Protein AF-A0A3N4LXR2-F1 (afdb_monomer)

Radius of gyration: 31.46 Å; Cα contacts (8 Å, |Δi|>4): 667; chains: 1; bounding box: 74×107×95 Å

Secondary structure (DSSP, 8-state):
----------------------------------------------S--SS---SGGGTTS-GGG--B--TT-EEEEEEE-SSEEEEEEE--TTPPTTSS-TTHHHHEEEEEEB--TT---HHHHHHHIIIIIGGGS-GGGB--EEEEEPPTTHHHHHHHHHHHHHHTT-S-GGGTT-PBP-PPPTT-----TTT--GGG---EEEEEE--PPPPSEE-TTT--EE-EEEEEE----SS--TTSPTT--S-HHHHHHHHHHHHHHSS----SSS--TT---HHHHTT--HHHHHHHHHHHTTSTT-EE--PBPTTSSBPPPPHHHHHHHHHHHHHHHHSHHHHHHHHHHHHHHHHS-SS-HHHHH-TT--TT-S----TT---HHHHHHHHHHHHHHHHHHHHTT-EEEEEEE-SSPPPSSTTS--TTEEEEEE--PPP-STTTHHHHHHHHHHHHHHTTTTTT-S--------------------------------------PPP----------------S-----PPP----------

Mean predicted aligned error: 15.97 Å

Organism: NCBI:txid1051890

Foldseek 3Di:
DDDDDDDDDDDDDDDDDDDDDDDDDDDDDDDDDPDDDDDPDDDDDPPADLDDPPDDLQPVDDPVPAAADDPPKDWAWQDDDPWWTKTQIDDDPPDDPPSDPPCLSVWWIKIFTWQDPPADEDSSQVSCCVPPPCVLDDVLAAWDKDKHFYDPPPQVVVQVVLQVCVVVVVDPPVCPPTGTAEAADPVDDPPDPPCPDPSRHYGMIMITTDLADDDWDQDPPPRATWAKKKFKDQLFALEAALLQDPQFPAGLVQLLVQVVVCVVPVFRPDPDVDDPAQDAHSPLLLVLDLVSVLRRLRNSLRDDPRMARNDADPVRHGDDDDPLLVVQVSQQSSLQCNEDNVNVVSVSLNCLLCVLRNHFLCVLQNLQNDLPPPPCPPPPPPPVVVSSVSSSSVQSVQQSVLSNGKMKMWIAISSDGHDPDSHDNGPRTRIYIGSSRGDDPHPVNSVVRSVSSVCSRVCCSRNPPHDGPDPPPPPPPPPPDDDDDDDDDDDDDDDDDDDDDDDDDDDDDDDDPPPPPDDDPPPDDDDPDDDDDDDDDDDDDD

Solvent-accessible surface area (backbone atoms only — not comparable to full-atom values): 33985 Å² total; per-residue (Å²): 129,84,78,89,78,91,78,89,90,81,90,91,84,86,85,88,85,78,87,86,87,81,88,82,90,83,85,88,83,91,83,84,89,82,88,74,90,75,75,90,69,90,73,81,77,84,86,74,66,92,63,78,95,74,78,67,89,50,78,92,54,70,71,85,76,49,54,66,51,63,78,78,52,44,76,44,87,71,52,72,62,95,57,35,38,35,23,42,42,45,74,54,96,83,59,65,85,82,80,54,76,84,63,44,57,80,46,28,29,42,40,41,52,33,58,38,93,89,34,79,37,52,66,66,52,48,48,48,33,60,70,65,54,54,81,74,50,64,70,79,44,41,51,55,69,48,70,32,32,58,40,83,67,50,54,60,52,51,41,54,51,50,50,56,29,44,77,73,60,77,41,62,77,99,50,62,94,64,43,64,35,39,60,69,56,94,91,50,78,80,86,55,90,82,67,72,56,76,32,69,35,35,57,46,34,34,40,32,50,54,65,68,27,58,69,70,44,64,43,88,84,80,68,43,67,45,39,38,32,19,38,50,48,61,66,38,60,48,39,75,53,54,60,54,54,92,78,47,74,42,52,61,68,57,18,50,49,54,55,49,49,28,73,75,65,73,37,77,88,77,57,86,92,54,78,63,78,38,57,58,48,34,57,25,51,61,53,78,42,68,70,40,23,42,52,17,49,55,9,48,76,40,31,92,76,19,66,39,37,71,40,62,42,101,86,69,45,67,56,81,81,53,77,66,55,50,49,47,49,51,51,39,55,38,41,36,48,61,9,60,68,33,43,50,52,47,48,52,50,30,46,49,41,42,76,33,35,75,58,36,53,40,70,72,60,39,86,80,29,61,84,76,52,60,75,82,81,47,95,86,56,96,50,62,74,58,51,56,54,48,56,52,48,47,52,30,34,29,53,20,54,17,68,35,58,21,34,38,39,34,35,30,52,64,63,60,80,59,67,89,52,66,74,52,76,50,76,52,55,47,49,28,38,43,63,65,61,79,55,70,50,54,97,46,40,44,32,53,50,28,55,49,50,51,51,36,45,76,51,20,37,25,54,74,63,42,88,75,58,73,78,77,72,74,79,74,76,80,81,73,88,79,88,82,82,90,83,90,81,88,82,89,84,91,80,89,82,87,91,79,79,98,78,85,86,84,81,86,89,77,82,83,79,79,77,78,77,72,90,77,79,82,84,67,82,93,74,89,79,74,82,77,96,73,84,94,82,83,86,82,90,131

Sequence (542 aa):
MAATNLDQDVYGTPLHSRHESCEAEVSKEGFIEAGTRTSLANGGCDVYNGAHATGDTYRDVDVSAISTLPEAIQLSYVAEGAANIIYRFSLPSDFPEGVFPSGMDKTHLLRLRKALPSGSPNLPAFAALRKIFFPLFPKEFILDTCIIRIPEGLIEKENAILKKREEVGDRPVKRAGLYLVGPPPLSGIPVDDNRQKPTLFESYGSLIEDMTPAAPGVDAESGRYHREVLVEFKPKWLSPSPSAPAGARRCRTCALRISKEYKKHGTIVVGNGSGNPGHWCPFDLASGEPHRIRLAVRGILSQKGAILTGWKETNGRKGEINGYERMILEDKVVGYFCGPKGKMLLGLLKKYQGSWDQQGPAAIFGEKGDKNTEPLAGEDRDDGEWGDQWIENVKKYLMAMTVRDLTLFLKVDLSTPPARDPNASDESVQARIGDLDLKSPENGKAKYWIDVETKLREGGWYTATEKKTRHTNGHRPQVTRKASVAGDKRKHGEVEGEIVDGRKIGPTGESIEVLIERERDEEGLDEDIKPEETGTVSWCRL

Nearest PDB structures (foldseek):
  6gfh-assembly1_A  TM=6.187E-01  e=1.451E-12  Arabidopsis thaliana
  5xu6-assembly2_B  TM=6.094E-01  e=3.522E-12  Cryptococcus neoformans H99
  6fl8-assembly2_B  TM=6.043E-01  e=9.034E-12  Arabidopsis thaliana
  6fl3-assembly1_A  TM=5.975E-01  e=5.799E-12  Arabidopsis thaliana
  6fjk-assembly2_B  TM=5.960E-01  e=1.260E-11  Arabidopsis thaliana

pLDDT: mean 70.13, std 27.47, range [19.52, 97.88]

Structure (mmCIF, N/CA/C/O backbone):
data_AF-A0A3N4LXR2-F1
#
_entry.id   AF-A0A3N4LXR2-F1
#
loop_
_atom_site.group_PDB
_atom_site.id
_atom_site.type_symbol
_atom_site.label_atom_id
_atom_site.label_alt_id
_atom_site.label_comp_id
_atom_site.label_asym_id
_atom_site.label_entity_id
_atom_site.label_seq_id
_atom_site.pdbx_PDB_ins_code
_atom_site.Cartn_x
_atom_site.Cartn_y
_atom_site.Cartn_z
_atom_site.occupancy
_atom_site.B_iso_or_equiv
_atom_site.auth_seq_id
_atom_site.auth_comp_id
_atom_site.auth_asym_id
_atom_site.auth_atom_id
_atom_site.pdbx_PDB_model_num
ATOM 1 N N . MET A 1 1 ? 36.861 7.948 59.731 1.00 37.81 1 MET A N 1
ATOM 2 C CA . MET A 1 1 ? 36.326 9.184 59.129 1.00 37.81 1 MET A CA 1
ATOM 3 C C . MET A 1 1 ? 35.098 8.753 58.331 1.00 37.81 1 MET A C 1
ATOM 5 O O . MET A 1 1 ? 35.282 8.032 57.365 1.00 37.81 1 MET A O 1
ATOM 9 N N . ALA A 1 2 ? 33.845 8.932 58.761 1.00 22.50 2 ALA A N 1
ATOM 10 C CA . ALA A 1 2 ? 33.277 9.901 59.712 1.00 22.50 2 ALA A CA 1
ATOM 11 C C . ALA A 1 2 ? 33.575 11.360 59.294 1.00 22.50 2 ALA A C 1
ATOM 13 O O . ALA A 1 2 ? 34.737 11.659 59.039 1.00 22.50 2 ALA A O 1
ATOM 14 N N . ALA A 1 3 ? 32.607 12.276 59.210 1.00 23.80 3 ALA A N 1
ATOM 15 C CA . ALA A 1 3 ? 31.232 12.250 59.735 1.00 23.80 3 ALA A CA 1
ATOM 16 C C . ALA A 1 3 ? 30.278 13.070 58.799 1.00 23.80 3 ALA A C 1
ATOM 18 O O . ALA A 1 3 ? 30.783 13.784 57.941 1.00 23.80 3 ALA A O 1
ATOM 19 N N . THR A 1 4 ? 28.963 12.788 58.697 1.00 25.16 4 THR A N 1
ATOM 20 C CA . THR A 1 4 ? 27.822 13.472 59.386 1.00 25.16 4 THR A CA 1
ATOM 21 C C . THR A 1 4 ? 27.714 14.995 59.113 1.00 25.16 4 THR A C 1
ATOM 23 O O . THR A 1 4 ? 28.747 15.647 59.089 1.00 25.16 4 THR A O 1
ATOM 26 N N . ASN A 1 5 ? 26.560 15.680 59.031 1.00 24.66 5 ASN A N 1
ATOM 27 C CA . ASN A 1 5 ? 25.127 15.326 59.145 1.00 24.66 5 ASN A CA 1
ATOM 28 C C . ASN A 1 5 ? 24.245 16.594 58.948 1.00 24.66 5 ASN A C 1
ATOM 30 O O . ASN A 1 5 ? 24.763 17.663 59.242 1.00 24.66 5 ASN A O 1
ATOM 34 N N . LEU A 1 6 ? 22.931 16.419 58.671 1.00 25.38 6 LEU A N 1
ATOM 35 C CA . LEU A 1 6 ? 21.782 17.239 59.174 1.00 25.38 6 LEU A CA 1
ATOM 36 C C . LEU A 1 6 ? 21.776 18.770 58.839 1.00 25.38 6 LEU A C 1
ATOM 38 O O . LEU A 1 6 ? 22.768 19.299 58.358 1.00 25.38 6 LEU A O 1
ATOM 42 N N . ASP A 1 7 ? 20.714 19.578 58.997 1.00 24.88 7 ASP A N 1
ATOM 43 C CA . ASP A 1 7 ? 19.257 19.393 59.233 1.00 24.88 7 ASP A CA 1
ATOM 44 C C . ASP A 1 7 ? 18.494 20.595 58.581 1.00 24.88 7 ASP A C 1
ATOM 46 O O . ASP A 1 7 ? 19.139 21.540 58.130 1.00 24.88 7 ASP A O 1
ATOM 50 N N . GLN A 1 8 ? 17.190 20.546 58.258 1.00 24.25 8 GLN A N 1
ATOM 51 C CA . GLN A 1 8 ? 16.019 21.001 59.061 1.00 24.25 8 GLN A CA 1
ATOM 52 C C . GLN A 1 8 ? 16.204 22.327 59.849 1.00 24.25 8 GLN A C 1
ATOM 54 O O . GLN A 1 8 ? 17.146 22.446 60.624 1.00 24.25 8 GLN A O 1
ATOM 59 N N . ASP A 1 9 ? 15.319 23.342 59.798 1.00 26.06 9 ASP A N 1
ATOM 60 C CA . ASP A 1 9 ? 14.201 23.657 58.867 1.00 26.06 9 ASP A CA 1
ATOM 61 C C . ASP A 1 9 ? 14.082 25.218 58.693 1.00 26.06 9 ASP A C 1
ATOM 63 O O . ASP A 1 9 ? 15.060 25.779 58.209 1.00 26.06 9 ASP A O 1
ATOM 67 N N . VAL A 1 10 ? 13.091 26.066 59.058 1.00 25.84 10 VAL A N 1
ATOM 68 C CA . VAL A 1 10 ? 11.722 25.951 59.618 1.00 25.84 10 VAL A CA 1
ATOM 69 C C . VAL A 1 10 ? 10.887 27.250 59.377 1.00 25.84 10 VAL A C 1
ATOM 71 O O . VAL A 1 10 ? 11.433 28.342 59.481 1.00 25.84 10 VAL A O 1
ATOM 74 N N . TYR A 1 11 ? 9.566 27.129 59.126 1.00 25.62 11 TYR A N 1
ATOM 75 C CA . TYR A 1 11 ? 8.481 28.163 59.060 1.00 25.62 11 TYR A CA 1
ATOM 76 C C . TYR A 1 11 ? 8.610 29.430 58.164 1.00 25.62 11 TYR A C 1
ATOM 78 O O . TYR A 1 11 ? 9.566 30.191 58.240 1.00 25.62 11 TYR A O 1
ATOM 86 N N . GLY A 1 12 ? 7.533 29.768 57.421 1.00 25.70 12 GLY A N 1
ATOM 87 C CA . GLY A 1 12 ? 7.440 31.050 56.688 1.00 25.70 12 GLY A CA 1
ATOM 88 C C . GLY A 1 12 ? 6.236 31.259 55.746 1.00 25.70 12 GLY A C 1
ATOM 89 O O . GLY A 1 12 ? 6.427 31.549 54.570 1.00 25.70 12 GLY A O 1
ATOM 90 N N . THR A 1 13 ? 4.991 31.136 56.223 1.00 23.25 13 THR A N 1
ATOM 91 C CA . THR A 1 13 ? 3.754 31.365 55.426 1.00 23.25 13 THR A CA 1
ATOM 92 C C . THR A 1 13 ? 2.774 32.308 56.137 1.00 23.25 13 THR A C 1
ATOM 94 O O . THR A 1 13 ? 2.809 32.326 57.368 1.00 23.25 13 THR A O 1
ATOM 97 N N . PRO A 1 14 ? 1.789 32.944 55.458 1.00 32.09 14 PRO A N 1
ATOM 98 C CA . PRO A 1 14 ? 1.607 33.169 54.012 1.00 32.09 14 PRO A CA 1
ATOM 99 C C . PRO A 1 14 ? 1.372 34.665 53.666 1.00 32.09 14 PRO A C 1
ATOM 101 O O . PRO A 1 14 ? 1.247 35.502 54.554 1.00 32.09 14 PRO A O 1
ATOM 104 N N . LEU A 1 15 ? 1.149 34.989 52.385 1.00 24.48 15 LEU A N 1
ATOM 105 C CA . LEU A 1 15 ? 0.205 36.057 52.007 1.00 24.48 15 LEU A CA 1
ATOM 106 C C . LEU A 1 15 ? -0.391 35.808 50.609 1.00 24.48 15 LEU A C 1
ATOM 108 O O . LEU A 1 15 ? 0.285 35.304 49.715 1.00 24.48 15 LEU A O 1
ATOM 112 N N . HIS A 1 16 ? -1.673 36.131 50.432 1.00 24.61 16 HIS A N 1
ATOM 113 C CA . HIS A 1 16 ? -2.379 36.066 49.150 1.00 24.61 16 HIS A CA 1
ATOM 114 C C . HIS A 1 16 ? -2.397 37.436 48.463 1.00 24.61 16 HIS A C 1
ATOM 116 O O . HIS A 1 16 ? -2.765 38.432 49.081 1.00 24.61 16 HIS A O 1
ATOM 122 N N . SER A 1 17 ? -2.209 37.436 47.146 1.00 25.45 17 SER A N 1
ATOM 123 C CA . SER A 1 17 ? -2.996 38.269 46.232 1.00 25.45 17 SER A CA 1
ATOM 124 C C . SER A 1 17 ? -3.246 37.493 44.930 1.00 25.45 17 SER A C 1
ATOM 126 O O . SER A 1 17 ? -2.580 36.494 44.647 1.00 25.45 17 SER A O 1
ATOM 128 N N . ARG A 1 18 ? -4.289 37.873 44.189 1.00 24.89 18 ARG A N 1
ATOM 129 C CA . ARG A 1 18 ? -4.812 37.167 43.009 1.00 24.89 18 ARG A CA 1
ATOM 130 C C . ARG A 1 18 ? -5.148 38.201 41.939 1.00 24.89 18 ARG A C 1
ATOM 132 O O . ARG A 1 18 ? -5.863 39.135 42.279 1.00 24.89 18 ARG A O 1
ATOM 139 N N . HIS A 1 19 ? -4.784 37.916 40.682 1.00 24.31 19 HIS A N 1
ATOM 140 C CA . HIS A 1 19 ? -5.200 38.659 39.478 1.00 24.31 19 HIS A CA 1
ATOM 141 C C . HIS A 1 19 ? -4.690 40.133 39.469 1.00 24.31 19 HIS A C 1
ATOM 143 O O . HIS A 1 19 ? -4.313 40.668 40.503 1.00 24.31 19 HIS A O 1
ATOM 149 N N . GLU A 1 20 ? -4.522 40.830 38.343 1.00 23.92 20 GLU A N 1
ATOM 150 C CA . GLU A 1 20 ? -5.139 40.693 37.013 1.00 23.92 20 GLU A CA 1
ATOM 151 C C . GLU A 1 20 ? -4.127 40.660 35.843 1.00 23.92 20 GLU A C 1
ATOM 153 O O . GLU A 1 20 ? -2.916 40.545 36.027 1.00 23.92 20 GLU A O 1
ATOM 158 N N . SER A 1 21 ? -4.664 40.659 34.623 1.00 24.08 21 SER A N 1
ATOM 159 C CA . SER A 1 21 ? -3.979 40.557 33.333 1.00 24.08 21 SER A CA 1
ATOM 160 C C . SER A 1 21 ? -3.498 41.900 32.781 1.00 24.08 21 SER A C 1
ATOM 162 O O . SER A 1 21 ? -4.222 42.888 32.867 1.00 24.08 21 SER A O 1
ATOM 164 N N . CYS A 1 22 ? -2.378 41.883 32.053 1.00 21.64 22 CYS A N 1
ATOM 165 C CA . CYS A 1 22 ? -2.066 42.894 31.039 1.00 21.64 22 CYS A CA 1
ATOM 166 C C . CYS A 1 22 ? -1.877 42.217 29.678 1.00 21.64 22 CYS A C 1
ATOM 168 O O . CYS A 1 22 ? -1.042 41.323 29.536 1.00 21.64 22 CYS A O 1
ATOM 170 N N . GLU A 1 23 ? -2.637 42.666 28.683 1.00 23.77 23 GLU A N 1
ATOM 171 C CA . GLU A 1 23 ? -2.336 42.438 27.269 1.00 23.77 23 GLU A CA 1
ATOM 172 C C . GLU A 1 23 ? -1.225 43.406 26.824 1.00 23.77 23 GLU A C 1
ATOM 174 O O . GLU A 1 23 ? -1.040 44.468 27.423 1.00 23.77 23 GLU A O 1
ATOM 179 N N . ALA A 1 24 ? -0.485 43.059 25.770 1.00 24.45 24 ALA A N 1
ATOM 180 C CA . ALA A 1 24 ? 0.454 43.969 25.118 1.00 24.45 24 ALA A CA 1
ATOM 181 C C . ALA A 1 24 ? 0.500 43.677 23.613 1.00 24.45 24 ALA A C 1
ATOM 183 O O . ALA A 1 24 ? 0.829 42.567 23.194 1.00 24.45 24 ALA A O 1
ATOM 184 N N . GLU A 1 25 ? 0.145 44.674 22.807 1.00 22.97 25 GLU A N 1
ATOM 185 C CA . GLU A 1 25 ? 0.157 44.591 21.347 1.00 22.97 25 GLU A CA 1
ATOM 186 C C . GLU A 1 25 ? 1.587 44.680 20.790 1.00 22.97 25 GLU A C 1
ATOM 188 O O . GLU A 1 25 ? 2.442 45.375 21.340 1.00 22.97 25 GLU A O 1
ATOM 193 N N . VAL A 1 26 ? 1.829 44.048 19.637 1.00 26.14 26 VAL A N 1
ATOM 194 C CA . VAL A 1 26 ? 2.971 44.363 18.762 1.00 26.14 26 VAL A CA 1
ATOM 195 C C . VAL A 1 26 ? 2.445 44.540 17.337 1.00 26.14 26 VAL A C 1
ATOM 197 O O . VAL A 1 26 ? 1.543 43.824 16.898 1.00 26.14 26 VAL A O 1
ATOM 200 N N . SER A 1 27 ? 2.953 45.557 16.645 1.00 24.53 27 SER A N 1
ATOM 201 C CA . SER A 1 27 ? 2.343 46.144 15.452 1.00 24.53 27 SER A CA 1
ATOM 202 C C . SER A 1 27 ? 2.588 45.375 14.145 1.00 24.53 27 SER A C 1
ATOM 204 O O . SER A 1 27 ? 3.509 44.573 14.002 1.00 24.53 27 SER A O 1
ATOM 206 N N . LYS A 1 28 ? 1.736 45.671 13.156 1.00 25.16 28 LYS A N 1
ATOM 207 C CA . LYS A 1 28 ? 1.897 45.271 11.751 1.00 25.16 28 LYS A CA 1
ATOM 208 C C . LYS A 1 28 ? 2.947 46.147 11.065 1.00 25.16 28 LYS A C 1
ATOM 210 O O . LYS A 1 28 ? 2.919 47.351 11.283 1.00 25.16 28 LYS A O 1
ATOM 215 N N . GLU A 1 29 ? 3.693 45.579 10.117 1.00 25.08 29 GLU A N 1
ATOM 216 C CA . GLU A 1 29 ? 3.856 46.145 8.764 1.00 25.08 29 GLU A CA 1
ATOM 217 C C . GLU A 1 29 ? 4.546 45.148 7.808 1.00 25.08 29 GLU A C 1
ATOM 219 O O . GLU A 1 29 ? 5.223 44.224 8.248 1.00 25.08 29 GLU A O 1
ATOM 224 N N . GLY A 1 30 ? 4.380 45.345 6.492 1.00 22.06 30 GLY A N 1
ATOM 225 C CA . GLY A 1 30 ? 5.356 44.868 5.501 1.00 22.06 30 GLY A CA 1
ATOM 226 C C . GLY A 1 30 ? 5.247 43.439 4.941 1.00 22.06 30 GLY A C 1
ATOM 227 O O . GLY A 1 30 ? 6.242 42.723 4.952 1.00 22.06 30 GLY A O 1
ATOM 228 N N . PHE A 1 31 ? 4.124 43.056 4.320 1.00 23.06 31 PHE A N 1
ATOM 229 C CA . PHE A 1 31 ? 4.160 42.110 3.185 1.00 23.06 31 PHE A CA 1
ATOM 230 C C . PHE A 1 31 ? 3.188 42.548 2.080 1.00 23.06 31 PHE A C 1
ATOM 232 O O . PHE A 1 31 ? 2.082 43.001 2.366 1.00 23.06 31 PHE A O 1
ATOM 239 N N . ILE A 1 32 ? 3.638 42.474 0.823 1.00 25.34 32 ILE A N 1
ATOM 240 C CA . ILE A 1 32 ? 2.994 43.113 -0.338 1.00 25.34 32 ILE A CA 1
ATOM 241 C C . ILE A 1 32 ? 1.995 42.166 -1.016 1.00 25.34 32 ILE A C 1
ATOM 243 O O . ILE A 1 32 ? 2.238 40.965 -1.131 1.00 25.34 32 ILE A O 1
ATOM 247 N N . GLU A 1 33 ? 0.878 42.720 -1.492 1.00 23.59 33 GLU A N 1
ATOM 248 C CA . GLU A 1 33 ? -0.152 41.983 -2.225 1.00 23.59 33 GLU A CA 1
ATOM 249 C C . GLU A 1 33 ? 0.315 41.535 -3.620 1.00 23.59 33 GLU A C 1
ATOM 251 O O . GLU A 1 33 ? 0.828 42.323 -4.411 1.00 23.59 33 GLU A O 1
ATOM 256 N N . ALA A 1 34 ? 0.013 40.282 -3.965 1.00 23.88 34 ALA A N 1
ATOM 257 C CA . ALA A 1 34 ? -0.014 39.784 -5.340 1.00 23.88 34 ALA A CA 1
ATOM 258 C C . ALA A 1 34 ? -1.350 39.054 -5.564 1.00 23.88 34 ALA A C 1
ATOM 260 O O . ALA A 1 34 ? -1.433 37.827 -5.545 1.00 23.88 34 ALA A O 1
ATOM 261 N N . GLY A 1 35 ? -2.433 39.826 -5.667 1.00 23.20 35 GLY A N 1
ATOM 262 C CA . GLY A 1 35 ? -3.792 39.290 -5.700 1.00 23.20 35 GLY A CA 1
ATOM 263 C C . GLY A 1 35 ? -4.212 38.751 -7.068 1.00 23.20 35 GLY A C 1
ATOM 264 O O . GLY A 1 35 ? -4.506 39.525 -7.975 1.00 23.20 35 GLY A O 1
ATOM 265 N N . THR A 1 36 ? -4.385 37.433 -7.182 1.00 22.91 36 THR A N 1
ATOM 266 C CA . THR A 1 36 ? -5.199 36.806 -8.237 1.00 22.91 36 THR A CA 1
ATOM 267 C C . THR A 1 36 ? -6.301 35.949 -7.620 1.00 22.91 36 THR A C 1
ATOM 269 O O . THR A 1 36 ? -6.085 34.827 -7.169 1.00 22.91 36 THR A O 1
ATOM 272 N N . ARG A 1 37 ? -7.533 36.476 -7.618 1.00 24.38 37 ARG A N 1
ATOM 273 C CA . ARG A 1 37 ? -8.741 35.682 -7.347 1.00 24.38 37 ARG A CA 1
ATOM 274 C C . ARG A 1 37 ? -9.007 34.744 -8.529 1.00 24.38 37 ARG A C 1
ATOM 276 O O . ARG A 1 37 ? -9.742 35.110 -9.443 1.00 24.38 37 ARG A O 1
ATOM 283 N N . THR A 1 38 ? -8.471 33.530 -8.499 1.00 23.64 38 THR A N 1
ATOM 284 C CA . THR A 1 38 ? -9.074 32.422 -9.247 1.00 23.64 38 THR A CA 1
ATOM 285 C C . THR A 1 38 ? -10.294 31.930 -8.476 1.00 23.64 38 THR A C 1
ATOM 287 O O . THR A 1 38 ? -10.199 31.470 -7.338 1.00 23.64 38 THR A O 1
ATOM 290 N N . SER A 1 39 ? -11.474 32.074 -9.074 1.00 23.62 39 SER A N 1
ATOM 291 C CA . SER A 1 39 ? -12.688 31.448 -8.559 1.00 23.62 39 SER A CA 1
ATOM 292 C C . SER A 1 39 ? -12.542 29.925 -8.598 1.00 23.62 39 SER A C 1
ATOM 294 O O . SER A 1 39 ? -12.017 29.364 -9.561 1.00 23.62 39 SER A O 1
ATOM 296 N N . LEU A 1 40 ? -13.058 29.246 -7.571 1.00 26.25 40 LEU A N 1
ATOM 297 C CA . LEU A 1 40 ? -13.342 27.814 -7.649 1.00 26.25 40 LEU A CA 1
ATOM 298 C C . LEU A 1 40 ? -14.521 27.630 -8.611 1.00 26.25 40 LEU A C 1
ATOM 300 O O . LEU A 1 40 ? -15.679 27.662 -8.204 1.00 26.25 40 LEU A O 1
ATOM 304 N N . ALA A 1 41 ? -14.217 27.537 -9.904 1.00 23.77 41 ALA A N 1
ATOM 305 C CA . ALA A 1 41 ? -15.201 27.250 -10.936 1.00 23.77 41 ALA A CA 1
ATOM 306 C C . ALA A 1 41 ? -15.714 25.808 -10.792 1.00 23.77 41 ALA A C 1
ATOM 308 O O . ALA A 1 41 ? -14.950 24.901 -10.458 1.00 23.77 41 ALA A O 1
ATOM 309 N N . ASN A 1 42 ? -17.003 25.603 -11.069 1.00 29.17 42 ASN A N 1
ATOM 310 C CA . ASN A 1 42 ? -17.659 24.302 -10.964 1.00 29.17 42 ASN A CA 1
ATOM 311 C C . ASN A 1 42 ? -17.104 23.321 -12.011 1.00 29.17 42 ASN A C 1
ATOM 313 O O . ASN A 1 42 ? -17.577 23.272 -13.145 1.00 29.17 42 ASN A O 1
ATOM 317 N N . GLY A 1 43 ? -16.100 22.535 -11.625 1.00 25.25 43 GLY A N 1
ATOM 318 C CA . GLY A 1 43 ? -15.621 21.389 -12.391 1.00 25.25 43 GLY A CA 1
ATOM 319 C C . GLY A 1 43 ? -16.452 20.152 -12.069 1.00 25.25 43 GLY A C 1
ATOM 320 O O . GLY A 1 43 ? -16.203 19.500 -11.054 1.00 25.25 43 GLY A O 1
ATOM 321 N N . GLY A 1 44 ? -17.421 19.832 -12.931 1.00 25.81 44 GLY A N 1
ATOM 322 C CA . GLY A 1 44 ? -18.155 18.565 -12.879 1.00 25.81 44 GLY A CA 1
ATOM 323 C C . GLY A 1 44 ? -17.195 17.371 -12.869 1.00 25.81 44 GLY A C 1
ATOM 324 O O . GLY A 1 44 ? -16.162 17.373 -13.540 1.00 25.81 44 GLY A O 1
ATOM 325 N N . CYS A 1 45 ? -17.494 16.369 -12.045 1.00 29.39 45 CYS A N 1
ATOM 326 C CA . CYS A 1 45 ? -16.638 15.199 -11.862 1.00 29.39 45 CYS A CA 1
ATOM 327 C C . CYS A 1 45 ? -17.317 13.967 -12.469 1.00 29.39 45 CYS A C 1
ATOM 329 O O . CYS A 1 45 ? -17.851 13.129 -11.739 1.00 29.39 45 CYS A O 1
ATOM 331 N N . ASP A 1 46 ? -17.293 13.853 -13.797 1.00 30.03 46 ASP A N 1
ATOM 332 C CA . ASP A 1 46 ? -18.006 12.834 -14.598 1.00 30.03 46 ASP A CA 1
ATOM 333 C C . ASP A 1 46 ? -17.404 11.414 -14.514 1.00 30.03 46 ASP A C 1
ATOM 335 O O . ASP A 1 46 ? -17.500 10.599 -15.425 1.00 30.03 46 ASP A O 1
ATOM 339 N N . VAL A 1 47 ? -16.765 11.096 -13.386 1.00 37.53 47 VAL A N 1
ATOM 340 C CA . VAL A 1 47 ? -16.032 9.844 -13.132 1.00 37.53 47 VAL A CA 1
ATOM 341 C C . VAL A 1 47 ? -16.956 8.727 -12.610 1.00 37.53 47 VAL A C 1
ATOM 343 O O . VAL A 1 47 ? -16.491 7.618 -12.374 1.00 37.53 47 VAL A O 1
ATOM 346 N N . TYR A 1 48 ? -18.254 8.999 -12.400 1.00 33.00 48 TYR A N 1
ATOM 347 C CA . TYR A 1 48 ? -19.199 8.033 -11.808 1.00 33.00 48 TYR A CA 1
ATOM 348 C C . TYR A 1 48 ? -20.591 7.957 -12.454 1.00 33.00 48 TYR A C 1
ATOM 350 O O . TYR A 1 48 ? -21.533 7.473 -11.828 1.00 33.00 48 TYR A O 1
ATOM 358 N N . ASN A 1 49 ? -20.718 8.372 -13.716 1.00 29.38 49 ASN A N 1
ATOM 359 C CA . ASN A 1 49 ? -21.892 8.009 -14.507 1.00 29.38 49 ASN A CA 1
ATOM 360 C C . ASN A 1 49 ? -21.775 6.534 -14.915 1.00 29.38 49 ASN A C 1
ATOM 362 O O . ASN A 1 49 ? -20.762 6.129 -15.486 1.00 29.38 49 ASN A O 1
ATOM 366 N N . GLY A 1 50 ? -22.811 5.740 -14.629 1.00 33.84 50 GLY A N 1
ATOM 367 C CA . GLY A 1 50 ? -22.947 4.354 -15.088 1.00 33.84 50 GLY A CA 1
ATOM 368 C C . GLY A 1 50 ? -23.228 4.304 -16.589 1.00 33.84 50 GLY A C 1
ATOM 369 O O . GLY A 1 50 ? -24.347 4.029 -17.008 1.00 33.84 50 GLY A O 1
ATOM 370 N N . ALA A 1 51 ? -22.226 4.647 -17.394 1.00 26.56 51 ALA A N 1
ATOM 371 C CA . ALA A 1 51 ? -22.326 4.792 -18.837 1.00 26.56 51 ALA A CA 1
ATOM 372 C C . ALA A 1 51 ? -21.075 4.238 -19.535 1.00 26.56 51 ALA A C 1
ATOM 374 O O . ALA A 1 51 ? -20.009 4.081 -18.938 1.00 26.56 51 ALA A O 1
ATOM 375 N N . HIS A 1 52 ? -21.216 3.941 -20.827 1.00 29.11 52 HIS A N 1
ATOM 376 C CA . HIS A 1 52 ? -20.127 3.474 -21.682 1.00 29.11 52 HIS A CA 1
ATOM 377 C C . HIS A 1 52 ? -18.935 4.447 -21.648 1.00 29.11 52 HIS A C 1
ATOM 379 O O . HIS A 1 52 ? -19.119 5.655 -21.538 1.00 29.11 52 HIS A O 1
ATOM 385 N N . ALA A 1 53 ? -17.707 3.929 -21.772 1.00 31.19 53 ALA A N 1
ATOM 386 C CA . ALA A 1 53 ? -16.472 4.710 -21.649 1.00 31.19 53 ALA A CA 1
ATOM 387 C C . ALA A 1 53 ? -16.223 5.649 -22.855 1.00 31.19 53 ALA A C 1
ATOM 389 O O . ALA A 1 53 ? -15.327 5.425 -23.671 1.00 31.19 53 ALA A O 1
ATOM 390 N N . THR A 1 54 ? -17.022 6.709 -22.975 1.00 30.66 54 THR A N 1
ATOM 391 C CA . THR A 1 54 ? -17.004 7.666 -24.087 1.00 30.66 54 THR A CA 1
ATOM 392 C C . THR A 1 54 ? -16.058 8.841 -23.822 1.00 30.66 54 THR A C 1
ATOM 394 O O . THR A 1 54 ? -16.453 9.852 -23.249 1.00 30.66 54 THR A O 1
ATOM 397 N N . GLY A 1 55 ? -14.812 8.722 -24.290 1.00 33.22 55 GLY A N 1
ATOM 398 C CA . GLY A 1 55 ? -13.908 9.843 -24.603 1.00 33.22 55 GLY A CA 1
ATOM 399 C C . GLY A 1 55 ? -13.272 10.625 -23.442 1.00 33.22 55 GLY A C 1
ATOM 400 O O . GLY A 1 55 ? -12.054 10.800 -23.423 1.00 33.22 55 GLY A O 1
ATOM 401 N N . ASP A 1 56 ? -14.054 11.118 -22.484 1.00 38.28 56 ASP A N 1
ATOM 402 C CA . ASP A 1 56 ? -13.652 12.308 -21.716 1.00 38.28 56 ASP A CA 1
ATOM 403 C C . ASP A 1 56 ? -12.789 12.058 -20.475 1.00 38.28 56 ASP A C 1
ATOM 405 O O . ASP A 1 56 ? -12.103 12.969 -20.009 1.00 38.28 56 ASP A O 1
ATOM 409 N N . THR A 1 57 ? -12.698 10.816 -19.997 1.00 44.94 57 THR A N 1
ATOM 410 C CA . THR A 1 57 ? -11.829 10.445 -18.864 1.00 44.94 57 THR A CA 1
ATOM 411 C C . THR A 1 57 ? -10.327 10.509 -19.175 1.00 44.94 57 THR A C 1
ATOM 413 O O . THR A 1 57 ? -9.516 10.414 -18.254 1.00 44.94 57 THR A O 1
ATOM 416 N N . TYR A 1 58 ? -9.939 10.696 -20.443 1.00 45.78 58 TYR A N 1
ATOM 417 C CA . TYR A 1 58 ? -8.541 10.684 -20.891 1.00 45.78 58 TYR A CA 1
ATOM 418 C C . TYR A 1 58 ? -7.908 12.073 -21.076 1.00 45.78 58 TYR A C 1
ATOM 420 O O . TYR A 1 58 ? -6.689 12.158 -21.206 1.00 45.78 58 TYR A O 1
ATOM 428 N N . ARG A 1 59 ? -8.690 13.167 -21.073 1.00 52.88 59 ARG A N 1
ATOM 429 C CA . ARG A 1 59 ? -8.214 14.507 -21.491 1.00 52.88 59 ARG A CA 1
ATOM 430 C C . ARG A 1 59 ? -7.051 15.083 -20.656 1.00 52.88 59 ARG A C 1
ATOM 432 O O . ARG A 1 59 ? -6.337 15.948 -21.150 1.00 52.88 59 ARG A O 1
ATOM 439 N N . ASP A 1 60 ? -6.840 14.602 -19.428 1.00 62.75 60 ASP A N 1
ATOM 440 C CA . ASP A 1 60 ? -5.808 15.102 -18.495 1.00 62.75 60 ASP A CA 1
ATOM 441 C C . ASP A 1 60 ? -4.434 14.396 -18.611 1.00 62.75 60 ASP A C 1
ATOM 443 O O . ASP A 1 60 ? -3.500 14.701 -17.850 1.00 62.75 60 ASP A O 1
ATOM 447 N N . VAL A 1 61 ? -4.301 13.435 -19.533 1.00 73.38 61 VAL A N 1
ATOM 448 C CA . VAL A 1 61 ? -3.054 12.713 -19.822 1.00 73.38 61 VAL A CA 1
ATOM 449 C C . VAL A 1 61 ? -2.767 12.786 -21.320 1.00 73.38 61 VAL A C 1
ATOM 451 O O . VAL A 1 61 ? -3.460 12.167 -22.123 1.00 73.38 61 VAL A O 1
ATOM 454 N N . ASP A 1 62 ? -1.707 13.503 -21.698 1.00 81.31 62 ASP A N 1
ATOM 455 C CA . ASP A 1 62 ? -1.206 13.483 -23.072 1.00 81.31 62 ASP A CA 1
ATOM 456 C C . ASP A 1 62 ? -0.611 12.104 -23.386 1.00 81.31 62 ASP A C 1
ATOM 458 O O . ASP A 1 62 ? 0.524 11.786 -23.028 1.00 81.31 62 ASP A O 1
ATOM 462 N N . VAL A 1 63 ? -1.400 11.274 -24.068 1.00 83.38 63 VAL A N 1
ATOM 463 C CA . VAL A 1 63 ? -0.982 9.934 -24.485 1.00 83.38 63 VAL A CA 1
ATOM 464 C C . VAL A 1 63 ? 0.125 9.954 -25.542 1.00 83.38 63 VAL A C 1
ATOM 466 O O . VAL A 1 63 ? 0.823 8.950 -25.682 1.00 83.38 63 VAL A O 1
ATOM 469 N N . SER A 1 64 ? 0.315 11.054 -26.277 1.00 81.81 64 SER A N 1
ATOM 470 C CA . SER A 1 64 ? 1.381 11.172 -27.282 1.00 81.81 64 SER A CA 1
ATOM 471 C C . SER A 1 64 ? 2.760 11.374 -26.647 1.00 81.81 64 SER A C 1
ATOM 473 O O . SER A 1 64 ? 3.751 10.875 -27.174 1.00 81.81 64 SER A O 1
ATOM 475 N N . ALA A 1 65 ? 2.807 11.990 -25.462 1.00 85.19 65 ALA A N 1
ATOM 476 C CA . ALA A 1 65 ? 4.019 12.165 -24.663 1.00 85.19 65 ALA A CA 1
ATOM 477 C C . ALA A 1 65 ? 4.431 10.919 -23.844 1.00 85.19 65 ALA A C 1
ATOM 479 O O . ALA A 1 65 ? 5.483 10.931 -23.205 1.00 85.19 65 ALA A O 1
ATOM 480 N N . ILE A 1 66 ? 3.633 9.840 -23.833 1.00 88.75 66 ILE A N 1
ATOM 481 C CA . ILE A 1 66 ? 3.979 8.604 -23.108 1.00 88.75 66 ILE A CA 1
ATOM 482 C C . ILE A 1 66 ? 5.021 7.807 -23.903 1.00 88.75 66 ILE A C 1
ATOM 484 O O . ILE A 1 66 ? 4.693 7.210 -24.932 1.00 88.75 66 ILE A O 1
ATOM 488 N N . SER A 1 67 ? 6.250 7.745 -23.383 1.00 88.94 67 SER A N 1
ATOM 489 C CA . SER A 1 67 ? 7.350 6.927 -23.911 1.00 88.94 67 SER A CA 1
ATOM 490 C C . SER A 1 67 ? 7.038 5.420 -23.919 1.00 88.94 67 SER A C 1
ATOM 492 O O . SER A 1 67 ? 6.197 4.927 -23.162 1.00 88.94 67 SER A O 1
ATOM 494 N N . THR A 1 68 ? 7.770 4.665 -24.740 1.00 89.69 68 THR A N 1
ATOM 495 C CA . THR A 1 68 ? 7.687 3.196 -24.833 1.00 89.69 68 THR A CA 1
ATOM 496 C C . THR A 1 68 ? 8.944 2.554 -24.255 1.00 89.69 68 THR A C 1
ATOM 498 O O . THR A 1 68 ? 10.042 3.077 -24.446 1.00 89.69 68 THR A O 1
ATOM 501 N N . LEU A 1 69 ? 8.805 1.425 -23.550 1.00 90.00 69 LEU A N 1
ATOM 502 C CA . LEU A 1 69 ? 9.967 0.614 -23.164 1.00 90.00 69 LEU A CA 1
ATOM 503 C C . LEU A 1 69 ? 10.645 0.022 -24.418 1.00 90.00 69 LEU A C 1
ATOM 505 O O . LEU A 1 69 ? 9.942 -0.329 -25.366 1.00 90.00 69 LEU A O 1
ATOM 509 N N . PRO A 1 70 ? 11.979 -0.152 -24.436 1.00 88.75 70 PRO A N 1
ATOM 510 C CA . PRO A 1 70 ? 12.663 -0.775 -25.569 1.00 88.75 70 PRO A CA 1
ATOM 511 C C . PRO A 1 70 ? 12.219 -2.231 -25.770 1.00 88.75 70 PRO A C 1
ATOM 513 O O . PRO A 1 70 ? 12.073 -2.967 -24.798 1.00 88.75 70 PRO A O 1
ATOM 516 N N . GLU A 1 71 ? 12.094 -2.697 -27.013 1.00 87.69 71 GLU A N 1
ATOM 517 C CA . GLU A 1 71 ? 11.783 -4.110 -27.319 1.00 87.69 71 GLU A CA 1
ATOM 518 C C . GLU A 1 71 ? 12.813 -5.077 -26.703 1.00 87.69 71 GLU A C 1
ATOM 520 O O . GLU A 1 71 ? 12.470 -6.114 -26.132 1.00 87.69 71 GLU A O 1
ATOM 525 N N . ALA A 1 72 ? 14.090 -4.685 -26.737 1.00 87.12 72 ALA A N 1
ATOM 526 C CA . ALA A 1 72 ? 15.210 -5.421 -26.157 1.00 87.12 72 ALA A CA 1
ATOM 527 C C . ALA A 1 72 ? 15.307 -5.325 -24.615 1.00 87.12 72 ALA A C 1
ATOM 529 O O . ALA A 1 72 ? 16.328 -5.712 -24.042 1.00 87.12 72 ALA A O 1
ATOM 530 N N . ILE A 1 73 ? 14.275 -4.822 -23.921 1.00 91.62 73 ILE A N 1
ATOM 531 C CA . ILE A 1 73 ? 14.275 -4.711 -22.458 1.00 91.62 73 ILE A CA 1
ATOM 532 C C . ILE A 1 73 ? 14.443 -6.081 -21.782 1.00 91.62 73 ILE A C 1
ATOM 534 O O . ILE A 1 73 ? 13.800 -7.085 -22.128 1.00 91.62 73 ILE A O 1
ATOM 538 N N . GLN A 1 74 ? 15.316 -6.111 -20.776 1.00 91.69 74 GLN A N 1
ATOM 539 C CA . GLN A 1 74 ? 15.519 -7.268 -19.912 1.00 91.69 74 GLN A CA 1
ATOM 540 C C . GLN A 1 74 ? 14.763 -7.050 -18.604 1.00 91.69 74 GLN A C 1
ATOM 542 O O . GLN A 1 74 ? 14.910 -6.007 -17.966 1.00 91.69 74 GLN A O 1
ATOM 547 N N . LEU A 1 75 ? 13.946 -8.031 -18.215 1.00 94.81 75 LEU A N 1
ATOM 548 C CA . LEU A 1 75 ? 13.142 -7.995 -16.997 1.00 94.81 75 LEU A CA 1
ATOM 549 C C . LEU A 1 75 ? 13.619 -9.063 -16.010 1.00 94.81 75 LEU A C 1
ATOM 551 O O . LEU A 1 75 ? 13.958 -10.185 -16.380 1.00 94.81 75 LEU A O 1
ATOM 555 N N . SER A 1 76 ? 13.637 -8.703 -14.731 1.00 91.75 76 SER A N 1
ATOM 556 C CA . SER A 1 76 ? 13.988 -9.573 -13.610 1.00 91.75 76 SER A CA 1
ATOM 557 C C . SER A 1 76 ? 12.864 -9.540 -12.584 1.00 91.75 76 SER A C 1
ATOM 559 O O . SER A 1 76 ? 12.586 -8.505 -11.983 1.00 91.75 76 SER A O 1
ATOM 561 N N . TYR A 1 77 ? 12.203 -10.679 -12.388 1.00 90.06 77 TYR A N 1
ATOM 562 C CA . TYR A 1 77 ? 11.096 -10.834 -11.443 1.00 90.06 77 TYR A CA 1
ATOM 563 C C . TYR A 1 77 ? 11.518 -10.470 -10.005 1.00 90.06 77 TYR A C 1
ATOM 565 O O . TYR A 1 77 ? 12.464 -11.056 -9.473 1.00 90.06 77 TYR A O 1
ATOM 573 N N . VAL A 1 78 ? 10.785 -9.554 -9.362 1.00 88.38 78 VAL A N 1
ATOM 574 C CA . VAL A 1 78 ? 11.015 -9.124 -7.968 1.00 88.38 78 VAL A CA 1
ATOM 575 C C . VAL A 1 78 ? 9.949 -9.699 -7.032 1.00 88.38 78 VAL A C 1
ATOM 577 O O . VAL A 1 78 ? 10.283 -10.357 -6.046 1.00 88.38 78 VAL A O 1
ATOM 580 N N . ALA A 1 79 ? 8.665 -9.471 -7.325 1.00 86.50 79 ALA A N 1
ATOM 581 C CA . ALA A 1 79 ? 7.552 -9.857 -6.453 1.00 86.50 79 ALA A CA 1
ATOM 582 C C . ALA A 1 79 ? 6.222 -9.982 -7.216 1.00 86.50 79 ALA A C 1
ATOM 584 O O . ALA A 1 79 ? 6.081 -9.450 -8.315 1.00 86.50 79 ALA A O 1
ATOM 585 N N . GLU A 1 80 ? 5.207 -10.614 -6.613 1.00 87.38 80 GLU A N 1
ATOM 586 C CA . GLU A 1 80 ? 3.847 -10.598 -7.165 1.00 87.38 80 GLU A CA 1
ATOM 587 C C . GLU A 1 80 ? 2.728 -10.467 -6.120 1.00 87.38 80 GLU A C 1
ATOM 589 O O . GLU A 1 80 ? 2.653 -11.190 -5.120 1.00 87.38 80 GLU A O 1
ATOM 594 N N . GLY A 1 81 ? 1.794 -9.560 -6.405 1.00 84.12 81 GLY A N 1
ATOM 595 C CA . GLY A 1 81 ? 0.552 -9.392 -5.661 1.00 84.12 81 GLY A CA 1
ATOM 596 C C . GLY A 1 81 ? -0.564 -10.298 -6.186 1.00 84.12 81 GLY A C 1
ATOM 597 O O . GLY A 1 81 ? -0.346 -11.210 -6.991 1.00 84.12 81 GLY A O 1
ATOM 598 N N . ALA A 1 82 ? -1.794 -10.028 -5.746 1.00 82.44 82 ALA A N 1
ATOM 599 C CA . ALA A 1 82 ? -2.979 -10.672 -6.314 1.00 82.44 82 ALA A CA 1
ATOM 600 C C . ALA A 1 82 ? -3.189 -10.250 -7.780 1.00 82.44 82 ALA A C 1
ATOM 602 O O . ALA A 1 82 ? -3.300 -11.115 -8.640 1.00 82.44 82 ALA A O 1
ATOM 603 N N . ALA A 1 83 ? -3.150 -8.940 -8.061 1.00 84.62 83 ALA A N 1
ATOM 604 C CA . ALA A 1 83 ? -3.494 -8.359 -9.364 1.00 84.62 83 ALA A CA 1
ATOM 605 C C . ALA A 1 83 ? -2.309 -7.904 -10.238 1.00 84.62 83 ALA A C 1
ATOM 607 O O . ALA A 1 83 ? -2.518 -7.572 -11.399 1.00 84.62 83 ALA A O 1
ATOM 608 N N . ASN A 1 84 ? -1.080 -7.879 -9.709 1.00 90.94 84 ASN A N 1
ATOM 609 C CA . ASN A 1 84 ? 0.094 -7.327 -10.399 1.00 90.94 84 ASN A CA 1
ATOM 610 C C . ASN A 1 84 ? 1.347 -8.189 -10.176 1.00 90.94 84 ASN A C 1
ATOM 612 O O . ASN A 1 84 ? 1.427 -8.925 -9.186 1.00 90.94 84 ASN A O 1
ATOM 616 N N . ILE A 1 85 ? 2.330 -8.053 -11.065 1.00 92.81 85 ILE A N 1
ATOM 617 C CA . ILE A 1 85 ? 3.703 -8.559 -10.925 1.00 92.81 85 ILE A CA 1
ATOM 618 C C . ILE A 1 85 ? 4.659 -7.364 -11.013 1.00 92.81 85 ILE A C 1
ATOM 620 O O . ILE A 1 85 ? 4.423 -6.437 -11.789 1.00 92.81 85 ILE A O 1
ATOM 624 N N . ILE A 1 86 ? 5.707 -7.373 -10.192 1.00 94.00 86 ILE A N 1
ATOM 625 C CA . ILE A 1 86 ? 6.731 -6.330 -10.120 1.00 94.00 86 ILE A CA 1
ATOM 626 C C . ILE A 1 86 ? 8.052 -6.889 -10.648 1.00 94.00 86 ILE A C 1
ATOM 628 O O . ILE A 1 86 ? 8.525 -7.933 -10.185 1.00 94.00 86 ILE A O 1
ATOM 632 N N . TYR A 1 87 ? 8.658 -6.162 -11.580 1.00 95.25 87 TYR A N 1
ATOM 633 C CA . TYR A 1 87 ? 9.936 -6.484 -12.205 1.00 95.25 87 TYR A CA 1
ATOM 634 C C . TYR A 1 87 ? 10.942 -5.353 -11.985 1.00 95.25 87 TYR A C 1
ATOM 636 O O . TYR A 1 87 ? 10.599 -4.179 -12.099 1.00 95.25 87 TYR A O 1
ATOM 644 N N . ARG A 1 88 ? 12.209 -5.694 -11.758 1.00 94.69 88 ARG A N 1
ATOM 645 C CA . ARG A 1 88 ? 13.326 -4.799 -12.075 1.00 94.69 88 ARG A CA 1
ATOM 646 C C . ARG A 1 88 ? 13.572 -4.885 -13.579 1.00 94.69 88 ARG A C 1
ATOM 648 O O . ARG A 1 88 ? 13.446 -5.970 -14.146 1.00 94.69 88 ARG A O 1
ATOM 655 N N . PHE A 1 89 ? 13.915 -3.775 -14.216 1.00 93.19 89 PHE A N 1
ATOM 656 C CA . PHE A 1 89 ? 14.216 -3.726 -15.644 1.00 93.19 89 PHE A CA 1
ATOM 657 C C . PHE A 1 89 ? 15.603 -3.126 -15.871 1.00 93.19 89 PHE A C 1
ATOM 659 O O . PHE A 1 89 ? 16.057 -2.312 -15.074 1.00 93.19 89 PHE A O 1
ATOM 666 N N . SER A 1 90 ? 16.276 -3.529 -16.946 1.00 90.44 90 SER A N 1
ATOM 667 C CA . SER A 1 90 ? 17.541 -2.924 -17.369 1.00 90.44 90 SER A CA 1
ATOM 668 C C . SER A 1 90 ? 17.538 -2.662 -18.869 1.00 90.44 90 SER A C 1
ATOM 670 O O . SER A 1 90 ? 17.150 -3.527 -19.662 1.00 90.44 90 SER A O 1
ATOM 672 N N . LEU A 1 91 ? 17.976 -1.461 -19.242 1.00 86.31 91 LEU A N 1
ATOM 673 C CA . LEU A 1 91 ? 18.117 -1.031 -20.631 1.00 86.31 91 LEU A CA 1
ATOM 674 C C . LEU A 1 91 ? 19.316 -1.742 -21.297 1.00 86.31 91 LEU A C 1
ATOM 676 O O . LEU A 1 91 ? 20.280 -2.080 -20.602 1.00 86.31 91 LEU A O 1
ATOM 680 N N . PRO A 1 92 ? 19.289 -1.965 -22.624 1.00 82.94 92 PRO A N 1
ATOM 681 C CA . PRO A 1 92 ? 20.466 -2.399 -23.379 1.00 82.94 92 PRO A CA 1
ATOM 682 C C . PRO A 1 92 ? 21.656 -1.440 -23.210 1.00 82.94 92 PRO A C 1
ATOM 684 O O . PRO A 1 92 ? 21.473 -0.231 -23.086 1.00 82.94 92 PRO A O 1
ATOM 687 N N . SER A 1 93 ? 22.883 -1.969 -23.223 1.00 81.00 93 SER A N 1
ATOM 688 C CA . SER A 1 93 ? 24.117 -1.180 -23.031 1.00 81.00 93 SER A CA 1
ATOM 689 C C . SER A 1 93 ? 24.414 -0.199 -24.171 1.00 81.00 93 SER A C 1
ATOM 691 O O . SER A 1 93 ? 25.206 0.723 -24.004 1.00 81.00 93 SER A O 1
ATOM 693 N N . ASP A 1 94 ? 23.792 -0.426 -25.322 1.00 80.44 94 ASP A N 1
ATOM 694 C CA . ASP A 1 94 ? 23.827 0.351 -26.558 1.00 80.44 94 ASP A CA 1
ATOM 695 C C . ASP A 1 94 ? 22.570 1.223 -26.751 1.00 80.44 94 ASP A C 1
ATOM 697 O O . ASP A 1 94 ? 22.408 1.857 -27.795 1.00 80.44 94 ASP A O 1
ATOM 701 N N . PHE A 1 95 ? 21.668 1.274 -25.761 1.00 79.25 95 PHE A N 1
ATOM 702 C CA . PHE A 1 95 ? 20.442 2.059 -25.869 1.00 79.25 95 PHE A CA 1
ATOM 703 C C . PHE A 1 95 ? 20.738 3.575 -25.877 1.00 79.25 95 PHE A C 1
ATOM 705 O O . PHE A 1 95 ? 21.444 4.049 -24.984 1.00 79.25 95 PHE A O 1
ATOM 712 N N . PRO A 1 96 ? 20.201 4.365 -26.832 1.00 74.88 96 PRO A N 1
ATOM 713 C CA . PRO A 1 96 ? 20.579 5.771 -26.967 1.00 74.88 96 PRO A CA 1
ATOM 714 C C . PRO A 1 96 ? 20.184 6.639 -25.763 1.00 74.88 96 PRO A C 1
ATOM 716 O O . PRO A 1 96 ? 19.027 6.651 -25.328 1.00 74.88 96 PRO A O 1
ATOM 719 N N . GLU A 1 97 ? 21.136 7.434 -25.268 1.00 70.38 97 GLU A N 1
ATOM 720 C CA . GLU A 1 97 ? 20.877 8.423 -24.220 1.00 70.38 97 GLU A CA 1
ATOM 721 C C . GLU A 1 97 ? 19.802 9.435 -24.652 1.00 70.38 97 GLU A C 1
ATOM 723 O O . GLU A 1 97 ? 19.732 9.859 -25.806 1.00 70.38 97 GLU A O 1
ATOM 728 N N . GLY A 1 98 ? 18.939 9.827 -23.712 1.00 68.38 98 GLY A N 1
ATOM 729 C CA . GLY A 1 98 ? 17.875 10.812 -23.937 1.00 68.38 98 GLY A CA 1
ATOM 730 C C . GLY A 1 98 ? 16.597 10.281 -24.601 1.00 68.38 98 GLY A C 1
ATOM 731 O O . GLY A 1 98 ? 15.581 10.968 -24.541 1.00 68.38 98 GLY A O 1
ATOM 732 N N . VAL A 1 99 ? 16.591 9.067 -25.171 1.00 70.38 99 VAL A N 1
ATOM 733 C CA . VAL A 1 99 ? 15.369 8.449 -25.741 1.00 70.38 99 VAL A CA 1
ATOM 734 C C . VAL A 1 99 ? 14.438 7.894 -24.651 1.00 70.38 99 VAL A C 1
ATOM 736 O O . VAL A 1 99 ? 13.221 7.852 -24.822 1.00 70.38 99 VAL A O 1
ATOM 739 N N . PHE A 1 100 ? 15.001 7.514 -23.504 1.00 75.12 100 PHE A N 1
ATOM 740 C CA . PHE A 1 100 ? 14.281 7.119 -22.292 1.00 75.12 100 PHE A CA 1
ATOM 741 C C . PHE A 1 100 ? 14.807 7.956 -21.110 1.00 75.12 100 PHE A C 1
ATOM 743 O O . PHE A 1 100 ? 15.989 8.320 -21.128 1.00 75.12 100 PHE A O 1
ATOM 750 N N . PRO A 1 101 ? 13.992 8.290 -20.087 1.00 73.44 101 PRO A N 1
ATOM 751 C CA . PRO A 1 101 ? 14.455 9.117 -18.973 1.00 73.44 101 PRO A CA 1
ATOM 752 C C . PRO A 1 101 ? 15.626 8.458 -18.228 1.00 73.44 101 PRO A C 1
ATOM 754 O O . PRO A 1 101 ? 15.511 7.353 -17.694 1.00 73.44 101 PRO A O 1
ATOM 757 N N . SER A 1 102 ? 16.778 9.135 -18.224 1.00 72.06 102 SER A N 1
ATOM 758 C CA . SER A 1 102 ? 18.035 8.557 -17.738 1.00 72.06 102 SER A CA 1
ATOM 759 C C . SER A 1 102 ? 17.963 8.194 -16.251 1.00 72.06 102 SER A C 1
ATOM 761 O O . SER A 1 102 ? 17.509 8.988 -15.428 1.00 72.06 102 SER A O 1
ATOM 763 N N . GLY A 1 103 ? 18.409 6.984 -15.906 1.00 79.12 103 GLY A N 1
ATOM 764 C CA . GLY A 1 103 ? 18.430 6.476 -14.533 1.00 79.12 103 GLY A CA 1
ATOM 765 C C . GLY A 1 103 ? 17.109 5.897 -14.014 1.00 79.12 103 GLY A C 1
ATOM 766 O O . GLY A 1 103 ? 17.079 5.426 -12.874 1.00 79.12 103 GLY A O 1
ATOM 767 N N . MET A 1 104 ? 16.023 5.872 -14.801 1.00 84.50 104 MET A N 1
ATOM 768 C CA . MET A 1 104 ? 14.783 5.185 -14.392 1.00 84.50 104 MET A CA 1
ATOM 769 C C . MET A 1 104 ? 14.989 3.676 -14.176 1.00 84.50 104 MET A C 1
ATOM 771 O O . MET A 1 104 ? 14.400 3.111 -13.263 1.00 84.50 104 MET A O 1
ATOM 775 N N . ASP A 1 105 ? 15.893 3.042 -14.925 1.00 82.69 105 ASP A N 1
ATOM 776 C CA . ASP A 1 105 ? 16.321 1.640 -14.755 1.00 82.69 105 ASP A CA 1
ATOM 777 C C . ASP A 1 105 ? 16.935 1.334 -13.372 1.00 82.69 105 ASP A C 1
ATOM 779 O O . ASP A 1 105 ? 16.887 0.201 -12.888 1.00 82.69 105 ASP A O 1
ATOM 783 N N . LYS A 1 106 ? 17.497 2.356 -12.717 1.00 85.62 106 LYS A N 1
ATOM 784 C CA . LYS A 1 106 ? 18.164 2.264 -11.406 1.00 85.62 106 LYS A CA 1
ATOM 785 C C . LYS A 1 106 ? 17.304 2.771 -10.249 1.00 85.62 106 LYS A C 1
ATOM 787 O O . LYS A 1 106 ? 17.657 2.545 -9.097 1.00 85.62 106 LYS A O 1
ATOM 792 N N . THR A 1 107 ? 16.211 3.473 -10.546 1.00 90.19 107 THR A N 1
ATOM 793 C CA . THR A 1 107 ? 15.378 4.181 -9.556 1.00 90.19 107 THR A CA 1
ATOM 794 C C . THR A 1 107 ? 13.921 3.731 -9.542 1.00 90.19 107 THR A C 1
ATOM 796 O O . THR A 1 107 ? 13.185 4.132 -8.644 1.00 90.19 107 THR A O 1
ATOM 799 N N . HIS A 1 108 ? 13.489 2.917 -10.509 1.00 94.50 108 HIS A N 1
ATOM 800 C CA . HIS A 1 108 ? 12.113 2.448 -10.633 1.00 94.50 108 HIS A CA 1
ATOM 801 C C . HIS A 1 108 ? 12.024 0.933 -10.883 1.00 94.50 108 HIS A C 1
ATOM 803 O O . HIS A 1 108 ? 12.941 0.291 -11.396 1.00 94.50 108 HIS A O 1
ATOM 809 N N . LEU A 1 109 ? 10.861 0.370 -10.562 1.00 95.38 109 LEU A N 1
ATOM 810 C CA . LEU A 1 109 ? 10.429 -0.985 -10.895 1.00 95.38 109 LEU A CA 1
ATOM 811 C C . LEU A 1 109 ? 9.228 -0.927 -11.849 1.00 95.38 109 LEU A C 1
ATOM 813 O O . LEU A 1 109 ? 8.414 -0.009 -11.787 1.00 95.38 109 LEU A O 1
ATOM 817 N N . LEU A 1 110 ? 9.082 -1.930 -12.710 1.00 96.19 110 LEU A N 1
ATOM 818 C CA . LEU A 1 110 ? 7.967 -2.066 -13.646 1.00 96.19 110 LEU A CA 1
ATOM 819 C C . LEU A 1 110 ? 6.837 -2.911 -13.027 1.00 96.19 110 LEU A C 1
ATOM 821 O O . LEU A 1 110 ? 7.001 -4.108 -12.780 1.00 96.19 110 LEU A O 1
ATOM 825 N N . ARG A 1 111 ? 5.675 -2.287 -12.805 1.00 95.31 111 ARG A N 1
ATOM 826 C CA . ARG A 1 111 ? 4.401 -2.907 -12.401 1.00 95.31 111 ARG A CA 1
ATOM 827 C C . ARG A 1 111 ? 3.624 -3.317 -13.655 1.00 95.31 111 ARG A C 1
ATOM 829 O O . ARG A 1 111 ? 3.166 -2.454 -14.406 1.00 95.31 111 ARG A O 1
ATOM 836 N N . LEU A 1 112 ? 3.437 -4.623 -13.851 1.00 94.12 112 LEU A N 1
ATOM 837 C CA . LEU A 1 112 ? 2.599 -5.190 -14.916 1.00 94.12 112 LEU A CA 1
ATOM 838 C C . LEU A 1 112 ? 1.338 -5.837 -14.328 1.00 94.12 112 LEU A C 1
ATOM 840 O O . LEU A 1 112 ? 1.393 -6.507 -13.291 1.00 94.12 112 LEU A O 1
ATOM 844 N N . ARG A 1 113 ? 0.197 -5.627 -14.992 1.00 91.25 113 ARG A N 1
ATOM 845 C CA . ARG A 1 113 ? -1.122 -6.087 -14.537 1.00 91.25 113 ARG A CA 1
ATOM 846 C C . ARG A 1 113 ? -1.374 -7.539 -14.947 1.00 91.25 113 ARG A C 1
ATOM 848 O O . ARG A 1 113 ? -0.946 -7.980 -16.011 1.00 91.25 113 ARG A O 1
ATOM 855 N N . LYS A 1 114 ? -2.104 -8.281 -14.114 1.00 89.19 114 LYS A N 1
ATOM 856 C CA . LYS A 1 114 ? -2.600 -9.630 -14.423 1.00 89.19 114 LYS A CA 1
ATOM 857 C C . LYS A 1 114 ? -3.988 -9.600 -15.053 1.00 89.19 114 LYS A C 1
ATOM 859 O O . LYS A 1 114 ? -4.791 -8.711 -14.761 1.00 89.19 114 LYS A O 1
ATOM 864 N N . ALA A 1 115 ? -4.288 -10.614 -15.857 1.00 83.88 115 ALA A N 1
ATOM 865 C CA . ALA A 1 115 ? -5.634 -10.866 -16.351 1.00 83.88 115 ALA A CA 1
ATOM 866 C C . ALA A 1 115 ? -6.553 -11.256 -15.177 1.00 83.88 115 ALA A C 1
ATOM 868 O O . ALA A 1 115 ? -6.471 -12.363 -14.651 1.00 83.88 115 ALA A O 1
ATOM 869 N N . LEU A 1 116 ? -7.399 -10.318 -14.739 1.00 77.06 116 LEU A N 1
ATOM 870 C CA . LEU A 1 116 ? -8.421 -10.507 -13.705 1.00 77.06 116 LEU A CA 1
ATOM 871 C C . LEU A 1 116 ? -9.693 -9.736 -14.098 1.00 77.06 116 LEU A C 1
ATOM 873 O O . LEU A 1 116 ? -9.570 -8.561 -14.462 1.00 77.06 116 LEU A O 1
ATOM 877 N N . PRO A 1 117 ? -10.905 -10.311 -13.945 1.00 67.69 117 PRO A N 1
ATOM 878 C CA . PRO A 1 117 ? -12.162 -9.635 -14.291 1.00 67.69 117 PRO A CA 1
ATOM 879 C C . PRO A 1 117 ? -12.363 -8.287 -13.583 1.00 67.69 117 PRO A C 1
ATOM 881 O O . PRO A 1 117 ? -12.909 -7.350 -14.167 1.00 67.69 117 PRO A O 1
ATOM 884 N N . SER A 1 118 ? -11.878 -8.172 -12.340 1.00 69.12 118 SER A N 1
ATOM 885 C CA . SER A 1 118 ? -11.981 -6.976 -11.494 1.00 69.12 118 SER A CA 1
ATOM 886 C C . SER A 1 118 ? -10.780 -6.016 -11.593 1.00 69.12 118 SER A C 1
ATOM 888 O O . SER A 1 118 ? -10.579 -5.210 -10.683 1.00 69.12 118 SER A O 1
ATOM 890 N N . GLY A 1 119 ? -9.913 -6.152 -12.603 1.00 70.19 119 GLY A N 1
ATOM 891 C CA . GLY A 1 119 ? -8.694 -5.347 -12.743 1.00 70.19 119 GLY A CA 1
ATOM 892 C C . GLY A 1 119 ? -8.863 -4.148 -13.679 1.00 70.19 119 GLY A C 1
ATOM 893 O O . GLY A 1 119 ? -8.985 -4.332 -14.886 1.00 70.19 119 GLY A O 1
ATOM 894 N N . SER A 1 120 ? -8.806 -2.925 -13.149 1.00 77.06 120 SER A N 1
ATOM 895 C CA . SER A 1 120 ? -8.792 -1.695 -13.957 1.00 77.06 120 SER A CA 1
ATOM 896 C C . SER A 1 120 ? -7.535 -1.607 -14.841 1.00 77.06 120 SER A C 1
ATOM 898 O O . SER A 1 120 ? -6.450 -1.901 -14.336 1.00 77.06 120 SER A O 1
ATOM 900 N N . PRO A 1 121 ? -7.629 -1.162 -16.111 1.00 84.81 121 PRO A N 1
ATOM 901 C CA . PRO A 1 121 ? -6.454 -0.898 -16.942 1.00 84.81 121 PRO A CA 1
ATOM 902 C C . PRO A 1 121 ? -5.579 0.238 -16.389 1.00 84.81 121 PRO A C 1
ATOM 904 O O . PRO A 1 121 ? -6.077 1.171 -15.746 1.00 84.81 121 PRO A O 1
ATOM 907 N N . ASN A 1 122 ? -4.276 0.182 -16.665 1.00 89.25 122 ASN A N 1
ATOM 908 C CA . ASN A 1 122 ? -3.276 1.052 -16.041 1.00 89.25 122 ASN A CA 1
ATOM 909 C C . ASN A 1 122 ? -3.422 2.535 -16.420 1.00 89.25 122 ASN A C 1
ATOM 911 O O . ASN A 1 122 ? -3.219 3.389 -15.561 1.00 89.25 122 ASN A O 1
ATOM 915 N N . LEU A 1 123 ? -3.805 2.873 -17.659 1.00 88.50 123 LEU A N 1
ATOM 916 C CA . LEU A 1 123 ? -3.942 4.278 -18.080 1.00 88.50 123 LEU A CA 1
ATOM 917 C C . LEU A 1 123 ? -5.084 5.022 -17.336 1.00 88.50 123 LEU A C 1
ATOM 919 O O . LEU A 1 123 ? -4.796 6.059 -16.736 1.00 88.50 123 LEU A O 1
ATOM 923 N N . PRO A 1 124 ? -6.335 4.512 -17.268 1.00 84.56 124 PRO A N 1
ATOM 924 C CA . PRO A 1 124 ? -7.375 5.076 -16.399 1.00 84.56 124 PRO A CA 1
ATOM 925 C C . PRO A 1 124 ? -6.991 5.112 -14.913 1.00 84.56 124 PRO A C 1
ATOM 927 O O . PRO A 1 124 ? -7.259 6.105 -14.234 1.00 84.56 124 PRO A O 1
ATOM 930 N N . ALA A 1 125 ? -6.334 4.063 -14.400 1.00 86.06 125 ALA A N 1
ATOM 931 C CA . ALA A 1 125 ? -5.881 4.025 -13.008 1.00 86.06 125 ALA A CA 1
ATOM 932 C C . ALA A 1 125 ? -4.840 5.123 -12.715 1.00 86.06 125 ALA A C 1
ATOM 934 O O . ALA A 1 125 ? -4.928 5.801 -11.691 1.00 86.06 125 ALA A O 1
ATOM 935 N N . PHE A 1 126 ? -3.905 5.359 -13.640 1.00 90.12 126 PHE A N 1
ATOM 936 C CA . PHE A 1 126 ? -2.914 6.428 -13.544 1.00 90.12 126 PHE A CA 1
ATOM 937 C C . PHE A 1 126 ? -3.532 7.827 -13.678 1.00 90.12 126 PHE A C 1
ATOM 939 O O . PHE A 1 126 ? -3.166 8.730 -12.925 1.00 90.12 126 PHE A O 1
ATOM 946 N N . ALA A 1 127 ? -4.507 8.016 -14.573 1.00 88.50 127 ALA A N 1
ATOM 947 C CA . ALA A 1 127 ? -5.245 9.275 -14.683 1.00 88.50 127 ALA A CA 1
ATOM 948 C C . ALA A 1 127 ? -5.973 9.612 -13.366 1.00 88.50 127 ALA A C 1
ATOM 950 O O . ALA A 1 127 ? -5.856 10.731 -12.861 1.00 88.50 127 ALA A O 1
ATOM 951 N N . ALA A 1 128 ? -6.637 8.627 -12.750 1.00 84.94 128 ALA A N 1
ATOM 952 C CA . ALA A 1 128 ? -7.252 8.775 -11.431 1.00 84.94 128 ALA A CA 1
ATOM 953 C C . ALA A 1 128 ? -6.213 9.064 -10.329 1.00 84.94 128 ALA A C 1
ATOM 955 O O . ALA A 1 128 ? -6.418 9.972 -9.525 1.00 84.94 128 ALA A O 1
ATOM 956 N N . LEU A 1 129 ? -5.076 8.359 -10.314 1.00 89.94 129 LEU A N 1
ATOM 957 C CA . LEU A 1 129 ? -3.970 8.589 -9.373 1.00 89.94 129 LEU A CA 1
ATOM 958 C C . LEU A 1 129 ? -3.454 10.039 -9.438 1.00 89.94 129 LEU A C 1
ATOM 960 O O . LEU A 1 129 ? -3.416 10.736 -8.419 1.00 89.94 129 LEU A O 1
ATOM 964 N N . ARG A 1 130 ? -3.131 10.503 -10.651 1.00 90.50 130 ARG A N 1
ATOM 965 C CA . ARG A 1 130 ? -2.617 11.846 -10.958 1.00 90.50 130 ARG A CA 1
ATOM 966 C C . ARG A 1 130 ? -3.618 12.957 -10.634 1.00 90.50 130 ARG A C 1
ATOM 968 O O . ARG A 1 130 ? -3.208 14.007 -10.147 1.00 90.50 130 ARG A O 1
ATOM 975 N N . LYS A 1 131 ? -4.912 12.744 -10.898 1.00 89.12 131 LYS A N 1
ATOM 976 C CA . LYS A 1 131 ? -5.968 13.753 -10.700 1.00 89.12 131 LYS A CA 1
ATOM 977 C C . LYS A 1 131 ? -6.481 13.819 -9.260 1.00 89.12 131 LYS A C 1
ATOM 979 O O . LYS A 1 131 ? -6.738 14.909 -8.761 1.00 89.12 131 LYS A O 1
ATOM 984 N N . ILE A 1 132 ? -6.641 12.670 -8.602 1.00 89.50 132 ILE A N 1
ATOM 985 C CA . ILE A 1 132 ? -7.327 12.562 -7.304 1.00 89.50 132 ILE A CA 1
ATOM 986 C C . ILE A 1 132 ? -6.339 12.524 -6.139 1.00 89.50 132 ILE A C 1
ATOM 988 O O . ILE A 1 132 ? -6.577 13.190 -5.134 1.00 89.50 132 ILE A O 1
ATOM 992 N N . PHE A 1 133 ? -5.256 11.744 -6.240 1.00 91.12 133 PHE A N 1
ATOM 993 C CA . PHE A 1 133 ? -4.421 11.421 -5.077 1.00 91.12 133 PHE A CA 1
ATOM 994 C C . PHE A 1 133 ? -3.090 12.179 -5.019 1.00 91.12 133 PHE A C 1
ATOM 996 O O . PHE A 1 133 ? -2.675 12.560 -3.924 1.00 91.12 133 PHE A O 1
ATOM 1003 N N . PHE A 1 134 ? -2.450 12.466 -6.159 1.00 91.38 134 PHE A N 1
ATOM 1004 C CA . PHE A 1 134 ? -1.225 13.281 -6.193 1.00 91.38 134 PHE A CA 1
ATOM 1005 C C . PHE A 1 134 ? -1.377 14.678 -5.544 1.00 91.38 134 PHE A C 1
ATOM 1007 O O . PHE A 1 134 ? -0.472 15.068 -4.810 1.00 91.38 134 PHE A O 1
ATOM 1014 N N . PRO A 1 135 ? -2.496 15.420 -5.699 1.00 93.56 135 PRO A N 1
ATOM 1015 C CA . PRO A 1 135 ? -2.652 16.739 -5.068 1.00 93.56 135 PRO A CA 1
ATOM 1016 C C . PRO A 1 135 ? -2.893 16.728 -3.544 1.00 93.56 135 PRO A C 1
ATOM 1018 O O . PRO A 1 135 ? -2.996 17.795 -2.941 1.00 93.56 135 PRO A O 1
ATOM 1021 N N . LEU A 1 136 ? -3.050 15.558 -2.910 1.00 91.62 136 LEU A N 1
ATOM 1022 C CA . LEU A 1 136 ? -3.445 15.443 -1.494 1.00 91.62 136 LEU A CA 1
ATOM 1023 C C . LEU A 1 136 ? -2.272 15.459 -0.511 1.00 91.62 136 LEU A C 1
ATOM 1025 O O . LEU A 1 136 ? -2.451 15.781 0.665 1.00 91.62 136 LEU A O 1
ATOM 1029 N N . PHE A 1 137 ? -1.094 15.036 -0.960 1.00 94.00 137 PHE A N 1
ATOM 1030 C CA . PHE A 1 137 ? 0.073 14.851 -0.107 1.00 94.00 137 PHE A CA 1
ATOM 1031 C C . PHE A 1 137 ? 1.270 15.595 -0.711 1.00 94.00 137 PHE A C 1
ATOM 1033 O O . PHE A 1 137 ? 1.376 15.680 -1.935 1.00 94.00 137 PHE A O 1
ATOM 1040 N N . PRO A 1 138 ? 2.196 16.110 0.118 1.00 94.88 138 PRO A N 1
ATOM 1041 C CA . PRO A 1 138 ? 3.519 16.509 -0.349 1.00 94.88 138 PRO A CA 1
ATOM 1042 C C . PRO A 1 138 ? 4.154 15.398 -1.195 1.00 94.88 138 PRO A C 1
ATOM 1044 O O . PRO A 1 138 ? 4.047 14.218 -0.846 1.00 94.88 138 PRO A O 1
ATOM 1047 N N . LYS A 1 139 ? 4.798 15.768 -2.309 1.00 92.94 139 LYS A N 1
ATOM 1048 C CA . LYS A 1 139 ? 5.317 14.812 -3.304 1.00 92.94 139 LYS A CA 1
ATOM 1049 C C . LYS A 1 139 ? 6.274 13.786 -2.692 1.00 92.94 139 LYS A C 1
ATOM 1051 O O . LYS A 1 139 ? 6.274 12.630 -3.084 1.00 92.94 139 LYS A O 1
ATOM 1056 N N . GLU A 1 140 ? 7.032 14.185 -1.675 1.00 92.75 140 GLU A N 1
ATOM 1057 C CA . GLU A 1 140 ? 7.968 13.344 -0.933 1.00 92.75 140 GLU A CA 1
ATOM 1058 C C . GLU A 1 140 ? 7.302 12.249 -0.082 1.00 92.75 140 GLU A C 1
ATOM 1060 O O . GLU A 1 140 ? 8.007 11.396 0.454 1.00 92.75 140 GLU A O 1
ATOM 1065 N N . PHE A 1 141 ? 5.973 12.248 0.054 1.00 95.38 141 PHE A N 1
ATOM 1066 C CA . PHE A 1 141 ? 5.218 11.169 0.693 1.00 95.38 141 PHE A CA 1
ATOM 1067 C C . PHE A 1 141 ? 4.534 10.227 -0.300 1.00 95.38 141 PHE A C 1
ATOM 1069 O O . PHE A 1 141 ? 3.951 9.249 0.152 1.00 95.38 141 PHE A O 1
ATOM 1076 N N . ILE A 1 142 ? 4.582 10.454 -1.612 1.00 95.06 142 ILE A N 1
ATOM 1077 C CA . ILE A 1 142 ? 3.965 9.566 -2.614 1.00 95.06 142 ILE A CA 1
ATOM 1078 C C . ILE A 1 142 ? 5.084 8.834 -3.357 1.00 95.06 142 ILE A C 1
ATOM 1080 O O . ILE A 1 142 ? 6.086 9.464 -3.679 1.00 95.06 142 ILE A O 1
ATOM 1084 N N . LEU A 1 143 ? 4.944 7.523 -3.600 1.00 94.12 143 LEU A N 1
ATOM 1085 C CA . LEU A 1 143 ? 5.850 6.817 -4.518 1.00 94.12 143 LEU A CA 1
ATOM 1086 C C . LEU A 1 143 ? 5.831 7.532 -5.869 1.00 94.12 143 LEU A C 1
ATOM 1088 O O . LEU A 1 143 ? 4.747 7.672 -6.450 1.00 94.12 143 LEU A O 1
ATOM 1092 N N . ASP A 1 144 ? 6.993 7.927 -6.395 1.00 92.69 144 ASP A N 1
ATOM 1093 C CA . ASP A 1 144 ? 7.027 8.398 -7.782 1.00 92.69 144 ASP A CA 1
ATOM 1094 C C . ASP A 1 144 ? 6.466 7.296 -8.691 1.00 92.69 144 ASP A C 1
ATOM 1096 O O . ASP A 1 144 ? 6.687 6.100 -8.477 1.00 92.69 144 ASP A O 1
ATOM 1100 N N . THR A 1 145 ? 5.603 7.686 -9.618 1.00 93.06 145 THR A N 1
ATOM 1101 C CA . THR A 1 145 ? 4.841 6.762 -10.453 1.00 93.06 145 THR A CA 1
ATOM 1102 C C . THR A 1 145 ? 4.567 7.429 -11.785 1.00 93.06 145 THR A C 1
ATOM 1104 O O . THR A 1 145 ? 3.967 8.504 -11.833 1.00 93.06 145 THR A O 1
ATOM 1107 N N . CYS A 1 146 ? 4.930 6.764 -12.878 1.00 91.00 146 CYS A N 1
ATOM 1108 C CA . CYS A 1 146 ? 4.586 7.201 -14.226 1.00 91.00 146 CYS A CA 1
ATOM 1109 C C . CYS A 1 146 ? 4.069 6.043 -15.089 1.00 91.00 146 CYS A C 1
ATOM 1111 O O . CYS A 1 146 ? 4.323 4.866 -14.831 1.00 91.00 146 CYS A O 1
ATOM 1113 N N . ILE A 1 147 ? 3.280 6.392 -16.104 1.00 93.69 147 ILE A N 1
ATOM 1114 C CA . ILE A 1 147 ? 2.733 5.460 -17.092 1.00 93.69 147 ILE A CA 1
ATOM 1115 C C . ILE A 1 147 ? 3.751 5.265 -18.226 1.00 93.69 147 ILE A C 1
ATOM 1117 O O . ILE A 1 147 ? 4.402 6.224 -18.636 1.00 93.69 147 ILE A O 1
ATOM 1121 N N . ILE A 1 148 ? 3.891 4.042 -18.741 1.00 93.38 148 ILE A N 1
ATOM 1122 C CA . ILE A 1 148 ? 4.826 3.716 -19.831 1.00 93.38 148 ILE A CA 1
ATOM 1123 C C . ILE A 1 148 ? 4.166 2.757 -20.826 1.00 93.38 148 ILE A C 1
ATOM 1125 O O . ILE A 1 148 ? 3.413 1.876 -20.412 1.00 93.38 148 ILE A O 1
ATOM 1129 N N . ARG A 1 149 ? 4.416 2.898 -22.132 1.00 92.81 149 ARG A N 1
ATOM 1130 C CA . ARG A 1 149 ? 3.911 1.950 -23.144 1.00 92.81 149 ARG A CA 1
ATOM 1131 C C . ARG A 1 149 ? 4.720 0.655 -23.131 1.00 92.81 149 ARG A C 1
ATOM 1133 O O . ARG A 1 149 ? 5.946 0.676 -22.994 1.00 92.81 149 ARG A O 1
ATOM 1140 N N . ILE A 1 150 ? 4.024 -0.463 -23.306 1.00 92.38 150 ILE A N 1
ATOM 1141 C CA . ILE A 1 150 ? 4.609 -1.805 -23.383 1.00 92.38 150 ILE A CA 1
ATOM 1142 C C . ILE A 1 150 ? 4.879 -2.147 -24.862 1.00 92.38 150 ILE A C 1
ATOM 1144 O O . ILE A 1 150 ? 3.956 -2.009 -25.666 1.00 92.38 150 ILE A O 1
ATOM 1148 N N . PRO A 1 151 ? 6.101 -2.571 -25.244 1.00 90.69 151 PRO A N 1
ATOM 1149 C CA . PRO A 1 151 ? 6.404 -3.024 -26.599 1.00 90.69 151 PRO A CA 1
ATOM 1150 C C . PRO A 1 151 ? 5.751 -4.378 -26.909 1.00 90.69 151 PRO A C 1
ATOM 1152 O O . PRO A 1 151 ? 5.481 -5.184 -26.014 1.00 90.69 151 PRO A O 1
ATOM 1155 N N . GLU A 1 152 ? 5.519 -4.631 -28.196 1.00 87.06 152 GLU A N 1
ATOM 1156 C CA . GLU A 1 152 ? 4.902 -5.863 -28.693 1.00 87.06 152 GLU A CA 1
ATOM 1157 C C . GLU A 1 152 ? 5.733 -7.110 -28.328 1.00 87.06 152 GLU A C 1
ATOM 1159 O O . GLU A 1 152 ? 6.960 -7.063 -28.230 1.00 87.06 152 GLU A O 1
ATOM 1164 N N . GLY A 1 153 ? 5.064 -8.235 -28.058 1.00 88.19 153 GLY A N 1
ATOM 1165 C CA . GLY A 1 153 ? 5.705 -9.506 -27.703 1.00 88.19 153 GLY A CA 1
ATOM 1166 C C . GLY A 1 153 ? 6.259 -9.600 -26.272 1.00 88.19 153 GLY A C 1
ATOM 1167 O O . GLY A 1 153 ? 6.590 -10.704 -25.826 1.00 88.19 153 GLY A O 1
ATOM 1168 N N . LEU A 1 154 ? 6.370 -8.493 -25.522 1.00 92.31 154 LEU A N 1
ATOM 1169 C CA . LEU A 1 154 ? 6.936 -8.516 -24.165 1.00 92.31 154 LEU A CA 1
ATOM 1170 C C . LEU A 1 154 ? 6.050 -9.291 -23.178 1.00 92.31 154 LEU A C 1
ATOM 1172 O O . LEU A 1 154 ? 6.568 -10.038 -22.349 1.00 92.31 154 LEU A O 1
ATOM 1176 N N . ILE A 1 155 ? 4.727 -9.157 -23.277 1.00 92.88 155 ILE A N 1
ATOM 1177 C CA . ILE A 1 155 ? 3.789 -9.865 -22.394 1.00 92.88 155 ILE A CA 1
ATOM 1178 C C . ILE A 1 155 ? 3.783 -11.366 -22.693 1.00 92.88 155 ILE A C 1
ATOM 1180 O O . ILE A 1 155 ? 3.749 -12.187 -21.778 1.00 92.88 155 ILE A O 1
ATOM 1184 N N . GLU A 1 156 ? 3.876 -11.734 -23.964 1.00 91.69 156 GLU A N 1
ATOM 1185 C CA . GLU A 1 156 ? 3.901 -13.108 -24.455 1.00 91.69 156 GLU A CA 1
ATOM 1186 C C . GLU A 1 156 ? 5.185 -13.815 -23.988 1.00 91.69 156 GLU A C 1
ATOM 1188 O O . GLU A 1 156 ? 5.128 -14.916 -23.431 1.00 91.69 156 GLU A O 1
ATOM 1193 N N . LYS A 1 157 ? 6.331 -13.130 -24.124 1.00 93.31 157 LYS A N 1
ATOM 1194 C CA . LYS A 1 157 ? 7.650 -13.518 -23.595 1.00 93.31 157 LYS A CA 1
ATOM 1195 C C . LYS A 1 157 ? 7.613 -13.737 -22.081 1.00 93.31 157 LYS A C 1
ATOM 1197 O O . LYS A 1 157 ? 7.980 -14.815 -21.611 1.00 93.31 157 LYS A O 1
ATOM 1202 N N . GLU A 1 158 ? 7.140 -12.759 -21.309 1.00 95.00 158 GLU A N 1
ATOM 1203 C CA . GLU A 1 158 ? 7.094 -12.880 -19.847 1.00 95.00 158 GLU A CA 1
ATOM 1204 C C . GLU A 1 158 ? 6.084 -13.936 -19.379 1.00 95.00 158 GLU A C 1
ATOM 1206 O O . GLU A 1 158 ? 6.362 -14.671 -18.433 1.00 95.00 158 GLU A O 1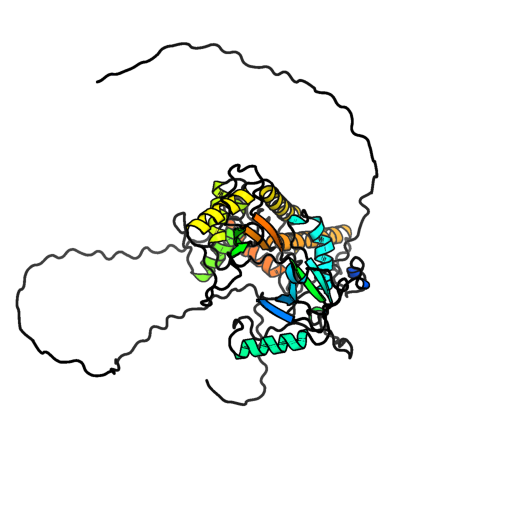
ATOM 1211 N N . ASN A 1 159 ? 4.954 -14.109 -20.066 1.00 94.38 159 ASN A N 1
ATOM 1212 C CA . ASN A 1 159 ? 4.001 -15.178 -19.761 1.00 94.38 159 ASN A CA 1
ATOM 1213 C C . ASN A 1 159 ? 4.568 -16.578 -20.049 1.00 94.38 159 ASN A C 1
ATOM 1215 O O . ASN A 1 159 ? 4.277 -17.512 -19.298 1.00 94.38 159 ASN A O 1
ATOM 1219 N N . ALA A 1 160 ? 5.413 -16.742 -21.071 1.00 94.62 160 ALA A N 1
ATOM 1220 C CA . ALA A 1 160 ? 6.157 -17.984 -21.287 1.00 94.62 160 ALA A CA 1
ATOM 1221 C C . ALA A 1 160 ? 7.193 -18.238 -20.171 1.00 94.62 160 ALA A C 1
ATOM 1223 O O . ALA A 1 160 ? 7.327 -19.367 -19.694 1.00 94.62 160 ALA A O 1
ATOM 1224 N N . ILE A 1 161 ? 7.871 -17.190 -19.688 1.00 93.94 161 ILE A N 1
ATOM 1225 C CA . ILE A 1 161 ? 8.787 -17.277 -18.538 1.00 93.94 161 ILE A CA 1
ATOM 1226 C C . ILE A 1 161 ? 8.023 -17.644 -17.254 1.00 93.94 161 ILE A C 1
ATOM 1228 O O . ILE A 1 161 ? 8.479 -18.504 -16.501 1.00 93.94 161 ILE A O 1
ATOM 1232 N N . LEU A 1 162 ? 6.846 -17.059 -17.009 1.00 93.19 162 LEU A N 1
ATOM 1233 C CA . LEU A 1 162 ? 6.004 -17.376 -15.848 1.00 93.19 162 LEU A CA 1
ATOM 1234 C C . LEU A 1 162 ? 5.529 -18.836 -15.855 1.00 93.19 162 LEU A C 1
ATOM 1236 O O . LEU A 1 162 ? 5.625 -19.487 -14.816 1.00 93.19 162 LEU A O 1
ATOM 1240 N N . LYS A 1 163 ? 5.113 -19.376 -17.010 1.00 94.00 163 LYS A N 1
ATOM 1241 C CA . LYS A 1 163 ? 4.776 -20.806 -17.174 1.00 94.00 163 LYS A CA 1
ATOM 1242 C C . LYS A 1 163 ? 5.950 -21.706 -16.795 1.00 94.00 163 LYS A C 1
ATOM 1244 O O . LYS A 1 163 ? 5.819 -22.549 -15.912 1.00 94.00 163 LYS A O 1
ATOM 1249 N N . LYS A 1 164 ? 7.138 -21.433 -17.341 1.00 94.25 164 LYS A N 1
ATOM 1250 C CA . LYS A 1 164 ? 8.360 -22.177 -17.001 1.00 94.25 164 LYS A CA 1
ATOM 1251 C C . LYS A 1 164 ? 8.723 -22.093 -15.509 1.00 94.25 164 LYS A C 1
ATOM 1253 O O . LYS A 1 164 ? 9.273 -23.039 -14.953 1.00 94.25 164 LYS A O 1
ATOM 1258 N N . ARG A 1 165 ? 8.406 -20.980 -14.836 1.00 90.31 165 ARG A N 1
ATOM 1259 C CA . ARG A 1 165 ? 8.582 -20.824 -13.378 1.00 90.31 165 ARG A CA 1
ATOM 1260 C C . ARG A 1 165 ? 7.542 -21.590 -12.554 1.00 90.31 165 ARG A C 1
ATOM 1262 O O . ARG A 1 165 ? 7.844 -21.957 -11.423 1.00 90.31 165 ARG A O 1
ATOM 1269 N N . GLU A 1 166 ? 6.348 -21.837 -13.086 1.00 92.69 166 GLU A N 1
ATOM 1270 C CA . GLU A 1 166 ? 5.359 -22.742 -12.479 1.00 92.69 166 GLU A CA 1
ATOM 1271 C C . GLU A 1 166 ? 5.800 -24.203 -12.622 1.00 92.69 166 GLU A C 1
ATOM 1273 O O . GLU A 1 166 ? 5.819 -24.924 -11.628 1.00 92.69 166 GLU A O 1
ATOM 1278 N N . GLU A 1 167 ? 6.248 -24.604 -13.816 1.00 91.75 167 GLU A N 1
ATOM 1279 C CA . GLU A 1 167 ? 6.737 -25.959 -14.128 1.00 91.75 167 GLU A CA 1
ATOM 1280 C C . GLU A 1 167 ? 7.876 -26.423 -13.201 1.00 91.75 167 GLU A C 1
ATOM 1282 O O . GLU A 1 167 ? 7.903 -27.583 -12.795 1.00 91.75 167 GLU A O 1
ATOM 1287 N N . VAL A 1 168 ? 8.799 -25.525 -12.828 1.00 92.38 168 VAL A N 1
ATOM 1288 C CA . VAL A 1 168 ? 9.916 -25.838 -11.909 1.00 92.38 168 VAL A CA 1
ATOM 1289 C C . VAL A 1 168 ? 9.615 -25.550 -10.428 1.00 92.38 168 VAL A C 1
ATOM 1291 O O . VAL A 1 168 ? 10.493 -25.715 -9.585 1.00 92.38 168 VAL A O 1
ATOM 1294 N N . GLY A 1 169 ? 8.401 -25.101 -10.088 1.00 87.94 169 GLY A N 1
ATOM 1295 C CA . GLY A 1 169 ? 7.992 -24.794 -8.707 1.00 87.94 169 GLY A CA 1
ATOM 1296 C C . GLY A 1 169 ? 8.517 -23.470 -8.123 1.00 87.94 169 GLY A C 1
ATOM 1297 O O . GLY A 1 169 ? 8.276 -23.184 -6.950 1.00 87.94 169 GLY A O 1
ATOM 1298 N N . ASP A 1 170 ? 9.189 -22.636 -8.923 1.00 84.94 170 ASP A N 1
ATOM 1299 C CA . ASP A 1 170 ? 9.721 -21.317 -8.532 1.00 84.94 170 ASP A CA 1
ATOM 1300 C C . ASP A 1 170 ? 8.631 -20.242 -8.344 1.00 84.94 170 ASP A C 1
ATOM 1302 O O . ASP A 1 170 ? 8.897 -19.163 -7.795 1.00 84.94 170 ASP A O 1
ATOM 1306 N N . ARG A 1 171 ? 7.410 -20.492 -8.835 1.00 85.06 171 ARG A N 1
ATOM 1307 C CA . ARG A 1 171 ? 6.244 -19.621 -8.640 1.00 85.06 171 ARG A CA 1
ATOM 1308 C C . ARG A 1 171 ? 5.374 -20.126 -7.476 1.00 85.06 171 ARG A C 1
ATOM 1310 O O . ARG A 1 171 ? 5.036 -21.308 -7.441 1.00 85.06 171 ARG A O 1
ATOM 1317 N N . PRO A 1 172 ? 4.945 -19.266 -6.529 1.00 83.44 172 PRO A N 1
ATOM 1318 C CA . PRO A 1 172 ? 4.073 -19.688 -5.433 1.00 83.44 172 PRO A CA 1
ATOM 1319 C C . PRO A 1 172 ? 2.754 -20.291 -5.936 1.00 83.44 172 PRO A C 1
ATOM 1321 O O . PRO A 1 172 ? 2.021 -19.638 -6.671 1.00 83.44 172 PRO A O 1
ATOM 1324 N N . VAL A 1 173 ? 2.387 -21.487 -5.460 1.00 84.56 173 VAL A N 1
ATOM 1325 C CA . VAL A 1 173 ? 1.193 -22.232 -5.925 1.00 84.56 173 VAL A CA 1
ATOM 1326 C C . VAL A 1 173 ? -0.093 -21.386 -5.920 1.00 84.56 173 VAL A C 1
ATOM 1328 O O . VAL A 1 173 ? -0.872 -21.458 -6.862 1.00 84.56 173 VAL A O 1
ATOM 1331 N N . LYS A 1 174 ? -0.284 -20.485 -4.937 1.00 84.94 174 LYS A N 1
ATOM 1332 C CA . LYS A 1 174 ? -1.431 -19.540 -4.870 1.00 84.94 174 LYS A CA 1
ATOM 1333 C C . LYS A 1 174 ? -1.416 -18.399 -5.914 1.00 84.94 174 LYS A C 1
ATOM 1335 O O . LYS A 1 174 ? -2.077 -17.372 -5.728 1.00 84.94 174 LYS A O 1
ATOM 1340 N N . ARG A 1 175 ? -0.590 -18.533 -6.952 1.00 83.50 175 ARG A N 1
ATOM 1341 C CA . ARG A 1 175 ? -0.390 -17.601 -8.071 1.00 83.50 175 ARG A CA 1
ATOM 1342 C C . ARG A 1 175 ? -0.293 -18.303 -9.430 1.00 83.50 175 ARG A C 1
ATOM 1344 O O . ARG A 1 175 ? -0.291 -17.601 -10.438 1.00 83.50 175 ARG A O 1
ATOM 1351 N N . ALA A 1 176 ? -0.218 -19.636 -9.454 1.00 84.88 176 ALA A N 1
ATOM 1352 C CA . ALA A 1 176 ? -0.172 -20.410 -10.688 1.00 84.88 176 ALA A CA 1
ATOM 1353 C C . ALA A 1 176 ? -1.418 -20.150 -11.552 1.00 84.88 176 ALA A C 1
ATOM 1355 O O . ALA A 1 176 ? -2.493 -19.862 -11.020 1.00 84.88 176 ALA A O 1
ATOM 1356 N N . GLY A 1 177 ? -1.271 -20.185 -12.875 1.00 85.50 177 GLY A N 1
ATOM 1357 C CA . GLY A 1 177 ? -2.357 -19.892 -13.818 1.00 85.50 177 GLY A CA 1
ATOM 1358 C C . GLY A 1 177 ? -2.761 -18.411 -13.951 1.00 85.50 177 GLY A C 1
ATOM 1359 O O . GLY A 1 177 ? -3.498 -18.075 -14.875 1.00 85.50 177 GLY A O 1
ATOM 1360 N N . LEU A 1 178 ? -2.284 -17.505 -13.085 1.00 87.06 178 LEU A N 1
ATOM 1361 C CA . LEU A 1 178 ? -2.627 -16.074 -13.130 1.00 87.06 178 LEU A CA 1
ATOM 1362 C C . LEU A 1 178 ? -1.561 -15.271 -13.888 1.00 87.06 178 LEU A C 1
ATOM 1364 O O . LEU A 1 178 ? -0.570 -14.811 -13.309 1.00 87.06 178 LEU A O 1
ATOM 1368 N N . TYR A 1 179 ? -1.759 -15.116 -15.192 1.00 91.19 179 TYR A N 1
ATOM 1369 C CA . TYR A 1 179 ? -0.801 -14.519 -16.128 1.00 91.19 179 TYR A CA 1
ATOM 1370 C C . TYR A 1 179 ? -0.979 -13.005 -16.317 1.00 91.19 179 TYR A C 1
ATOM 1372 O O . TYR A 1 179 ? -1.981 -12.422 -15.895 1.00 91.19 179 TYR A O 1
ATOM 1380 N N . LEU A 1 180 ? 0.014 -12.358 -16.933 1.00 92.44 180 LEU A N 1
ATOM 1381 C CA . LEU A 1 180 ? -0.064 -10.957 -17.349 1.00 92.44 180 LEU A CA 1
ATOM 1382 C C . LEU A 1 180 ? -1.092 -10.777 -18.469 1.00 92.44 180 LEU A C 1
ATOM 1384 O O . LEU A 1 180 ? -1.237 -11.648 -19.328 1.00 92.44 180 LEU A O 1
ATOM 1388 N N . VAL A 1 181 ? -1.776 -9.636 -18.465 1.00 88.69 181 VAL A N 1
ATOM 1389 C CA . VAL A 1 181 ? -2.688 -9.233 -19.544 1.00 88.69 181 VAL A CA 1
ATOM 1390 C C . VAL A 1 181 ? -1.915 -8.534 -20.671 1.00 88.69 181 VAL A C 1
ATOM 1392 O O . VAL A 1 181 ? -1.028 -7.727 -20.399 1.00 88.69 181 VAL A O 1
ATOM 1395 N N . GLY A 1 182 ? -2.239 -8.874 -21.922 1.00 80.06 182 GLY A N 1
ATOM 1396 C CA . GLY A 1 182 ? -1.587 -8.358 -23.132 1.00 80.06 182 GLY A CA 1
ATOM 1397 C C . GLY A 1 182 ? -2.402 -7.301 -23.888 1.00 80.06 182 GLY A C 1
ATOM 1398 O O . GLY A 1 182 ? -3.532 -6.991 -23.491 1.00 80.06 182 GLY A O 1
ATOM 1399 N N . PRO A 1 183 ? -1.846 -6.746 -24.980 1.00 73.25 183 PRO A N 1
ATOM 1400 C CA . PRO A 1 183 ? -2.539 -5.783 -25.835 1.00 73.25 183 PRO A CA 1
ATOM 1401 C C . PRO A 1 183 ? -3.765 -6.401 -26.536 1.00 73.25 183 PRO A C 1
ATOM 1403 O O . PRO A 1 183 ? -3.872 -7.625 -26.642 1.00 73.25 183 PRO A O 1
ATOM 1406 N N . PRO A 1 184 ? -4.712 -5.574 -27.023 1.00 68.94 184 PRO A N 1
ATOM 1407 C CA . PRO A 1 184 ? -5.839 -6.067 -27.808 1.00 68.94 184 PRO A CA 1
ATOM 1408 C C . PRO A 1 184 ? -5.369 -6.673 -29.147 1.00 68.94 184 PRO A C 1
ATOM 1410 O O . PRO A 1 184 ? -4.391 -6.187 -29.720 1.00 68.94 184 PRO A O 1
ATOM 1413 N N . PRO A 1 185 ? -6.065 -7.692 -29.689 1.00 66.69 185 PRO A N 1
ATOM 1414 C CA . PRO A 1 185 ? -5.718 -8.291 -30.975 1.00 66.69 185 PRO A CA 1
ATOM 1415 C C . PRO A 1 185 ? -5.717 -7.287 -32.136 1.00 66.69 185 PRO A C 1
ATOM 1417 O O . PRO A 1 185 ? -6.605 -6.439 -32.244 1.00 66.69 185 PRO A O 1
ATOM 1420 N N . LEU A 1 186 ? -4.784 -7.458 -33.079 1.00 63.06 186 LEU A N 1
ATOM 1421 C CA . LEU A 1 186 ? -4.712 -6.666 -34.319 1.00 63.06 186 LEU A CA 1
ATOM 1422 C C . LEU A 1 186 ? -5.963 -6.809 -35.212 1.00 63.06 186 LEU A C 1
ATOM 1424 O O . LEU A 1 186 ? -6.228 -5.946 -36.043 1.00 63.06 186 LEU A O 1
ATOM 1428 N N . SER A 1 187 ? -6.763 -7.862 -35.016 1.00 60.34 187 SER A N 1
ATOM 1429 C CA . SER A 1 187 ? -8.084 -8.046 -35.638 1.00 60.34 187 SER A CA 1
ATOM 1430 C C . SER A 1 187 ? -9.172 -7.104 -35.099 1.00 60.34 187 SER A C 1
ATOM 1432 O O . SER A 1 187 ? -10.324 -7.207 -35.517 1.00 60.34 187 SER A O 1
ATOM 1434 N N . GLY A 1 188 ? -8.834 -6.220 -34.158 1.00 56.09 188 GLY A N 1
ATOM 1435 C CA . GLY A 1 188 ? -9.776 -5.395 -33.412 1.00 56.09 188 GLY A CA 1
ATOM 1436 C C . GLY A 1 188 ? -10.297 -6.089 -32.152 1.00 56.09 188 GLY A C 1
ATOM 1437 O O . GLY A 1 188 ? -10.150 -7.299 -31.966 1.00 56.09 188 GLY A O 1
ATOM 1438 N N . ILE A 1 189 ? -10.918 -5.296 -31.276 1.00 55.03 189 ILE A N 1
ATOM 1439 C CA . ILE A 1 189 ? -11.625 -5.792 -30.090 1.00 55.03 189 ILE A CA 1
ATOM 1440 C C . ILE A 1 189 ? -12.897 -6.517 -30.563 1.00 55.03 189 ILE A C 1
ATOM 1442 O O . ILE A 1 189 ? -13.701 -5.889 -31.258 1.00 55.03 189 ILE A O 1
ATOM 1446 N N . PRO A 1 190 ? -13.126 -7.789 -30.187 1.00 46.44 190 PRO A N 1
ATOM 1447 C CA . PRO A 1 190 ? -14.399 -8.453 -30.440 1.00 46.44 190 PRO A CA 1
ATOM 1448 C C . PRO A 1 190 ? -15.529 -7.715 -29.712 1.00 46.44 190 PRO A C 1
ATOM 1450 O O . PRO A 1 190 ? -15.572 -7.687 -28.482 1.00 46.44 190 PRO A O 1
ATOM 1453 N N . VAL A 1 191 ? -16.441 -7.102 -30.469 1.00 46.12 191 VAL A N 1
ATOM 1454 C CA . VAL A 1 191 ? -17.639 -6.451 -29.914 1.00 46.12 191 VAL A CA 1
ATOM 1455 C C . VAL A 1 191 ? -18.711 -7.516 -29.693 1.00 46.12 191 VAL A C 1
ATOM 1457 O O . VAL A 1 191 ? -19.679 -7.622 -30.441 1.00 46.12 191 VAL A O 1
ATOM 1460 N N . ASP A 1 192 ? -18.474 -8.347 -28.684 1.00 43.53 192 ASP A N 1
ATOM 1461 C CA . ASP A 1 192 ? -19.465 -9.263 -28.126 1.00 43.53 192 ASP A CA 1
ATOM 1462 C C . ASP A 1 192 ? -20.573 -8.449 -27.434 1.00 43.53 192 ASP A C 1
ATOM 1464 O O . ASP A 1 192 ? -20.281 -7.496 -26.699 1.00 43.53 192 ASP A O 1
ATOM 1468 N N . ASP A 1 193 ? -21.840 -8.791 -27.677 1.00 48.56 193 ASP A N 1
ATOM 1469 C CA . ASP A 1 193 ? -22.983 -8.030 -27.156 1.00 48.56 193 ASP A CA 1
ATOM 1470 C C . ASP A 1 193 ? -23.078 -8.113 -25.620 1.00 48.56 193 ASP A C 1
ATOM 1472 O O . ASP A 1 193 ? -23.515 -7.166 -24.955 1.00 48.56 193 ASP A O 1
ATOM 1476 N N . ASN A 1 194 ? -22.534 -9.180 -25.033 1.00 43.44 194 ASN A N 1
ATOM 1477 C CA . ASN A 1 194 ? -22.484 -9.423 -23.596 1.00 43.44 194 ASN A CA 1
ATOM 1478 C C . ASN A 1 194 ? -21.239 -8.822 -22.913 1.00 43.44 194 ASN A C 1
ATOM 1480 O O . ASN A 1 194 ? -20.502 -9.490 -22.187 1.00 43.44 194 ASN A O 1
ATOM 1484 N N . ARG A 1 195 ? -21.056 -7.502 -23.069 1.00 47.41 195 ARG A N 1
ATOM 1485 C CA . ARG A 1 195 ? -20.192 -6.652 -22.216 1.00 47.41 195 ARG A CA 1
ATOM 1486 C C . ARG A 1 195 ? -18.762 -7.203 -21.979 1.00 47.41 195 ARG A C 1
ATOM 1488 O O . ARG A 1 195 ? -18.287 -7.151 -20.839 1.00 47.41 195 ARG A O 1
ATOM 1495 N N . GLN A 1 196 ? -18.037 -7.678 -23.002 1.00 45.28 196 GLN A N 1
ATOM 1496 C CA . GLN A 1 196 ? -16.614 -8.036 -22.828 1.00 45.28 196 GLN A CA 1
ATOM 1497 C C . GLN A 1 196 ? -15.812 -6.802 -22.370 1.00 45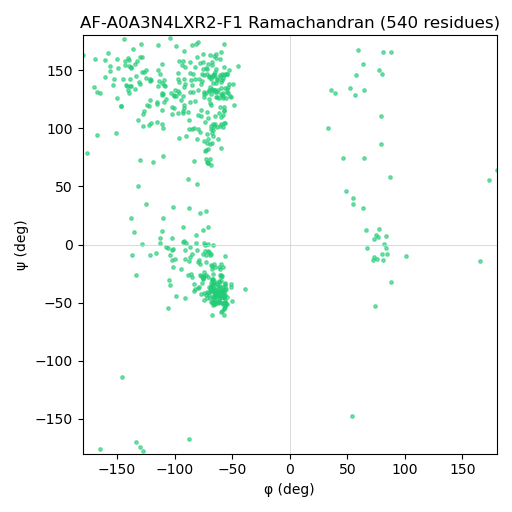.28 196 GLN A C 1
ATOM 1499 O O . GLN A 1 196 ? -15.577 -5.855 -23.122 1.00 45.28 196 GLN A O 1
ATOM 1504 N N . LYS A 1 197 ? -15.475 -6.771 -21.072 1.00 52.06 197 LYS A N 1
ATOM 1505 C CA . LYS A 1 197 ? -15.015 -5.556 -20.389 1.00 52.06 197 LYS A CA 1
ATOM 1506 C C 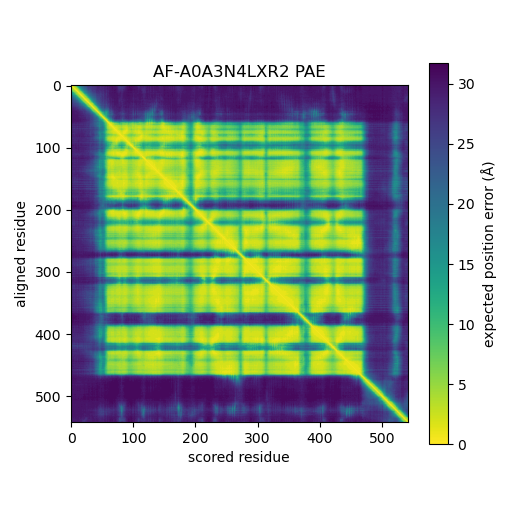. LYS A 1 197 ? -13.649 -5.092 -20.930 1.00 52.06 197 LYS A C 1
ATOM 1508 O O . LYS A 1 197 ? -12.762 -5.926 -21.122 1.00 52.06 197 LYS A O 1
ATOM 1513 N N . PRO A 1 198 ? -13.385 -3.768 -20.997 1.00 50.59 198 PRO A N 1
ATOM 1514 C CA . PRO A 1 198 ? -12.046 -3.221 -21.264 1.00 50.59 198 PRO A CA 1
ATOM 1515 C C . PRO A 1 198 ? -10.946 -3.687 -20.288 1.00 50.59 198 PRO A C 1
ATOM 1517 O O . PRO A 1 198 ? -9.768 -3.441 -20.519 1.00 50.59 198 PRO A O 1
ATOM 1520 N N . THR A 1 199 ? -11.312 -4.366 -19.195 1.00 54.97 199 THR A N 1
ATOM 1521 C CA . THR A 1 199 ? -10.410 -4.963 -18.199 1.00 54.97 199 THR A CA 1
ATOM 1522 C C . THR A 1 199 ? -9.642 -6.195 -18.705 1.00 54.97 199 THR A C 1
ATOM 1524 O O . THR A 1 199 ? -8.744 -6.669 -18.001 1.00 54.97 199 THR A O 1
ATOM 1527 N N . LEU A 1 200 ? -9.925 -6.693 -19.917 1.00 65.12 200 LEU A N 1
ATOM 1528 C CA . LEU A 1 200 ? -9.267 -7.866 -20.515 1.00 65.12 200 LEU A CA 1
ATOM 1529 C C . LEU A 1 200 ? -8.028 -7.565 -21.376 1.00 65.12 200 LEU A C 1
ATOM 1531 O O . LEU A 1 200 ? -7.349 -8.510 -21.767 1.00 65.12 200 LEU A O 1
ATOM 1535 N N . PHE A 1 201 ? -7.688 -6.293 -21.612 1.00 76.25 201 PHE A N 1
ATOM 1536 C CA . PHE A 1 201 ? -6.483 -5.896 -22.356 1.00 76.25 201 PHE A CA 1
ATOM 1537 C C . PHE A 1 201 ? -5.633 -4.875 -21.588 1.00 76.25 201 PHE A C 1
ATOM 1539 O O . PHE A 1 201 ? -6.093 -4.240 -20.634 1.00 76.25 201 PHE A O 1
ATOM 1546 N N . GLU A 1 202 ? -4.369 -4.738 -21.983 1.00 85.88 202 GLU A N 1
ATOM 1547 C CA . GLU A 1 202 ? -3.425 -3.771 -21.431 1.00 85.88 202 GLU A CA 1
ATOM 1548 C C . GLU A 1 202 ? -2.343 -3.409 -22.454 1.00 85.88 202 GLU A C 1
ATOM 1550 O O . GLU A 1 202 ? -1.794 -4.269 -23.135 1.00 85.88 202 GLU A O 1
ATOM 1555 N N . SER A 1 203 ? -2.009 -2.125 -22.549 1.00 88.75 203 SER A N 1
ATOM 1556 C CA . SER A 1 203 ? -0.937 -1.622 -23.430 1.00 88.75 203 SER A CA 1
ATOM 1557 C C . SER A 1 203 ? 0.058 -0.730 -22.686 1.00 88.75 203 SER A C 1
ATOM 1559 O O . SER A 1 203 ? 1.015 -0.228 -23.281 1.00 88.75 203 SER A O 1
ATOM 1561 N N . TYR A 1 204 ? -0.155 -0.537 -21.381 1.00 92.38 204 TYR A N 1
ATOM 1562 C CA . TYR A 1 204 ? 0.665 0.311 -20.534 1.00 92.38 204 TYR A CA 1
ATOM 1563 C C . TYR A 1 204 ? 1.082 -0.415 -19.253 1.00 92.38 204 TYR A C 1
ATOM 1565 O O . TYR A 1 204 ? 0.291 -1.113 -18.621 1.00 92.38 204 TYR A O 1
ATOM 1573 N N . GLY A 1 205 ? 2.328 -0.215 -18.837 1.00 94.12 205 GLY A N 1
ATOM 1574 C CA . GLY A 1 205 ? 2.806 -0.538 -17.496 1.00 94.12 205 GLY A CA 1
ATOM 1575 C C . GLY A 1 205 ? 2.816 0.713 -16.621 1.00 94.12 205 GLY A C 1
ATOM 1576 O O . GLY A 1 205 ? 2.665 1.833 -17.117 1.00 94.12 205 GLY A O 1
ATOM 1577 N N . SER A 1 206 ? 3.053 0.539 -15.324 1.00 94.56 206 SER A N 1
ATOM 1578 C CA . SER A 1 206 ? 3.469 1.650 -14.461 1.00 94.56 206 SER A CA 1
ATOM 1579 C C . SER A 1 206 ? 4.916 1.447 -14.040 1.00 94.56 206 SER A C 1
ATOM 1581 O O . SER A 1 206 ? 5.267 0.369 -13.562 1.00 94.56 206 SER A O 1
ATOM 1583 N N . LEU A 1 207 ? 5.747 2.472 -14.182 1.00 95.06 207 LEU A N 1
ATOM 1584 C CA . LEU A 1 207 ? 7.015 2.547 -13.465 1.00 95.06 207 LEU A CA 1
ATOM 1585 C C . LEU A 1 207 ? 6.712 3.121 -12.081 1.00 95.06 207 LEU A C 1
ATOM 1587 O O . LEU A 1 207 ? 5.999 4.119 -11.990 1.00 95.06 207 LEU A O 1
ATOM 1591 N N . ILE A 1 208 ? 7.211 2.482 -11.026 1.00 94.62 208 ILE A N 1
ATOM 1592 C CA . ILE A 1 208 ? 7.036 2.892 -9.625 1.00 94.62 208 ILE A CA 1
ATOM 1593 C C . ILE A 1 208 ? 8.400 3.042 -8.951 1.00 94.62 208 ILE A C 1
ATOM 1595 O O . ILE A 1 208 ? 9.296 2.250 -9.229 1.00 94.62 208 ILE A O 1
ATOM 1599 N N . GLU A 1 209 ? 8.557 4.025 -8.073 1.00 94.94 209 GLU A N 1
ATOM 1600 C CA . GLU A 1 209 ? 9.795 4.286 -7.331 1.00 94.94 209 GLU A CA 1
ATOM 1601 C C . GLU A 1 209 ? 10.305 3.041 -6.586 1.00 94.94 209 GLU A C 1
ATOM 1603 O O . GLU A 1 209 ? 9.567 2.367 -5.857 1.00 94.94 209 GLU A O 1
ATOM 1608 N N . ASP A 1 210 ? 11.591 2.739 -6.756 1.00 93.25 210 ASP A N 1
ATOM 1609 C CA . ASP A 1 210 ? 12.225 1.572 -6.160 1.00 93.25 210 ASP A CA 1
ATOM 1610 C C . ASP A 1 210 ? 12.609 1.813 -4.694 1.00 93.25 210 ASP A C 1
ATOM 1612 O O . ASP A 1 210 ? 13.711 2.242 -4.355 1.00 93.25 210 ASP A O 1
ATOM 1616 N N . MET A 1 211 ? 11.677 1.474 -3.807 1.00 93.00 211 MET A N 1
ATOM 1617 C CA . MET A 1 211 ? 11.894 1.461 -2.360 1.00 93.00 211 MET A CA 1
ATOM 1618 C C . MET A 1 211 ? 12.601 0.189 -1.852 1.00 93.00 211 MET A C 1
ATOM 1620 O O . MET A 1 211 ? 12.680 -0.001 -0.634 1.00 93.00 211 MET A O 1
ATOM 1624 N N . THR A 1 212 ? 13.099 -0.707 -2.720 1.00 89.94 212 THR A N 1
ATOM 1625 C CA . THR A 1 212 ? 13.848 -1.880 -2.239 1.00 89.94 212 THR A CA 1
ATOM 1626 C C . THR A 1 212 ? 15.177 -1.459 -1.587 1.00 89.94 212 THR A C 1
ATOM 1628 O O . THR A 1 212 ? 15.838 -0.542 -2.076 1.00 89.94 212 THR A O 1
ATOM 1631 N N . PRO A 1 213 ? 15.580 -2.078 -0.460 1.00 89.69 213 PRO A N 1
ATOM 1632 C CA . PRO A 1 213 ? 16.827 -1.716 0.212 1.00 89.69 213 PRO A CA 1
ATOM 1633 C C . PRO A 1 213 ? 18.064 -2.135 -0.582 1.00 89.69 213 PRO A C 1
ATOM 1635 O O . PRO A 1 213 ? 18.099 -3.225 -1.163 1.00 89.69 213 PRO A O 1
ATOM 1638 N N . ALA A 1 214 ? 19.111 -1.313 -0.525 1.00 84.56 214 ALA A N 1
ATOM 1639 C CA . ALA A 1 214 ? 20.437 -1.687 -0.997 1.00 84.56 214 ALA A CA 1
ATOM 1640 C C . ALA A 1 214 ? 20.989 -2.908 -0.233 1.00 84.56 214 ALA A C 1
ATOM 1642 O O . ALA A 1 214 ? 20.783 -3.067 0.974 1.00 84.56 214 ALA A O 1
ATOM 1643 N N . ALA A 1 215 ? 21.726 -3.773 -0.939 1.00 83.06 215 ALA A N 1
ATOM 1644 C CA . ALA A 1 215 ? 22.449 -4.877 -0.314 1.00 83.06 215 ALA A CA 1
ATOM 1645 C C . ALA A 1 215 ? 23.597 -4.325 0.556 1.00 83.06 215 ALA A C 1
ATOM 1647 O O . ALA A 1 215 ? 24.345 -3.476 0.079 1.00 83.06 215 ALA A O 1
ATOM 1648 N N . PRO A 1 216 ? 23.768 -4.793 1.806 1.00 86.00 216 PRO A N 1
ATOM 1649 C CA . PRO A 1 216 ? 24.657 -4.162 2.771 1.00 86.00 216 PRO A CA 1
ATOM 1650 C C . PRO A 1 216 ? 26.116 -4.264 2.340 1.00 86.00 216 PRO A C 1
ATOM 1652 O O . PRO A 1 216 ? 26.606 -5.344 2.000 1.00 86.00 216 PRO A O 1
ATOM 1655 N N . GLY A 1 217 ? 26.827 -3.148 2.420 1.00 85.50 217 GLY A N 1
ATOM 1656 C CA . GLY A 1 217 ? 28.209 -3.055 1.974 1.00 85.50 217 GLY A CA 1
ATOM 1657 C C . GLY A 1 217 ? 28.895 -1.804 2.495 1.00 85.50 217 GLY A C 1
ATOM 1658 O O . GLY A 1 217 ? 28.327 -1.038 3.268 1.00 85.50 217 GLY A O 1
ATOM 1659 N N . VAL A 1 218 ? 30.136 -1.591 2.070 1.00 85.56 218 VAL A N 1
ATOM 1660 C CA . VAL A 1 218 ? 30.824 -0.311 2.261 1.00 85.56 218 VAL A CA 1
ATOM 1661 C C . VAL A 1 218 ? 30.611 0.508 0.995 1.00 85.56 218 VAL A C 1
ATOM 1663 O O . VAL A 1 218 ? 30.898 0.027 -0.098 1.00 85.56 218 VAL A O 1
ATOM 1666 N N . ASP A 1 219 ? 30.074 1.714 1.144 1.00 81.00 219 ASP A N 1
ATOM 1667 C CA . ASP A 1 219 ? 30.001 2.684 0.058 1.00 81.00 219 ASP A CA 1
ATOM 1668 C C . ASP A 1 219 ? 31.417 3.079 -0.395 1.00 81.00 219 ASP A C 1
ATOM 1670 O O . ASP A 1 219 ? 32.283 3.389 0.429 1.00 81.00 219 ASP A O 1
ATOM 1674 N N . ALA A 1 220 ? 31.649 3.048 -1.706 1.00 81.19 220 ALA A N 1
ATOM 1675 C CA . ALA A 1 220 ? 32.976 3.197 -2.294 1.00 81.19 220 ALA A CA 1
ATOM 1676 C C . ALA A 1 220 ? 33.510 4.636 -2.221 1.00 81.19 220 ALA A C 1
ATOM 1678 O O . ALA A 1 220 ? 34.726 4.826 -2.203 1.00 81.19 220 ALA A O 1
ATOM 1679 N N . GLU A 1 221 ? 32.626 5.636 -2.166 1.00 82.25 221 GLU A N 1
ATOM 1680 C CA . GLU A 1 221 ? 33.003 7.054 -2.190 1.00 82.25 221 GLU A CA 1
ATOM 1681 C C . GLU A 1 221 ? 33.217 7.619 -0.779 1.00 82.25 221 GLU A C 1
ATOM 1683 O O . GLU A 1 221 ? 34.221 8.282 -0.514 1.00 82.25 221 GLU A O 1
ATOM 1688 N N . SER A 1 222 ? 32.306 7.333 0.157 1.00 81.06 222 SER A N 1
ATOM 1689 C CA . SER A 1 222 ? 32.391 7.813 1.545 1.00 81.06 222 SER A CA 1
ATOM 1690 C C . SER A 1 222 ? 33.129 6.868 2.499 1.00 81.06 222 SER A C 1
ATOM 1692 O O . SER A 1 222 ? 33.415 7.256 3.637 1.00 81.06 222 SER A O 1
ATOM 1694 N N . GLY A 1 223 ? 33.399 5.625 2.085 1.00 83.75 223 GLY A N 1
ATOM 1695 C CA . GLY A 1 223 ? 34.004 4.585 2.924 1.00 83.75 223 GLY A CA 1
ATOM 1696 C C . GLY A 1 223 ? 33.117 4.120 4.087 1.00 83.75 223 GLY A C 1
ATOM 1697 O O . GLY A 1 223 ? 33.604 3.462 5.010 1.00 83.75 223 GLY A O 1
ATOM 1698 N N . ARG A 1 224 ? 31.826 4.477 4.094 1.00 82.88 224 ARG A N 1
ATOM 1699 C CA . ARG A 1 224 ? 30.889 4.153 5.179 1.00 82.88 224 ARG A CA 1
ATOM 1700 C C . ARG A 1 224 ? 30.187 2.829 4.916 1.00 82.88 224 ARG A C 1
ATOM 1702 O O . ARG A 1 224 ? 29.728 2.570 3.809 1.00 82.88 224 ARG A O 1
ATOM 1709 N N . TYR A 1 225 ? 30.043 2.009 5.953 1.00 85.50 225 TYR A N 1
ATOM 1710 C CA . TYR A 1 225 ? 29.121 0.877 5.899 1.00 85.50 225 TYR A CA 1
ATOM 1711 C C . TYR A 1 225 ? 27.679 1.389 5.779 1.00 85.50 225 TYR A C 1
ATOM 1713 O O . TYR A 1 225 ? 27.295 2.291 6.526 1.00 85.50 225 TYR A O 1
ATOM 1721 N N . HIS A 1 226 ? 26.906 0.809 4.862 1.00 87.75 226 HIS A N 1
ATOM 1722 C CA . HIS A 1 226 ? 25.484 1.074 4.681 1.00 87.75 226 HIS A CA 1
ATOM 1723 C C . HIS A 1 226 ? 24.657 -0.210 4.860 1.00 87.75 226 HIS A C 1
ATOM 1725 O O . HIS A 1 226 ? 25.057 -1.305 4.452 1.00 87.75 226 HIS A O 1
ATOM 1731 N N . ARG A 1 227 ? 23.491 -0.072 5.491 1.00 89.94 227 ARG A N 1
ATOM 1732 C CA . ARG A 1 227 ? 22.567 -1.155 5.841 1.00 89.94 227 ARG A CA 1
ATOM 1733 C C . ARG A 1 227 ? 21.145 -0.606 5.860 1.00 89.94 227 ARG A C 1
ATOM 1735 O O . ARG A 1 227 ? 20.709 -0.043 6.860 1.00 89.94 227 ARG A O 1
ATOM 1742 N N . GLU A 1 228 ? 20.427 -0.773 4.758 1.00 91.94 228 GLU A N 1
ATOM 1743 C CA . GLU A 1 228 ? 19.020 -0.382 4.659 1.00 91.94 228 GLU A CA 1
ATOM 1744 C C . GLU A 1 228 ? 18.081 -1.556 4.990 1.00 91.94 228 GLU A C 1
ATOM 1746 O O . GLU A 1 228 ? 18.420 -2.726 4.794 1.00 91.94 228 GLU A O 1
ATOM 1751 N N . VAL A 1 229 ? 16.866 -1.244 5.443 1.00 94.25 229 VAL A N 1
ATOM 1752 C CA . VAL A 1 229 ? 15.710 -2.157 5.452 1.00 94.25 229 VAL A CA 1
ATOM 1753 C C . VAL A 1 229 ? 14.450 -1.414 5.018 1.00 94.25 229 VAL A C 1
ATOM 1755 O O . VAL A 1 229 ? 14.330 -0.212 5.234 1.00 94.25 229 VAL A O 1
ATOM 1758 N N . LEU A 1 230 ? 13.484 -2.125 4.443 1.00 95.44 230 LEU A N 1
ATOM 1759 C CA . LEU A 1 230 ? 12.174 -1.591 4.081 1.00 95.44 230 LEU A CA 1
ATOM 1760 C C . LEU A 1 230 ? 11.123 -2.153 5.043 1.00 95.44 230 LEU A C 1
ATOM 1762 O O . LEU A 1 230 ? 10.982 -3.368 5.178 1.00 95.44 230 LEU A O 1
ATOM 1766 N N . VAL A 1 231 ? 10.362 -1.271 5.689 1.00 96.50 231 VAL A N 1
ATOM 1767 C CA . VAL A 1 231 ? 9.171 -1.633 6.464 1.00 96.50 231 VAL A CA 1
ATOM 1768 C C . VAL A 1 231 ? 7.930 -1.341 5.630 1.00 96.50 231 VAL A C 1
ATOM 1770 O O . VAL A 1 231 ? 7.665 -0.187 5.296 1.00 96.50 231 VAL A O 1
ATOM 1773 N N . GLU A 1 232 ? 7.160 -2.378 5.317 1.00 94.81 232 GLU A N 1
ATOM 1774 C CA . GLU A 1 232 ? 5.913 -2.283 4.554 1.00 94.81 232 GLU A CA 1
ATOM 1775 C C . GLU A 1 232 ? 4.716 -2.552 5.473 1.00 94.81 232 GLU A C 1
ATOM 1777 O O . GLU A 1 232 ? 4.618 -3.617 6.091 1.00 94.81 232 GLU A O 1
ATOM 1782 N N . PHE A 1 233 ? 3.774 -1.608 5.564 1.00 95.75 233 PHE A N 1
ATOM 1783 C CA . PHE A 1 233 ? 2.507 -1.847 6.259 1.00 95.75 233 PHE A CA 1
ATOM 1784 C C . PHE A 1 233 ? 1.370 -0.940 5.780 1.00 95.75 233 PHE A C 1
ATOM 1786 O O . PHE A 1 233 ? 1.559 0.223 5.436 1.00 95.75 233 PHE A O 1
ATOM 1793 N N . LYS A 1 234 ? 0.134 -1.443 5.840 1.00 95.88 234 LYS A N 1
ATOM 1794 C CA . LYS A 1 234 ? -1.069 -0.633 5.598 1.00 95.88 234 LYS A CA 1
ATOM 1795 C C . LYS A 1 234 ? -1.519 0.047 6.904 1.00 95.88 234 LYS A C 1
ATOM 1797 O O . LYS A 1 234 ? -1.820 -0.680 7.853 1.00 95.88 234 LYS A O 1
ATOM 1802 N N . PRO A 1 235 ? -1.648 1.390 6.988 1.00 95.94 235 PRO A N 1
ATOM 1803 C CA . PRO A 1 235 ? -1.999 2.097 8.226 1.00 95.94 235 PRO A CA 1
ATOM 1804 C C . PRO A 1 235 ? -3.442 1.835 8.705 1.00 95.94 235 PRO A C 1
ATOM 1806 O O . PRO A 1 235 ? -3.767 2.050 9.874 1.00 95.94 235 PRO A O 1
ATOM 1809 N N . LYS A 1 236 ? -4.307 1.331 7.813 1.00 95.62 236 LYS A N 1
ATOM 1810 C CA . LYS A 1 236 ? -5.734 1.066 8.055 1.00 95.62 236 LYS A CA 1
ATOM 1811 C C . LYS A 1 236 ? -6.456 2.319 8.591 1.00 95.62 236 LYS A C 1
ATOM 1813 O O . LYS A 1 236 ? -6.164 3.429 8.157 1.00 95.62 236 LYS A O 1
ATOM 1818 N N . TRP A 1 237 ? -7.468 2.144 9.441 1.00 95.81 237 TRP A N 1
ATOM 1819 C CA . TRP A 1 237 ? -8.409 3.201 9.826 1.00 95.81 237 TRP A CA 1
ATOM 1820 C C . TRP A 1 237 ? -7.877 4.009 11.022 1.00 95.81 237 TRP A C 1
ATOM 1822 O O . TRP A 1 237 ? -8.002 3.569 12.165 1.00 95.81 237 TRP A O 1
ATOM 1832 N N . LEU A 1 238 ? -7.287 5.177 10.756 1.00 96.69 238 LEU A N 1
ATOM 1833 C CA . LEU A 1 238 ? -6.763 6.123 11.756 1.00 96.69 238 LEU A CA 1
ATOM 1834 C C . LEU A 1 238 ? -7.871 6.956 12.435 1.00 96.69 238 LEU A C 1
ATOM 1836 O O . LEU A 1 238 ? -7.646 7.539 13.497 1.00 96.69 238 LEU A O 1
ATOM 1840 N N . SER A 1 239 ? -9.061 6.984 11.829 1.00 93.38 239 SER A N 1
ATOM 1841 C CA . SER A 1 239 ? -10.288 7.604 12.347 1.00 93.38 239 SER A CA 1
ATOM 1842 C C . SER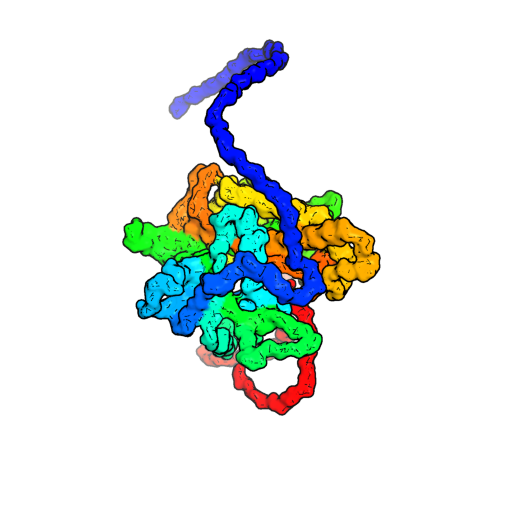 A 1 239 ? -11.335 6.535 12.721 1.00 93.38 239 SER A C 1
ATOM 1844 O O . SER A 1 239 ? -11.281 5.419 12.191 1.00 93.38 239 SER A O 1
ATOM 1846 N N . PRO A 1 240 ? -12.279 6.823 13.641 1.00 92.88 240 PRO A N 1
ATOM 1847 C CA . PRO A 1 240 ? -13.429 5.956 13.923 1.00 92.88 240 PRO A CA 1
ATOM 1848 C C . PRO A 1 240 ? -14.224 5.584 12.669 1.00 92.88 240 PRO A C 1
ATOM 1850 O O . PRO A 1 240 ? -14.291 6.360 11.721 1.00 92.88 240 PRO A O 1
ATOM 1853 N N . SER A 1 241 ? -14.848 4.400 12.681 1.00 95.38 241 SER A N 1
ATOM 1854 C CA . SER A 1 241 ? -15.888 4.089 11.696 1.00 95.38 241 SER A CA 1
ATOM 1855 C C . SER A 1 241 ? -17.152 4.863 12.071 1.00 95.38 241 SER A C 1
ATOM 1857 O O . SER A 1 241 ? -17.555 4.765 13.233 1.00 95.38 241 SER A O 1
ATOM 1859 N N . PRO A 1 242 ? -17.805 5.582 11.141 1.00 94.56 242 PRO A N 1
ATOM 1860 C CA . PRO A 1 242 ? -19.094 6.221 11.412 1.00 94.56 242 PRO A CA 1
ATOM 1861 C C . PRO A 1 242 ? -20.180 5.223 11.840 1.00 94.56 242 PRO A C 1
ATOM 1863 O O . PRO A 1 242 ? -21.083 5.568 12.592 1.00 94.56 242 PRO A O 1
ATOM 1866 N N . SER A 1 243 ? -20.065 3.960 11.413 1.00 91.81 243 SER A N 1
ATOM 1867 C CA . SER A 1 243 ? -20.978 2.873 11.793 1.00 91.81 243 SER A CA 1
ATOM 1868 C C . SER A 1 243 ? -20.666 2.244 13.163 1.00 91.81 243 SER A C 1
ATOM 1870 O O . SER A 1 243 ? -21.345 1.297 13.569 1.00 91.81 243 SER A O 1
ATOM 1872 N N . ALA A 1 244 ? -19.645 2.728 13.884 1.00 94.75 244 ALA A N 1
ATOM 1873 C CA . ALA A 1 244 ? -19.340 2.260 15.233 1.00 94.75 244 ALA A CA 1
ATOM 1874 C C . ALA A 1 244 ? -20.367 2.817 16.246 1.00 94.75 244 ALA A C 1
ATOM 1876 O O . ALA A 1 244 ? -20.594 4.026 16.285 1.00 94.75 244 ALA A O 1
ATOM 1877 N N . PRO A 1 245 ? -20.977 1.974 17.099 1.00 94.44 245 PRO A N 1
ATOM 1878 C CA . PRO A 1 245 ? -21.986 2.413 18.060 1.00 94.44 245 PRO A CA 1
ATOM 1879 C C . PRO A 1 245 ? -21.405 3.313 19.162 1.00 94.44 245 PRO A C 1
ATOM 1881 O O . PRO A 1 245 ? -20.225 3.226 19.514 1.00 94.44 245 PRO A O 1
ATOM 1884 N N . ALA A 1 246 ? -22.269 4.126 19.776 1.00 92.94 246 ALA A N 1
ATOM 1885 C CA . ALA A 1 246 ? -21.924 4.899 20.966 1.00 92.94 246 ALA A CA 1
ATOM 1886 C C . ALA A 1 246 ? -21.344 3.991 22.071 1.00 92.94 246 ALA A C 1
ATOM 1888 O O . ALA A 1 246 ? -21.845 2.897 22.332 1.00 92.94 246 ALA A O 1
ATOM 1889 N N . GLY A 1 247 ? -20.256 4.432 22.710 1.00 92.50 247 GLY A N 1
ATOM 1890 C CA . GLY A 1 247 ? -19.531 3.621 23.694 1.00 92.50 247 GLY A CA 1
ATOM 1891 C C . GLY A 1 247 ? -18.626 2.527 23.103 1.00 92.50 247 GLY A C 1
ATOM 1892 O O . GLY A 1 247 ? -18.165 1.663 23.854 1.00 92.50 247 GLY A O 1
ATOM 1893 N N . ALA A 1 248 ? -18.342 2.546 21.793 1.00 95.06 248 ALA A N 1
ATOM 1894 C CA . ALA A 1 248 ? -17.332 1.685 21.179 1.00 95.06 248 ALA A CA 1
ATOM 1895 C C . ALA A 1 248 ? -15.974 1.789 21.905 1.00 95.06 248 ALA A C 1
ATOM 1897 O O . ALA A 1 248 ? -15.421 2.870 22.100 1.00 95.06 248 ALA A O 1
ATOM 1898 N N . ARG A 1 249 ? -15.421 0.633 22.283 1.00 94.25 249 ARG A N 1
ATOM 1899 C CA . ARG A 1 249 ? -14.153 0.476 23.019 1.00 94.25 249 ARG A CA 1
ATOM 1900 C C . ARG A 1 249 ? -12.987 0.054 22.124 1.00 94.25 249 ARG A C 1
ATOM 1902 O O . ARG A 1 249 ? -11.863 -0.082 22.600 1.00 94.25 249 ARG A O 1
ATOM 1909 N N . ARG A 1 250 ? -13.248 -0.209 20.840 1.00 94.06 250 ARG A N 1
ATOM 1910 C CA . ARG A 1 250 ? -12.266 -0.667 19.849 1.00 94.06 250 ARG A CA 1
ATOM 1911 C C . ARG A 1 250 ? -12.401 0.138 18.559 1.00 94.06 250 ARG A C 1
ATOM 1913 O O . ARG A 1 250 ? -13.511 0.451 18.144 1.00 94.06 250 ARG A O 1
ATOM 1920 N N . CYS A 1 251 ? -11.284 0.409 17.885 1.00 95.44 251 CYS A N 1
ATOM 1921 C CA . CYS A 1 251 ? -11.318 0.846 16.488 1.00 95.44 251 CYS A CA 1
ATOM 1922 C C . CYS A 1 251 ? -11.771 -0.308 15.574 1.00 95.44 251 CYS A C 1
ATOM 1924 O O . CYS A 1 251 ? -11.674 -1.483 15.954 1.00 95.44 251 CYS A O 1
ATOM 1926 N N . ARG A 1 252 ? -12.181 0.013 14.339 1.00 96.06 252 ARG A N 1
ATOM 1927 C CA . ARG A 1 252 ? -12.597 -0.977 13.330 1.00 96.06 252 ARG A CA 1
ATOM 1928 C C . ARG A 1 252 ? -11.584 -2.105 13.163 1.00 96.06 252 ARG A C 1
ATOM 1930 O O . ARG A 1 252 ? -11.952 -3.271 13.199 1.00 96.06 252 ARG A O 1
ATOM 1937 N N . THR A 1 253 ? -10.302 -1.775 13.013 1.00 94.81 253 THR A N 1
ATOM 1938 C CA . THR A 1 253 ? -9.233 -2.761 12.784 1.00 94.81 253 THR A CA 1
ATOM 1939 C C . THR A 1 253 ? -9.102 -3.752 13.945 1.00 94.81 253 THR A C 1
ATOM 1941 O O . THR A 1 253 ? -8.900 -4.943 13.714 1.00 94.81 253 THR A O 1
ATOM 1944 N N . CYS A 1 254 ? -9.270 -3.298 15.190 1.00 94.06 254 CYS A N 1
ATOM 1945 C CA . CYS A 1 254 ? -9.243 -4.168 16.366 1.00 94.06 254 CYS A CA 1
ATOM 1946 C C . CYS A 1 254 ? -10.522 -5.010 16.492 1.00 94.06 254 CYS A C 1
ATOM 1948 O O . CYS A 1 254 ? -10.427 -6.205 16.768 1.00 94.06 254 CYS A O 1
ATOM 1950 N N . ALA A 1 255 ? -11.700 -4.431 16.234 1.00 94.50 255 ALA A N 1
ATOM 1951 C CA . ALA A 1 255 ? -12.963 -5.171 16.188 1.00 94.50 255 ALA A CA 1
ATOM 1952 C C . ALA A 1 255 ? -12.938 -6.267 15.100 1.00 94.50 255 ALA A C 1
ATOM 1954 O O . ALA A 1 255 ? -13.278 -7.419 15.369 1.00 94.50 255 ALA A O 1
ATOM 1955 N N . LEU A 1 256 ? -12.458 -5.933 13.897 1.00 94.12 256 LEU A N 1
ATOM 1956 C CA . LEU A 1 256 ? -12.365 -6.840 12.752 1.00 94.12 256 LEU A CA 1
ATOM 1957 C C . LEU A 1 256 ? -11.381 -7.985 12.978 1.00 94.12 256 LEU A C 1
ATOM 1959 O O . LEU A 1 256 ? -11.736 -9.130 12.708 1.00 94.12 256 LEU A O 1
ATOM 1963 N N . ARG A 1 257 ? -10.180 -7.710 13.508 1.00 90.81 257 ARG A N 1
ATOM 1964 C CA . ARG A 1 257 ? -9.218 -8.772 13.850 1.00 90.81 257 ARG A CA 1
ATOM 1965 C C . ARG A 1 257 ? -9.815 -9.744 14.867 1.00 90.81 257 ARG A C 1
ATOM 1967 O O . ARG A 1 257 ? -9.844 -10.935 14.597 1.00 90.81 257 ARG A O 1
ATOM 1974 N N . ILE A 1 258 ? -10.386 -9.250 15.967 1.00 89.38 258 ILE A N 1
ATOM 1975 C CA . ILE A 1 258 ? -10.996 -10.112 16.998 1.00 89.38 258 ILE A CA 1
ATOM 1976 C C . ILE A 1 258 ? -12.187 -10.914 16.428 1.00 89.38 258 ILE A C 1
ATOM 1978 O O . ILE A 1 258 ? -12.344 -12.089 16.751 1.00 89.38 258 ILE A O 1
ATOM 1982 N N . SER A 1 259 ? -12.971 -10.331 15.512 1.00 90.56 259 SER A N 1
ATOM 1983 C CA . SER A 1 259 ? -14.061 -11.026 14.806 1.00 90.56 259 SER A CA 1
ATOM 1984 C C . SER A 1 259 ? -13.577 -12.073 13.781 1.00 90.56 259 SER A C 1
ATOM 1986 O O . SER A 1 259 ? -14.300 -13.042 13.525 1.00 90.56 259 SER A O 1
ATOM 1988 N N . LYS A 1 260 ? -12.380 -11.908 13.187 1.00 89.50 260 LYS A N 1
ATOM 1989 C CA . LYS A 1 260 ? -11.720 -12.933 12.349 1.00 89.50 260 LYS A CA 1
ATOM 1990 C C . LYS A 1 260 ? -11.141 -14.059 13.222 1.00 89.50 260 LYS A C 1
ATOM 1992 O O . LYS A 1 260 ? -11.453 -15.218 12.961 1.00 89.50 260 LYS A O 1
ATOM 1997 N N . GLU A 1 261 ? -10.414 -13.736 14.295 1.00 85.44 261 GLU A N 1
ATOM 1998 C CA . GLU A 1 261 ? -9.867 -14.731 15.237 1.00 85.44 261 GLU A CA 1
ATOM 1999 C C . GLU A 1 261 ? -10.968 -15.610 15.847 1.00 85.44 261 GLU A C 1
ATOM 2001 O O . GLU A 1 261 ? -10.852 -16.834 15.848 1.00 85.44 261 GLU A O 1
ATOM 2006 N N . TYR A 1 262 ? -12.092 -15.019 16.269 1.00 85.56 262 TYR A N 1
ATOM 2007 C CA . TYR A 1 262 ? -13.227 -15.790 16.779 1.00 85.56 262 TYR A CA 1
ATOM 2008 C C . TYR A 1 262 ? -13.888 -16.677 15.707 1.00 85.56 262 TYR A C 1
ATOM 2010 O O . TYR A 1 262 ? -14.265 -17.804 16.020 1.00 85.56 262 TYR A O 1
ATOM 2018 N N . LYS A 1 263 ? -13.994 -16.229 14.438 1.00 85.38 263 LYS A N 1
ATOM 2019 C CA . LYS A 1 263 ? -14.477 -17.087 13.326 1.00 85.38 263 LYS A CA 1
ATOM 2020 C C . LYS A 1 263 ? -13.578 -18.321 13.164 1.00 85.38 263 LYS A C 1
ATOM 2022 O O . LYS A 1 263 ? -14.085 -19.397 12.878 1.00 85.38 263 LYS A O 1
ATOM 2027 N N . LYS A 1 264 ? -12.263 -18.155 13.340 1.00 84.06 264 LYS A N 1
ATOM 2028 C CA . LYS A 1 264 ? -11.252 -19.204 13.147 1.00 84.06 264 LYS A CA 1
ATOM 2029 C C . LYS A 1 264 ? -11.132 -20.171 14.332 1.00 84.06 264 LYS A C 1
ATOM 2031 O O . LYS A 1 264 ? -10.912 -21.356 14.120 1.00 84.06 264 LYS A O 1
ATOM 2036 N N . HIS A 1 265 ? -11.251 -19.676 15.564 1.00 81.94 265 HIS A N 1
ATOM 2037 C CA . HIS A 1 265 ? -10.922 -20.443 16.773 1.00 81.94 265 HIS A CA 1
ATOM 2038 C C . HIS A 1 265 ? -12.111 -20.728 17.706 1.00 81.94 265 HIS A C 1
ATOM 2040 O O . HIS A 1 265 ? -11.951 -21.456 18.682 1.00 81.94 265 HIS A O 1
ATOM 2046 N N . GLY A 1 266 ? -13.297 -20.160 17.453 1.00 79.81 266 GLY A N 1
ATOM 2047 C CA . GLY A 1 266 ? -14.500 -20.352 18.280 1.00 79.81 266 GLY A CA 1
ATOM 2048 C C . GLY A 1 266 ? -14.422 -19.756 19.694 1.00 79.81 266 GLY A C 1
ATOM 2049 O O . GLY A 1 266 ? -15.402 -19.799 20.433 1.00 79.81 266 GLY A O 1
ATOM 2050 N N . THR A 1 267 ? -13.276 -19.189 20.076 1.00 74.88 267 THR A N 1
ATOM 2051 C CA . THR A 1 267 ? -13.019 -18.518 21.352 1.00 74.88 267 THR A CA 1
ATOM 2052 C C . THR A 1 267 ? -12.258 -17.212 21.127 1.00 74.88 267 THR A C 1
ATOM 2054 O O . THR A 1 267 ? -11.777 -16.926 20.030 1.00 74.88 267 THR A O 1
ATOM 2057 N N . ILE A 1 268 ? -12.167 -16.379 22.168 1.00 70.19 268 ILE A N 1
ATOM 2058 C CA . ILE A 1 268 ? -11.373 -15.146 22.144 1.00 70.19 268 ILE A CA 1
ATOM 2059 C C . ILE A 1 268 ? -10.175 -15.340 23.066 1.00 70.19 268 ILE A C 1
ATOM 2061 O O . ILE A 1 268 ? -10.294 -15.203 24.286 1.00 70.19 268 ILE A O 1
ATOM 2065 N N . VAL A 1 269 ? -9.016 -15.639 22.480 1.00 61.91 269 VAL A N 1
ATOM 2066 C CA . VAL A 1 269 ? -7.746 -15.714 23.211 1.00 61.91 269 VAL A CA 1
ATOM 2067 C C . VAL A 1 269 ? -7.281 -14.292 23.532 1.00 61.91 269 VAL A C 1
ATOM 2069 O O . VAL A 1 269 ? -6.577 -13.644 22.759 1.00 61.91 269 VAL A O 1
ATOM 2072 N N . VAL A 1 270 ? -7.716 -13.773 24.681 1.00 54.19 270 VAL A N 1
ATOM 2073 C CA . VAL A 1 270 ? -7.226 -12.497 25.215 1.00 54.19 270 VAL A CA 1
ATOM 2074 C C . VAL A 1 270 ? -5.854 -12.736 25.845 1.00 54.19 270 VAL A C 1
ATOM 2076 O O . VAL A 1 270 ? -5.763 -13.179 26.987 1.00 54.19 270 VAL A O 1
ATOM 2079 N N . GLY A 1 271 ? -4.787 -12.453 25.094 1.00 51.97 271 GLY A N 1
ATOM 2080 C CA . GLY A 1 271 ? -3.423 -12.446 25.626 1.00 51.97 271 GLY A CA 1
ATOM 2081 C C . GLY A 1 271 ? -3.266 -11.433 26.768 1.00 51.97 271 GLY A C 1
ATOM 2082 O O . GLY A 1 271 ? -3.815 -10.330 26.712 1.00 51.97 271 GLY A O 1
ATOM 2083 N N . ASN A 1 272 ? -2.519 -11.804 27.812 1.00 36.59 272 ASN A N 1
ATOM 2084 C CA . ASN A 1 272 ? -2.312 -10.981 29.009 1.00 36.59 272 ASN A CA 1
ATOM 2085 C C . ASN A 1 272 ? -1.377 -9.791 28.726 1.00 36.59 272 ASN A C 1
ATOM 2087 O O . ASN A 1 272 ? -0.188 -9.835 29.028 1.00 36.59 272 ASN A O 1
ATOM 2091 N N . GLY A 1 273 ? -1.916 -8.715 28.149 1.00 41.25 273 GLY A N 1
ATOM 2092 C CA . GLY A 1 273 ? -1.239 -7.417 27.998 1.00 41.25 273 GLY A CA 1
ATOM 2093 C C . GLY A 1 273 ? -0.112 -7.359 26.958 1.00 41.25 273 GLY A C 1
ATOM 2094 O O . GLY A 1 273 ? 0.295 -6.266 26.573 1.00 41.25 273 GLY A O 1
ATOM 2095 N N . SER A 1 274 ? 0.368 -8.498 26.460 1.00 43.06 274 SER A N 1
ATOM 2096 C CA . SER A 1 274 ? 1.393 -8.584 25.421 1.00 43.06 274 SER A CA 1
ATOM 2097 C C . SER A 1 274 ? 1.133 -9.750 24.461 1.00 43.06 274 SER A C 1
ATOM 2099 O O . SER A 1 274 ? 0.482 -10.734 24.806 1.00 43.06 274 SER A O 1
ATOM 2101 N N . GLY A 1 275 ? 1.654 -9.622 23.237 1.00 48.28 275 GLY A N 1
ATOM 2102 C CA . GLY A 1 275 ? 1.957 -10.760 22.367 1.00 48.28 275 GLY A CA 1
ATOM 2103 C C . GLY A 1 275 ? 0.788 -11.626 21.884 1.00 48.28 275 GLY A C 1
ATOM 2104 O O . GLY A 1 275 ? 0.733 -12.804 22.212 1.00 48.28 275 GLY A O 1
ATOM 2105 N N . ASN A 1 276 ? -0.009 -11.117 20.938 1.00 52.72 276 ASN A N 1
ATOM 2106 C CA . ASN A 1 276 ? -0.107 -11.870 19.683 1.00 52.72 276 ASN A CA 1
ATOM 2107 C C . ASN A 1 276 ? 0.787 -11.131 18.669 1.00 52.72 276 ASN A C 1
ATOM 2109 O O . ASN A 1 276 ? 0.496 -9.964 18.372 1.00 52.72 276 ASN A O 1
ATOM 2113 N N . PRO A 1 277 ? 1.918 -11.705 18.218 1.00 54.84 277 PRO A N 1
ATOM 2114 C CA . PRO A 1 277 ? 2.852 -10.998 17.344 1.00 54.84 277 PRO A CA 1
ATOM 2115 C C . PRO A 1 277 ? 2.152 -10.587 16.040 1.00 54.84 277 PRO A C 1
ATOM 2117 O O . PRO A 1 277 ? 1.464 -11.386 15.413 1.00 54.84 277 PRO A O 1
ATOM 2120 N N . GLY A 1 278 ? 2.274 -9.309 15.669 1.00 63.81 278 GLY A N 1
ATOM 2121 C CA . GLY A 1 278 ? 1.582 -8.719 14.516 1.00 63.81 278 GLY A CA 1
ATOM 2122 C C . GLY A 1 278 ? 0.329 -7.891 14.849 1.00 63.81 278 GLY A C 1
ATOM 2123 O O . GLY A 1 278 ? -0.200 -7.205 13.972 1.00 63.81 278 GLY A O 1
ATOM 2124 N N . HIS A 1 279 ? -0.171 -7.914 16.091 1.00 82.38 279 HIS A N 1
ATOM 2125 C CA . HIS A 1 279 ? -1.338 -7.114 16.496 1.00 82.38 279 HIS A CA 1
ATOM 2126 C C . HIS A 1 279 ? -0.939 -5.698 16.950 1.00 82.38 279 HIS A C 1
ATOM 2128 O O . HIS A 1 279 ? -0.058 -5.534 17.787 1.00 82.38 279 HIS A O 1
ATOM 2134 N N . TRP A 1 280 ? -1.627 -4.673 16.430 1.00 92.38 280 TRP A N 1
ATOM 2135 C CA . TRP A 1 280 ? -1.397 -3.253 16.751 1.00 92.38 280 TRP A CA 1
ATOM 2136 C C . TRP A 1 280 ? -2.638 -2.379 16.491 1.00 92.38 280 TRP A C 1
ATOM 2138 O O . TRP A 1 280 ? -3.449 -2.716 15.627 1.00 92.38 280 TRP A O 1
ATOM 2148 N N . CYS A 1 281 ? -2.803 -1.245 17.178 1.00 95.19 281 CYS A N 1
ATOM 2149 C CA . CYS A 1 281 ? -3.951 -0.355 16.959 1.00 95.19 281 CYS A CA 1
ATOM 2150 C C . CYS A 1 281 ? -3.598 0.861 16.073 1.00 95.19 281 CYS A C 1
ATOM 2152 O O . CYS A 1 281 ? -2.707 1.633 16.428 1.00 95.19 281 CYS A O 1
ATOM 2154 N N . PRO A 1 282 ? -4.351 1.131 14.993 1.00 97.06 282 PRO A N 1
ATOM 2155 C CA . PRO A 1 282 ? -4.271 2.388 14.238 1.00 97.06 282 PRO A CA 1
ATOM 2156 C C . PRO A 1 282 ? -4.381 3.667 15.076 1.00 97.06 282 PRO A C 1
ATOM 2158 O O . PRO A 1 282 ? -3.709 4.652 14.786 1.00 97.06 282 PRO A O 1
ATOM 2161 N N . PHE A 1 283 ? -5.174 3.653 16.154 1.00 96.81 283 PHE A N 1
ATOM 2162 C CA . PHE A 1 283 ? -5.305 4.805 17.056 1.00 96.81 283 PHE A CA 1
ATOM 2163 C C . PHE A 1 283 ? -4.134 4.943 18.034 1.00 96.81 283 PHE A C 1
ATOM 2165 O O . PHE A 1 283 ? -4.032 5.977 18.687 1.00 96.81 283 PHE A O 1
ATOM 2172 N N . ASP A 1 284 ? -3.290 3.916 18.178 1.00 97.12 284 ASP A N 1
ATOM 2173 C CA . ASP A 1 284 ? -2.032 4.011 18.923 1.00 97.12 284 ASP A CA 1
ATOM 2174 C C . ASP A 1 284 ? -0.940 4.627 18.038 1.00 97.12 284 ASP A C 1
ATOM 2176 O O . ASP A 1 284 ? -0.199 5.486 18.508 1.00 97.12 284 ASP A O 1
ATOM 2180 N N . LEU A 1 285 ? -0.913 4.287 16.741 1.00 97.62 285 LEU A N 1
ATOM 2181 C CA . LEU A 1 285 ? -0.047 4.931 15.746 1.00 97.62 285 LEU A CA 1
ATOM 2182 C C . LEU A 1 285 ? -0.410 6.415 15.549 1.00 97.62 285 LEU A C 1
ATOM 2184 O O . LEU A 1 285 ? 0.439 7.284 15.690 1.00 97.62 285 LEU A O 1
ATOM 2188 N N . ALA A 1 286 ? -1.685 6.730 15.300 1.00 96.44 286 ALA A N 1
ATOM 2189 C CA . ALA A 1 286 ? -2.171 8.107 15.135 1.00 96.44 286 ALA A CA 1
ATOM 2190 C C . ALA A 1 286 ? -2.581 8.785 16.466 1.00 96.44 286 ALA A C 1
ATOM 2192 O O . ALA A 1 286 ? -3.512 9.602 16.495 1.00 96.44 286 ALA A O 1
ATOM 2193 N N . SER A 1 287 ? -1.915 8.417 17.569 1.00 95.56 287 SER A N 1
ATOM 2194 C CA . SER A 1 287 ? -2.154 8.981 18.908 1.00 95.56 287 SER A CA 1
ATOM 2195 C C . SER A 1 287 ? -1.415 10.297 19.158 1.00 95.56 287 SER A C 1
ATOM 2197 O O . SER A 1 287 ? -1.937 11.142 19.875 1.00 95.56 287 SER A O 1
ATOM 2199 N N . GLY A 1 288 ? -0.211 10.451 18.595 1.00 92.44 288 GLY A N 1
ATOM 2200 C CA . GLY A 1 288 ? 0.766 11.473 18.997 1.00 92.44 288 GLY A CA 1
ATOM 2201 C C . GLY A 1 288 ? 1.574 11.118 20.258 1.00 92.44 288 GLY A C 1
ATOM 2202 O O . GLY A 1 288 ? 2.547 11.803 20.556 1.00 92.44 288 GLY A O 1
ATOM 2203 N N . GLU A 1 289 ? 1.220 10.033 20.954 1.00 94.81 289 GLU A N 1
ATOM 2204 C CA . GLU A 1 289 ? 1.801 9.607 22.232 1.00 94.81 289 GLU A CA 1
ATOM 2205 C C . GLU A 1 289 ? 2.957 8.614 22.012 1.00 94.81 289 GLU A C 1
ATOM 2207 O O . GLU A 1 289 ? 2.694 7.476 21.604 1.00 94.81 289 GLU A O 1
ATOM 2212 N N . PRO A 1 290 ? 4.227 8.954 22.322 1.00 94.25 290 PRO A N 1
ATOM 2213 C CA . PRO A 1 290 ? 5.384 8.121 21.969 1.00 94.25 290 PRO A CA 1
ATOM 2214 C C . PRO A 1 290 ? 5.317 6.677 22.484 1.00 94.25 290 PRO A C 1
ATOM 2216 O O . PRO A 1 290 ? 5.729 5.746 21.790 1.00 94.25 290 PRO A O 1
ATOM 2219 N N . HIS A 1 291 ? 4.750 6.458 23.676 1.00 95.62 291 HIS A N 1
ATOM 2220 C CA . HIS A 1 291 ? 4.550 5.113 24.222 1.00 95.62 291 HIS A CA 1
ATOM 2221 C C . HIS A 1 291 ? 3.560 4.286 23.384 1.00 95.62 291 HIS A C 1
ATOM 2223 O O . HIS A 1 291 ? 3.827 3.126 23.074 1.00 95.62 291 HIS A O 1
ATOM 2229 N N . ARG A 1 292 ? 2.435 4.883 22.970 1.00 96.12 292 ARG A N 1
ATOM 2230 C CA . ARG A 1 292 ? 1.414 4.206 22.156 1.00 96.12 292 ARG A CA 1
ATOM 2231 C C . ARG A 1 292 ? 1.909 3.995 20.726 1.00 96.12 292 ARG A C 1
ATOM 2233 O O . ARG A 1 292 ? 1.772 2.891 20.205 1.00 96.12 292 ARG A O 1
ATOM 2240 N N . ILE A 1 293 ? 2.589 4.983 20.143 1.00 96.94 293 ILE A N 1
ATOM 2241 C CA . ILE A 1 293 ? 3.275 4.845 18.849 1.00 96.94 293 ILE A CA 1
ATOM 2242 C C . ILE A 1 293 ? 4.239 3.650 18.896 1.00 96.94 293 ILE A C 1
ATOM 2244 O O . ILE A 1 293 ? 4.185 2.794 18.018 1.00 96.94 293 ILE A O 1
ATOM 2248 N N . ARG A 1 294 ? 5.036 3.501 19.962 1.00 95.94 294 ARG A N 1
ATOM 2249 C CA . ARG A 1 294 ? 5.934 2.347 20.146 1.00 95.94 294 ARG A CA 1
ATOM 2250 C C . ARG A 1 294 ? 5.207 1.006 20.270 1.00 95.94 294 ARG A C 1
ATOM 2252 O O . ARG A 1 294 ? 5.668 0.026 19.688 1.00 95.94 294 ARG A O 1
ATOM 2259 N N . LEU A 1 295 ? 4.064 0.940 20.957 1.00 94.75 295 LEU A N 1
ATOM 2260 C CA . LEU A 1 295 ? 3.221 -0.268 20.963 1.00 94.75 295 LEU A CA 1
ATOM 2261 C C . LEU A 1 295 ? 2.713 -0.611 19.552 1.00 94.75 295 LEU A C 1
ATOM 2263 O O . LEU A 1 295 ? 2.725 -1.781 19.165 1.00 94.75 295 LEU A O 1
ATOM 2267 N N . ALA A 1 296 ? 2.322 0.395 18.764 1.00 96.31 296 ALA A N 1
ATOM 2268 C CA . ALA A 1 296 ? 1.889 0.188 17.388 1.00 96.31 296 ALA A CA 1
ATOM 2269 C C . ALA A 1 296 ? 3.032 -0.307 16.487 1.00 96.31 296 ALA A C 1
ATOM 2271 O O . ALA A 1 296 ? 2.884 -1.328 15.813 1.00 96.31 296 ALA A O 1
ATOM 2272 N N . VAL A 1 297 ? 4.188 0.363 16.534 1.00 96.56 297 VAL A N 1
ATOM 2273 C CA . VAL A 1 297 ? 5.398 0.010 15.774 1.00 96.56 297 VAL A CA 1
ATOM 2274 C C . VAL A 1 297 ? 5.883 -1.397 16.125 1.00 96.56 297 VAL A C 1
ATOM 2276 O O . VAL A 1 297 ? 6.162 -2.176 15.219 1.00 96.56 297 VAL A O 1
ATOM 2279 N N . ARG A 1 298 ? 5.883 -1.795 17.404 1.00 95.31 298 ARG A N 1
ATOM 2280 C CA . ARG A 1 298 ? 6.216 -3.173 17.822 1.00 95.31 298 ARG A CA 1
ATOM 2281 C C . ARG A 1 298 ? 5.329 -4.229 17.178 1.00 95.31 298 ARG A C 1
ATOM 2283 O O . ARG A 1 298 ? 5.825 -5.286 16.783 1.00 95.31 298 ARG A O 1
ATOM 2290 N N . GLY A 1 299 ? 4.028 -3.965 17.078 1.00 93.31 299 GLY A N 1
ATOM 2291 C CA . GLY A 1 299 ? 3.105 -4.876 16.413 1.00 93.31 299 GLY A CA 1
ATOM 2292 C C . GLY A 1 299 ? 3.295 -4.891 14.894 1.00 93.31 299 GLY A C 1
ATOM 2293 O O . GLY A 1 299 ? 3.340 -5.979 14.330 1.00 93.31 299 GLY A O 1
ATOM 2294 N N . ILE A 1 300 ? 3.505 -3.733 14.253 1.00 95.25 300 ILE A N 1
ATOM 2295 C CA . ILE A 1 300 ? 3.840 -3.615 12.817 1.00 95.25 300 ILE A CA 1
ATOM 2296 C C . ILE A 1 300 ? 5.112 -4.411 12.487 1.00 95.25 300 ILE A C 1
ATOM 2298 O O . ILE A 1 300 ? 5.066 -5.338 11.683 1.00 95.25 300 ILE A O 1
ATOM 2302 N N . LEU A 1 301 ? 6.219 -4.143 13.189 1.00 94.12 301 LEU A N 1
ATOM 2303 C CA . LEU A 1 301 ? 7.514 -4.826 13.038 1.00 94.12 301 LEU A CA 1
ATOM 2304 C C . LEU A 1 301 ? 7.489 -6.308 13.461 1.00 94.12 301 LEU A C 1
ATOM 2306 O O . LEU A 1 301 ? 8.518 -6.983 13.403 1.00 94.12 301 LEU A O 1
ATOM 2310 N N . SER A 1 302 ? 6.345 -6.819 13.923 1.00 91.44 302 SER A N 1
ATOM 2311 C CA . SER A 1 302 ? 6.109 -8.236 14.231 1.00 91.44 302 SER A CA 1
ATOM 2312 C C . SER A 1 302 ? 5.093 -8.893 13.283 1.00 91.44 302 SER A C 1
ATOM 2314 O O . SER A 1 302 ? 4.728 -10.047 13.498 1.00 91.44 302 SER A O 1
ATOM 2316 N N . GLN A 1 303 ? 4.620 -8.193 12.245 1.00 87.44 303 GLN A N 1
ATOM 2317 C CA . GLN A 1 303 ? 3.811 -8.794 11.185 1.00 87.44 303 GLN A CA 1
ATOM 2318 C C . GLN A 1 303 ? 4.689 -9.602 10.214 1.00 87.44 303 GLN A C 1
ATOM 2320 O O . GLN A 1 303 ? 5.763 -9.169 9.795 1.00 87.44 303 GLN A O 1
ATOM 2325 N N . LYS A 1 304 ? 4.199 -10.779 9.815 1.00 85.75 304 LYS A N 1
ATOM 2326 C CA . LYS A 1 304 ? 4.840 -11.673 8.841 1.00 85.75 304 LYS A CA 1
ATOM 2327 C C . LYS A 1 304 ? 5.078 -10.946 7.512 1.00 85.75 304 LYS A C 1
ATOM 2329 O O . LYS A 1 304 ? 4.125 -10.565 6.844 1.00 85.75 304 LYS A O 1
ATOM 2334 N N . GLY A 1 305 ? 6.348 -10.770 7.142 1.00 84.81 305 GLY A N 1
ATOM 2335 C CA . GLY A 1 305 ? 6.760 -10.113 5.896 1.00 84.81 305 GLY A CA 1
ATOM 2336 C C . GLY A 1 305 ? 6.824 -8.581 5.927 1.00 84.81 305 GLY A C 1
ATOM 2337 O O . GLY A 1 305 ? 7.272 -8.009 4.943 1.00 84.81 305 GLY A O 1
ATOM 2338 N N . ALA A 1 306 ? 6.454 -7.919 7.031 1.00 88.12 306 ALA A N 1
ATOM 2339 C CA . ALA A 1 306 ? 6.450 -6.451 7.115 1.00 88.12 306 ALA A CA 1
ATOM 2340 C C . ALA A 1 306 ? 7.848 -5.811 7.194 1.00 88.12 306 ALA A C 1
ATOM 2342 O O . ALA A 1 306 ? 7.958 -4.594 7.110 1.00 88.12 306 ALA A O 1
ATOM 2343 N N . ILE A 1 307 ? 8.907 -6.609 7.366 1.00 91.31 307 ILE A N 1
ATOM 2344 C CA . ILE A 1 307 ? 10.300 -6.169 7.244 1.00 91.31 307 ILE A CA 1
ATOM 2345 C C . ILE A 1 307 ? 10.909 -6.916 6.060 1.00 91.31 307 ILE A C 1
ATOM 2347 O O . ILE A 1 307 ? 10.954 -8.150 6.041 1.00 91.31 307 ILE A O 1
ATOM 2351 N N . LEU A 1 308 ? 11.374 -6.153 5.080 1.00 88.62 308 LEU A N 1
ATOM 2352 C CA . LEU A 1 308 ? 12.028 -6.620 3.871 1.00 88.62 308 LEU A CA 1
ATOM 2353 C C . LEU A 1 308 ? 13.471 -6.117 3.886 1.00 88.62 308 LEU A C 1
ATOM 2355 O O . LEU A 1 308 ? 13.718 -4.919 3.952 1.00 88.62 308 LEU A O 1
ATOM 2359 N N . THR A 1 309 ? 14.428 -7.036 3.811 1.00 84.19 309 THR A N 1
ATOM 2360 C CA . THR A 1 309 ? 15.847 -6.715 3.607 1.00 84.19 309 THR A CA 1
ATOM 2361 C C . THR A 1 309 ? 16.182 -6.537 2.125 1.00 84.19 309 THR A C 1
ATOM 2363 O O . THR A 1 309 ? 17.041 -5.750 1.788 1.00 84.19 309 THR A O 1
ATOM 2366 N N . GLY A 1 310 ? 15.471 -7.189 1.201 1.00 67.50 310 GLY A N 1
ATOM 2367 C CA . GLY A 1 310 ? 15.638 -6.978 -0.248 1.00 67.50 310 GLY A CA 1
ATOM 2368 C C . GLY A 1 310 ? 16.712 -7.849 -0.908 1.00 67.50 310 GLY A C 1
ATOM 2369 O O . GLY A 1 310 ? 16.504 -8.298 -2.033 1.00 67.50 310 GLY A O 1
ATOM 2370 N N . TRP A 1 311 ? 17.792 -8.199 -0.203 1.00 63.97 311 TRP A N 1
ATOM 2371 C CA . TRP A 1 311 ? 18.797 -9.155 -0.690 1.00 63.97 311 TRP A CA 1
ATOM 2372 C C . TRP A 1 311 ? 18.568 -10.590 -0.176 1.00 63.97 311 TRP A C 1
ATOM 2374 O O . TRP A 1 311 ? 17.950 -10.834 0.869 1.00 63.97 311 TRP A O 1
ATOM 2384 N N . LYS A 1 312 ? 19.134 -11.559 -0.906 1.00 61.03 312 LYS A N 1
ATOM 2385 C CA . LYS A 1 312 ? 19.459 -12.888 -0.373 1.00 61.03 312 LYS A CA 1
ATOM 2386 C C . LYS A 1 312 ? 20.932 -12.914 0.035 1.00 61.03 312 LYS A C 1
ATOM 2388 O O . LYS A 1 312 ? 21.769 -12.326 -0.643 1.00 61.03 312 LYS A O 1
ATOM 2393 N N . GLU A 1 313 ? 21.247 -13.590 1.130 1.00 52.06 313 GLU A N 1
ATOM 2394 C CA . GLU A 1 313 ? 22.617 -13.954 1.491 1.00 52.06 313 GLU A CA 1
ATOM 2395 C C . GLU A 1 313 ? 23.214 -14.913 0.448 1.00 52.06 313 GLU A C 1
ATOM 2397 O O . GLU A 1 313 ? 22.492 -15.566 -0.308 1.00 52.06 313 GLU A O 1
ATOM 2402 N N . THR A 1 314 ? 24.540 -15.074 0.450 1.00 50.97 314 THR A N 1
ATOM 2403 C CA . THR A 1 314 ? 25.267 -16.005 -0.439 1.00 50.97 314 THR A CA 1
ATOM 2404 C C . THR A 1 314 ? 24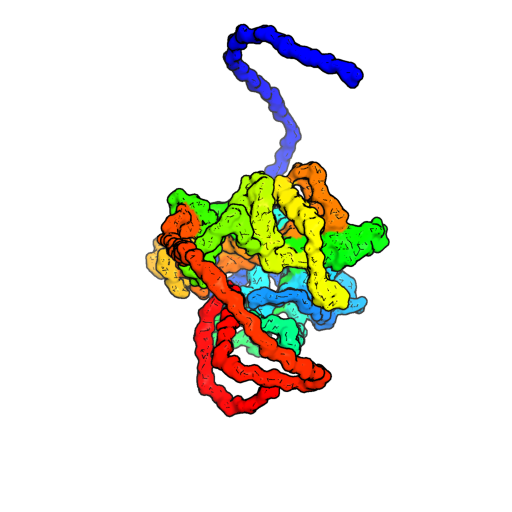.848 -17.474 -0.279 1.00 50.97 314 THR A C 1
ATOM 2406 O O . THR A 1 314 ? 25.098 -18.287 -1.162 1.00 50.97 314 THR A O 1
ATOM 2409 N N . ASN A 1 315 ? 24.174 -17.812 0.823 1.00 44.34 315 ASN A N 1
ATOM 2410 C CA . ASN A 1 315 ? 23.588 -19.124 1.113 1.00 44.34 315 ASN A CA 1
ATOM 2411 C C . ASN A 1 315 ? 22.112 -19.269 0.651 1.00 44.34 315 ASN A C 1
ATOM 2413 O O . ASN A 1 315 ? 21.481 -20.290 0.921 1.00 44.34 315 ASN A O 1
ATOM 2417 N N . GLY A 1 316 ? 21.538 -18.247 0.004 1.00 52.50 316 GLY A N 1
ATOM 2418 C CA . GLY A 1 316 ? 20.161 -18.229 -0.506 1.00 52.50 316 GLY A CA 1
ATOM 2419 C C . GLY A 1 316 ? 19.069 -17.824 0.497 1.00 52.50 316 GLY A C 1
ATOM 2420 O O . GLY A 1 316 ? 17.927 -17.605 0.075 1.00 52.50 316 GLY A O 1
ATOM 2421 N N . ARG A 1 317 ? 19.380 -17.681 1.793 1.00 52.41 317 ARG A N 1
ATOM 2422 C CA . ARG A 1 317 ? 18.451 -17.150 2.812 1.00 52.41 317 ARG A CA 1
ATOM 2423 C C . ARG A 1 317 ? 18.163 -15.674 2.546 1.00 52.41 317 ARG A C 1
ATOM 2425 O O . ARG A 1 317 ? 18.986 -14.979 1.960 1.00 52.41 317 ARG A O 1
ATOM 2432 N N . LYS A 1 318 ? 17.012 -15.162 2.990 1.00 63.03 318 LYS A N 1
ATOM 2433 C CA . LYS A 1 318 ? 16.830 -13.703 3.097 1.00 63.03 318 LYS A CA 1
ATOM 2434 C C . LYS A 1 318 ? 17.739 -13.190 4.211 1.00 63.03 318 LYS A C 1
ATOM 2436 O O . LYS A 1 318 ? 17.848 -13.870 5.226 1.00 63.03 318 LYS A O 1
ATOM 2441 N N . GLY A 1 319 ? 18.338 -12.011 4.043 1.00 66.75 319 GLY A N 1
ATOM 2442 C CA . GLY A 1 319 ? 19.078 -11.388 5.141 1.00 66.75 319 GLY A CA 1
ATOM 2443 C C . GLY A 1 319 ? 18.166 -11.176 6.349 1.00 66.75 319 GLY A C 1
ATOM 2444 O O . GLY A 1 319 ? 17.067 -10.636 6.196 1.00 66.75 319 GLY A O 1
ATOM 2445 N N . GLU A 1 320 ? 18.603 -11.604 7.528 1.00 78.50 320 GLU A N 1
ATOM 2446 C CA . GLU A 1 320 ? 17.882 -11.384 8.786 1.00 78.50 320 GLU A CA 1
ATOM 2447 C C . GLU A 1 320 ? 18.356 -10.093 9.480 1.00 78.50 320 GLU A C 1
ATOM 2449 O O . GLU A 1 320 ? 19.468 -9.610 9.238 1.00 78.50 320 GLU A O 1
ATOM 2454 N N . ILE A 1 321 ? 17.504 -9.534 10.350 1.00 86.81 321 ILE A N 1
ATOM 2455 C CA . ILE A 1 321 ? 17.883 -8.451 11.269 1.00 86.81 321 ILE A CA 1
ATOM 2456 C C . ILE A 1 321 ? 18.169 -9.015 12.660 1.00 86.81 321 ILE A C 1
ATOM 2458 O O . ILE A 1 321 ? 17.382 -9.790 13.207 1.00 86.81 321 ILE A O 1
ATOM 2462 N N . ASN A 1 322 ? 19.285 -8.607 13.257 1.00 88.69 322 ASN A N 1
ATOM 2463 C CA . ASN A 1 322 ? 19.639 -9.014 14.613 1.00 88.69 322 ASN A CA 1
ATOM 2464 C C . ASN A 1 322 ? 18.911 -8.167 15.684 1.00 88.69 322 ASN A C 1
ATOM 2466 O O . ASN A 1 322 ? 18.236 -7.180 15.387 1.00 88.69 322 ASN A O 1
ATOM 2470 N N . GLY A 1 323 ? 19.038 -8.549 16.960 1.00 89.12 323 GLY A N 1
ATOM 2471 C CA . GLY A 1 323 ? 18.331 -7.884 18.064 1.00 89.12 323 GLY A CA 1
ATOM 2472 C C . GLY A 1 323 ? 18.681 -6.401 18.260 1.00 89.12 323 GLY A C 1
ATOM 2473 O O . GLY A 1 323 ? 17.811 -5.622 18.645 1.00 89.12 323 GLY A O 1
ATOM 2474 N N . TYR A 1 324 ? 19.918 -5.997 17.957 1.00 89.75 324 TYR A N 1
ATOM 2475 C CA . TYR A 1 324 ? 20.372 -4.605 18.049 1.00 89.75 324 TYR A CA 1
ATOM 2476 C C . TYR A 1 324 ? 19.867 -3.771 16.863 1.00 89.75 324 TYR A C 1
ATOM 2478 O O . TYR A 1 324 ? 19.331 -2.682 17.053 1.00 89.75 324 TYR A O 1
ATOM 2486 N N . GLU A 1 325 ? 19.913 -4.327 15.650 1.00 91.31 325 GLU A N 1
ATOM 2487 C CA . GLU A 1 325 ? 19.284 -3.725 14.466 1.00 91.31 325 GLU A CA 1
ATOM 2488 C C . GLU A 1 325 ? 17.780 -3.522 14.651 1.00 91.31 325 GLU A C 1
ATOM 2490 O O . GLU A 1 325 ? 17.248 -2.470 14.305 1.00 91.31 325 GLU A O 1
ATOM 2495 N N . ARG A 1 326 ? 17.087 -4.500 15.249 1.00 92.62 326 ARG A N 1
ATOM 2496 C CA . ARG A 1 326 ? 15.650 -4.396 15.533 1.00 92.62 326 ARG A CA 1
ATOM 2497 C C . ARG A 1 326 ? 15.333 -3.310 16.566 1.00 92.62 326 ARG A C 1
ATOM 2499 O O . ARG A 1 326 ? 14.273 -2.698 16.473 1.00 92.62 326 ARG A O 1
ATOM 2506 N N . MET A 1 327 ? 16.239 -3.052 17.512 1.00 92.06 327 MET A N 1
ATOM 2507 C CA . MET A 1 327 ? 16.124 -1.941 18.464 1.00 92.06 327 MET A CA 1
ATOM 2508 C C . MET A 1 327 ? 16.273 -0.588 17.753 1.00 92.06 327 MET A C 1
ATOM 2510 O O . MET A 1 327 ? 15.393 0.257 17.893 1.00 92.06 327 MET A O 1
ATOM 2514 N N . ILE A 1 328 ? 17.315 -0.417 16.926 1.00 92.56 328 ILE A N 1
ATOM 2515 C CA . ILE A 1 328 ? 17.512 0.798 16.111 1.00 92.56 328 ILE A CA 1
ATOM 2516 C C . ILE A 1 328 ? 16.305 1.036 15.195 1.00 92.56 328 ILE A C 1
ATOM 2518 O O . ILE A 1 328 ? 15.798 2.154 15.131 1.00 92.56 328 ILE A O 1
ATOM 2522 N N . LEU A 1 329 ? 15.805 -0.009 14.530 1.00 94.31 329 LEU A N 1
ATOM 2523 C CA . LEU A 1 329 ? 14.636 0.068 13.655 1.00 94.31 329 LEU A CA 1
ATOM 2524 C C . LEU A 1 329 ? 13.369 0.499 14.411 1.00 94.31 329 LEU A C 1
ATOM 2526 O O . LEU A 1 329 ? 12.624 1.347 13.922 1.00 94.31 329 LEU A O 1
ATOM 2530 N N . GLU A 1 330 ? 13.124 -0.051 15.605 1.00 94.88 330 GLU A N 1
ATOM 2531 C CA . GLU A 1 330 ? 12.004 0.376 16.450 1.00 94.88 330 GLU A CA 1
ATOM 2532 C C . GLU A 1 330 ? 12.140 1.854 16.843 1.00 94.88 330 GLU A C 1
ATOM 2534 O O . GLU A 1 330 ? 11.183 2.612 16.690 1.00 94.88 330 GLU A O 1
ATOM 2539 N N . ASP A 1 331 ? 13.319 2.278 17.304 1.00 93.19 331 ASP A N 1
ATOM 2540 C CA . ASP A 1 331 ? 13.565 3.659 17.728 1.00 93.19 331 ASP A CA 1
ATOM 2541 C C . ASP A 1 331 ? 13.444 4.662 16.576 1.00 93.19 331 ASP A C 1
ATOM 2543 O O . ASP A 1 331 ? 12.793 5.693 16.750 1.00 93.19 331 ASP A O 1
ATOM 2547 N N . LYS A 1 332 ? 13.984 4.356 15.391 1.00 94.50 332 LYS A N 1
ATOM 2548 C CA . LYS A 1 332 ? 13.890 5.223 14.204 1.00 94.50 332 LYS A CA 1
ATOM 2549 C C . LYS A 1 332 ? 12.468 5.345 13.672 1.00 94.50 332 LYS A C 1
ATOM 2551 O O . LYS A 1 332 ? 12.011 6.452 13.395 1.00 94.50 332 LYS A O 1
ATOM 2556 N N . VAL A 1 333 ? 11.727 4.239 13.580 1.00 95.56 333 VAL A N 1
ATOM 2557 C CA . VAL A 1 333 ? 10.330 4.270 13.111 1.00 95.56 333 VAL A CA 1
ATOM 2558 C C . VAL A 1 333 ? 9.421 4.972 14.131 1.00 95.56 333 VAL A C 1
ATOM 2560 O O . VAL A 1 333 ? 8.541 5.740 13.737 1.00 95.56 333 VAL A O 1
ATOM 2563 N N . VAL A 1 334 ? 9.652 4.795 15.439 1.00 95.12 334 VAL A N 1
ATOM 2564 C CA . VAL A 1 334 ? 8.968 5.591 16.478 1.00 95.12 334 VAL A CA 1
ATOM 2565 C C . VAL A 1 334 ? 9.352 7.068 16.377 1.00 95.12 334 VAL A C 1
ATOM 2567 O O . VAL A 1 334 ? 8.464 7.916 16.410 1.00 95.12 334 VAL A O 1
ATOM 2570 N N . GLY A 1 335 ? 10.638 7.384 16.207 1.00 92.94 335 GLY A N 1
ATOM 2571 C CA . GLY A 1 335 ? 11.148 8.745 16.029 1.00 92.94 335 GLY A CA 1
ATOM 2572 C C . GLY A 1 335 ? 10.489 9.460 14.852 1.00 92.94 335 GLY A C 1
ATOM 2573 O O . GLY A 1 335 ? 9.930 10.539 15.033 1.00 92.94 335 GLY A O 1
ATOM 2574 N N . TYR A 1 336 ? 10.436 8.820 13.681 1.00 95.06 336 TYR A N 1
ATOM 2575 C CA . TYR A 1 336 ? 9.770 9.354 12.491 1.00 95.06 336 TYR A CA 1
ATOM 2576 C C . TYR A 1 336 ? 8.291 9.703 12.743 1.00 95.06 336 TYR A C 1
ATOM 2578 O O . TYR A 1 336 ? 7.857 10.808 12.406 1.00 95.06 336 TYR A O 1
ATOM 2586 N N . PHE A 1 337 ? 7.517 8.804 13.369 1.00 95.62 337 PHE A N 1
ATOM 2587 C CA . PHE A 1 337 ? 6.095 9.047 13.664 1.00 95.62 337 PHE A CA 1
ATOM 2588 C C . PHE A 1 337 ? 5.853 10.032 14.820 1.00 95.62 337 PHE A C 1
ATOM 2590 O O . PHE A 1 337 ? 4.809 10.686 14.851 1.00 95.62 337 PHE A O 1
ATOM 2597 N N . CYS A 1 338 ? 6.813 10.194 15.731 1.00 93.56 338 CYS A N 1
ATOM 2598 C CA . CYS A 1 338 ? 6.820 11.263 16.732 1.00 93.56 338 CYS A CA 1
ATOM 2599 C C . CYS A 1 338 ? 7.262 12.621 16.153 1.00 93.56 338 CYS A C 1
ATOM 2601 O O . CYS A 1 338 ? 6.872 13.663 16.688 1.00 93.56 338 CYS A O 1
ATOM 2603 N N . GLY A 1 339 ? 8.063 12.628 15.088 1.00 91.50 339 GLY A N 1
ATOM 2604 C CA . GLY A 1 339 ? 8.624 13.823 14.460 1.00 91.50 339 GLY A CA 1
ATOM 2605 C C . GLY A 1 339 ? 7.653 14.563 13.524 1.00 91.50 339 GLY A C 1
ATOM 2606 O O . GLY A 1 339 ? 6.543 14.088 13.256 1.00 91.50 339 GLY A O 1
ATOM 2607 N N . PRO A 1 340 ? 8.048 15.737 12.990 1.00 92.00 340 PRO A N 1
ATOM 2608 C CA . PRO A 1 340 ? 7.161 16.589 12.192 1.00 92.00 340 PRO A CA 1
ATOM 2609 C C . PRO A 1 340 ? 6.616 15.914 10.922 1.00 92.00 340 PRO A C 1
ATOM 2611 O O . PRO A 1 340 ? 5.415 15.984 10.663 1.00 92.00 340 PRO A O 1
ATOM 2614 N N . LYS A 1 341 ? 7.474 15.209 10.163 1.00 93.12 341 LYS A N 1
ATOM 2615 C CA . LYS A 1 341 ? 7.098 14.525 8.909 1.00 93.12 341 LYS A CA 1
ATOM 2616 C C . LYS A 1 341 ? 6.035 13.438 9.158 1.00 93.12 341 LYS A C 1
ATOM 2618 O O . LYS A 1 341 ? 4.985 13.455 8.517 1.00 93.12 341 LYS A O 1
ATOM 2623 N N . GLY A 1 342 ? 6.239 12.555 10.141 1.00 95.06 342 GLY A N 1
ATOM 2624 C CA . GLY A 1 342 ? 5.271 11.505 10.475 1.00 95.06 342 GLY A CA 1
ATOM 2625 C C . GLY A 1 342 ? 3.968 12.030 11.091 1.00 95.06 342 GLY A C 1
ATOM 2626 O O . GLY A 1 342 ? 2.893 11.537 10.743 1.00 95.06 342 GLY A O 1
ATOM 2627 N N . LYS A 1 343 ? 4.028 13.080 11.924 1.00 95.00 343 LYS A N 1
ATOM 2628 C CA . LYS A 1 343 ? 2.834 13.793 12.422 1.00 95.00 343 LYS A CA 1
ATOM 2629 C C . LYS A 1 343 ? 2.007 14.395 11.281 1.00 95.00 343 LYS A C 1
ATOM 2631 O O . LYS A 1 343 ? 0.786 14.243 11.281 1.00 95.00 343 LYS A O 1
ATOM 2636 N N . MET A 1 344 ? 2.652 15.028 10.298 1.00 95.94 344 MET A N 1
ATOM 2637 C CA . MET A 1 344 ? 1.984 15.581 9.113 1.00 95.94 344 MET A CA 1
ATOM 2638 C C . MET A 1 344 ? 1.318 14.481 8.277 1.00 95.94 344 MET A C 1
ATOM 2640 O O . MET A 1 344 ? 0.128 14.580 7.977 1.00 95.94 344 MET A O 1
ATOM 2644 N N . LEU A 1 345 ? 2.052 13.408 7.962 1.00 97.00 345 LEU A N 1
ATOM 2645 C CA . LEU A 1 345 ? 1.557 12.256 7.203 1.00 97.00 345 LEU A CA 1
ATOM 2646 C C . LEU A 1 345 ? 0.328 11.614 7.869 1.00 97.00 345 LEU A C 1
ATOM 2648 O O . LEU A 1 345 ? -0.733 11.507 7.252 1.00 97.00 345 LEU A O 1
ATOM 2652 N N . LEU A 1 346 ? 0.433 11.236 9.148 1.00 97.69 346 LEU A N 1
ATOM 2653 C CA . LEU A 1 346 ? -0.679 10.630 9.890 1.00 97.69 346 LEU A CA 1
ATOM 2654 C C . LEU A 1 346 ? -1.851 11.609 10.077 1.00 97.69 346 LEU A C 1
ATOM 2656 O O . LEU A 1 346 ? -3.005 11.181 10.058 1.00 97.69 346 LEU A O 1
ATOM 2660 N N . GLY A 1 347 ? -1.577 12.911 10.210 1.00 97.50 347 GLY A N 1
ATOM 2661 C CA . GLY A 1 347 ? -2.588 13.967 10.281 1.00 97.50 347 GLY A CA 1
ATOM 2662 C C . GLY A 1 347 ? -3.400 14.107 8.990 1.00 97.50 347 GLY A C 1
ATOM 2663 O O . GLY A 1 347 ? -4.631 14.111 9.049 1.00 97.50 347 GLY A O 1
ATOM 2664 N N . LEU A 1 348 ? -2.737 14.151 7.829 1.00 97.56 348 LEU A N 1
ATOM 2665 C CA . LEU A 1 348 ? -3.387 14.173 6.512 1.00 97.56 348 LEU A CA 1
ATOM 2666 C C . LEU A 1 348 ? -4.235 12.915 6.294 1.00 97.56 348 LEU A C 1
ATOM 2668 O O . LEU A 1 348 ? -5.422 13.019 5.985 1.00 97.56 348 LEU A O 1
ATOM 2672 N N . LEU A 1 349 ? -3.667 11.731 6.538 1.00 97.69 349 LEU A N 1
ATOM 2673 C CA . LEU A 1 349 ? -4.389 10.461 6.432 1.00 97.69 349 LEU A CA 1
ATOM 2674 C C . LEU A 1 349 ? -5.641 10.449 7.328 1.00 97.69 349 LEU A C 1
ATOM 2676 O O . LEU A 1 349 ? -6.741 10.174 6.851 1.00 97.69 349 LEU A O 1
ATOM 2680 N N . LYS A 1 350 ? -5.511 10.812 8.609 1.00 97.06 350 LYS A N 1
ATOM 2681 C CA . LYS A 1 350 ? -6.628 10.864 9.568 1.00 97.06 350 LYS A CA 1
ATOM 2682 C C . LYS A 1 350 ? -7.710 11.870 9.156 1.00 97.06 350 LYS A C 1
ATOM 2684 O O . LYS A 1 350 ? -8.896 11.549 9.260 1.00 97.06 350 LYS A O 1
ATOM 2689 N N . LYS A 1 351 ? -7.308 13.045 8.646 1.00 96.88 351 LYS A N 1
ATOM 2690 C CA . LYS A 1 351 ? -8.203 14.067 8.078 1.00 96.88 351 LYS A CA 1
ATOM 2691 C C . LYS A 1 351 ? -9.025 13.475 6.934 1.00 96.88 351 LYS A C 1
ATOM 2693 O O . LYS A 1 351 ? -10.242 13.401 7.066 1.00 96.88 351 LYS A O 1
ATOM 2698 N N . TYR A 1 352 ? -8.382 12.993 5.870 1.00 96.56 352 TYR A N 1
ATOM 2699 C CA . TYR A 1 352 ? -9.076 12.483 4.680 1.00 96.56 352 TYR A CA 1
ATOM 2700 C C . TYR A 1 352 ? -9.990 11.287 4.994 1.00 96.56 352 TYR A C 1
ATOM 2702 O O . TYR A 1 352 ? -11.143 11.259 4.565 1.00 96.56 352 TYR A O 1
ATOM 2710 N N . GLN A 1 353 ? -9.534 10.341 5.825 1.00 95.56 353 GLN A N 1
ATOM 2711 C CA . GLN A 1 353 ? -10.333 9.176 6.231 1.00 95.56 353 GLN A CA 1
ATOM 2712 C C . GLN A 1 353 ? -11.584 9.507 7.067 1.00 95.56 353 GLN A C 1
ATOM 2714 O O . GLN A 1 353 ? -12.455 8.641 7.184 1.00 95.56 353 GLN A O 1
ATOM 2719 N N . GLY A 1 354 ? -11.645 10.694 7.687 1.00 94.44 354 GLY A N 1
ATOM 2720 C CA . GLY A 1 354 ? -12.789 11.165 8.476 1.00 94.44 354 GLY A CA 1
ATOM 2721 C C . GLY A 1 354 ? -13.640 12.227 7.772 1.00 94.44 354 GLY A C 1
ATOM 2722 O O . GLY A 1 354 ? -14.847 12.267 7.974 1.00 94.44 354 GLY A O 1
ATOM 2723 N N . SER A 1 355 ? -13.053 13.069 6.914 1.00 94.81 355 SER A N 1
ATOM 2724 C CA . SER A 1 355 ? -13.796 14.103 6.180 1.00 94.81 355 SER A CA 1
ATOM 2725 C C . SER A 1 355 ? -14.627 13.547 5.026 1.00 94.81 355 SER A C 1
ATOM 2727 O O . SER A 1 355 ? -15.617 14.165 4.643 1.00 94.81 355 SER A O 1
ATOM 2729 N N . TRP A 1 356 ? -14.211 12.419 4.445 1.00 95.31 356 TRP A N 1
ATOM 2730 C CA . TRP A 1 356 ? -14.820 11.849 3.238 1.00 95.31 356 TRP A CA 1
ATOM 2731 C C . TRP A 1 356 ? -15.764 10.671 3.487 1.00 95.31 356 TRP A C 1
ATOM 2733 O O . TRP A 1 356 ? -16.605 10.378 2.647 1.00 95.31 356 TRP A O 1
ATOM 2743 N N . ASP A 1 357 ? -15.675 10.016 4.640 1.00 94.62 357 ASP A N 1
ATOM 2744 C CA . ASP A 1 357 ? -16.691 9.060 5.068 1.00 94.62 357 ASP A CA 1
ATOM 2745 C C . ASP A 1 357 ? -17.158 9.426 6.473 1.00 94.62 357 ASP A C 1
ATOM 2747 O O . ASP A 1 357 ? -16.478 9.167 7.467 1.00 94.62 357 ASP A O 1
ATOM 2751 N N . GLN A 1 358 ? -18.331 10.052 6.505 1.00 92.06 358 GLN A N 1
ATOM 2752 C CA . GLN A 1 358 ? -19.002 10.554 7.701 1.00 92.06 358 GLN A CA 1
ATOM 2753 C C . GLN A 1 358 ? -20.232 9.707 8.074 1.00 92.06 358 GLN A C 1
ATOM 2755 O O . GLN A 1 358 ? -20.882 10.001 9.073 1.00 92.06 358 GLN A O 1
ATOM 2760 N N . GLN A 1 359 ? -20.575 8.682 7.279 1.00 90.19 359 GLN A N 1
ATOM 2761 C CA . GLN A 1 359 ? -21.864 7.971 7.368 1.00 90.19 359 GLN A CA 1
ATOM 2762 C C . GLN A 1 359 ? -21.732 6.433 7.352 1.00 90.19 359 GLN A C 1
ATOM 2764 O O . GLN A 1 359 ? -22.558 5.728 7.932 1.00 90.19 359 GLN A O 1
ATOM 2769 N N . GLY A 1 360 ? -20.669 5.894 6.752 1.00 92.06 360 GLY A N 1
ATOM 2770 C CA . GLY A 1 360 ? -20.432 4.459 6.612 1.00 92.06 360 GLY A CA 1
ATOM 2771 C C . GLY A 1 360 ? -21.197 3.808 5.447 1.00 92.06 360 GLY A C 1
ATOM 2772 O O . GLY A 1 360 ? -22.133 4.386 4.892 1.00 92.06 360 GLY A O 1
ATOM 2773 N N . PRO A 1 361 ? -20.820 2.575 5.058 1.00 91.94 361 PRO A N 1
ATOM 2774 C CA . PRO A 1 361 ? -21.257 1.965 3.799 1.00 91.94 361 PRO A CA 1
ATOM 2775 C C . PRO A 1 361 ? -22.774 1.744 3.702 1.00 91.94 361 PRO A C 1
ATOM 2777 O O . PRO A 1 361 ? -23.334 1.885 2.621 1.00 91.94 361 PRO A O 1
ATOM 2780 N N . ALA A 1 362 ? -23.449 1.436 4.815 1.00 88.12 362 ALA A N 1
ATOM 2781 C CA . ALA A 1 362 ? -24.893 1.184 4.829 1.00 88.12 362 ALA A CA 1
ATOM 2782 C C . ALA A 1 362 ? -25.737 2.437 4.528 1.00 88.12 362 ALA A C 1
ATOM 2784 O O . ALA A 1 362 ? -26.806 2.317 3.938 1.00 88.12 362 ALA A O 1
ATOM 2785 N N . ALA A 1 363 ? -25.249 3.630 4.886 1.00 87.56 363 ALA A N 1
ATOM 2786 C CA . ALA A 1 363 ? -25.905 4.893 4.551 1.00 87.56 363 ALA A CA 1
ATOM 2787 C C . ALA A 1 363 ? -25.633 5.312 3.095 1.00 87.56 363 ALA A C 1
ATOM 2789 O O . ALA A 1 363 ? -26.523 5.819 2.421 1.00 87.56 363 ALA A O 1
ATOM 2790 N N . ILE A 1 364 ? -24.420 5.045 2.595 1.00 87.81 364 ILE A N 1
ATOM 2791 C CA . ILE A 1 364 ? -24.006 5.386 1.225 1.00 87.81 364 ILE A CA 1
ATOM 2792 C C . ILE A 1 364 ? -24.674 4.479 0.176 1.00 87.81 364 ILE A C 1
ATOM 2794 O O . ILE A 1 364 ? -25.131 4.974 -0.850 1.00 87.81 364 ILE A O 1
ATOM 2798 N N . PHE A 1 365 ? -24.753 3.166 0.421 1.00 84.62 365 PHE A N 1
ATOM 2799 C CA . PHE A 1 365 ? -25.219 2.168 -0.561 1.00 84.62 365 PHE A CA 1
ATOM 2800 C C . PHE A 1 365 ? -26.555 1.485 -0.196 1.00 84.62 365 PHE A C 1
ATOM 2802 O O . PHE A 1 365 ? -27.028 0.625 -0.938 1.00 84.62 365 PHE A O 1
ATOM 2809 N N . GLY A 1 366 ? -27.174 1.857 0.930 1.00 77.44 366 GLY A N 1
ATOM 2810 C CA . GLY A 1 366 ? -28.421 1.272 1.434 1.00 77.44 366 GLY A CA 1
ATOM 2811 C C . GLY A 1 366 ? -28.233 -0.068 2.161 1.00 77.44 366 GLY A C 1
ATOM 2812 O O . GLY A 1 366 ? -27.381 -0.880 1.810 1.00 77.44 366 GLY A O 1
ATOM 2813 N N . GLU A 1 367 ? -29.060 -0.337 3.177 1.00 63.66 367 GLU A N 1
ATOM 2814 C CA . GLU A 1 367 ? -28.841 -1.444 4.130 1.00 63.66 367 GLU A CA 1
ATOM 2815 C C . GLU A 1 367 ? -28.813 -2.853 3.516 1.00 63.66 367 GLU A C 1
ATOM 2817 O O . GLU A 1 367 ? -28.190 -3.754 4.077 1.00 63.66 367 GLU A O 1
ATOM 2822 N N . LYS A 1 368 ? -29.480 -3.069 2.375 1.00 56.50 368 LYS A N 1
ATOM 2823 C CA . LYS A 1 368 ? -29.509 -4.381 1.706 1.00 56.50 368 LYS A CA 1
ATOM 2824 C C . LYS A 1 368 ? -28.318 -4.621 0.776 1.00 56.50 368 LYS A C 1
ATOM 2826 O O . LYS A 1 368 ? -27.984 -5.788 0.573 1.00 56.50 368 LYS A O 1
ATOM 2831 N N . GLY A 1 369 ? -27.696 -3.554 0.254 1.00 52.41 369 GLY A N 1
ATOM 2832 C CA . GLY A 1 369 ? -26.600 -3.600 -0.720 1.00 52.41 369 GLY A CA 1
ATOM 2833 C C . GLY A 1 369 ? -26.878 -4.573 -1.862 1.00 52.41 369 GLY A C 1
ATOM 2834 O O . GLY A 1 369 ? -26.336 -5.676 -1.852 1.00 52.41 369 GLY A O 1
ATOM 2835 N N . ASP A 1 370 ? -27.768 -4.214 -2.791 1.00 48.41 370 ASP A N 1
ATOM 2836 C CA . ASP A 1 370 ? -28.186 -5.142 -3.847 1.00 48.41 370 ASP A CA 1
ATOM 2837 C C . ASP A 1 370 ? -26.980 -5.656 -4.659 1.00 48.41 370 ASP A C 1
ATOM 2839 O O . ASP A 1 370 ? -25.995 -4.949 -4.877 1.00 48.41 370 ASP A O 1
ATOM 2843 N N . LYS A 1 371 ? -27.044 -6.907 -5.120 1.00 41.44 371 LYS A N 1
ATOM 2844 C CA . LYS A 1 371 ? -25.995 -7.509 -5.957 1.00 41.44 371 LYS A CA 1
ATOM 2845 C C . LYS A 1 371 ? -25.799 -6.725 -7.256 1.00 41.44 371 LYS A C 1
ATOM 2847 O O . LYS A 1 371 ? -24.690 -6.699 -7.783 1.00 41.44 371 LYS A O 1
ATOM 2852 N N . ASN A 1 372 ? -26.865 -6.063 -7.704 1.00 42.59 372 ASN A N 1
ATOM 2853 C CA . ASN A 1 372 ? -26.913 -5.225 -8.891 1.00 42.59 372 ASN A CA 1
ATOM 2854 C C . ASN A 1 372 ? -26.832 -3.722 -8.559 1.00 42.59 372 ASN A C 1
ATOM 2856 O O . ASN A 1 372 ? -27.411 -2.921 -9.288 1.00 42.59 372 ASN A O 1
ATOM 2860 N N . THR A 1 373 ? -26.116 -3.303 -7.502 1.00 46.47 373 THR A N 1
ATOM 2861 C CA . THR A 1 373 ? -25.722 -1.886 -7.367 1.00 46.47 373 THR A CA 1
ATOM 2862 C C . THR A 1 373 ? -24.642 -1.507 -8.394 1.00 46.47 373 THR A C 1
ATOM 2864 O O . THR A 1 373 ? -23.494 -1.222 -8.043 1.00 46.47 373 THR A O 1
ATOM 2867 N N . GLU A 1 374 ? -25.051 -1.449 -9.665 1.00 44.25 374 GLU A N 1
ATOM 2868 C CA . GLU A 1 374 ? -24.802 -0.261 -10.493 1.00 44.25 374 GLU A CA 1
ATOM 2869 C C . GLU A 1 374 ? -25.152 0.991 -9.643 1.00 44.25 374 GLU A C 1
ATOM 2871 O O . GLU A 1 374 ? -25.987 0.902 -8.727 1.00 44.25 374 GLU A O 1
ATOM 2876 N N . PRO A 1 375 ? -24.562 2.176 -9.879 1.00 42.41 375 PRO A N 1
ATOM 2877 C CA . PRO A 1 375 ? -25.096 3.392 -9.280 1.00 42.41 375 PRO A CA 1
ATOM 2878 C C . PRO A 1 375 ? -26.579 3.502 -9.649 1.00 42.41 375 PRO A C 1
ATOM 2880 O O . PRO A 1 375 ? -26.916 3.336 -10.820 1.00 42.41 375 PRO A O 1
ATOM 2883 N N . LEU A 1 376 ? -27.463 3.766 -8.679 1.00 43.16 376 LEU A N 1
ATOM 2884 C CA . LEU A 1 376 ? -28.881 3.975 -8.972 1.00 43.16 376 LEU A CA 1
ATOM 2885 C C . LEU A 1 376 ? -29.053 5.318 -9.693 1.00 43.16 376 LEU A C 1
ATOM 2887 O O . LEU A 1 376 ? -29.430 6.319 -9.086 1.00 43.16 376 LEU A O 1
ATOM 2891 N N . ALA A 1 377 ? -28.813 5.304 -11.005 1.00 39.56 377 ALA A N 1
ATOM 2892 C CA . ALA A 1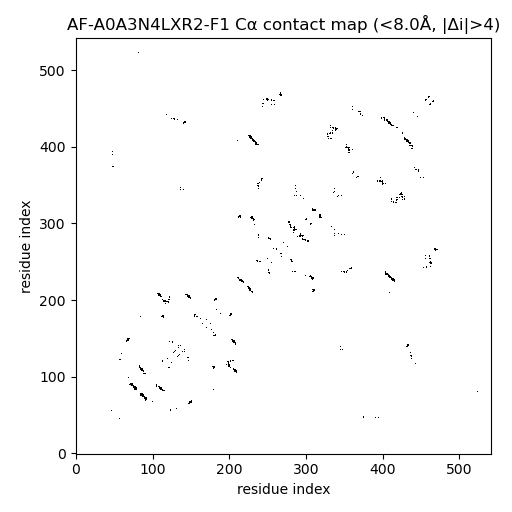 377 ? -29.528 6.133 -11.959 1.00 39.56 377 ALA A CA 1
ATOM 2893 C C . ALA A 1 377 ? -31.007 5.739 -11.839 1.00 39.56 377 ALA A C 1
ATOM 2895 O O . ALA A 1 377 ? -31.488 4.825 -12.503 1.00 39.56 377 ALA A O 1
ATOM 2896 N N . GLY A 1 378 ? -31.679 6.330 -10.852 1.00 38.44 378 GLY A N 1
ATOM 2897 C CA . GLY A 1 378 ? -33.054 6.002 -10.535 1.00 38.44 378 GLY A CA 1
ATOM 2898 C C . GLY A 1 378 ? -33.949 6.527 -11.639 1.00 38.44 378 GLY A C 1
ATOM 2899 O O . GLY A 1 378 ? -34.169 7.730 -11.707 1.00 38.44 378 GLY A O 1
ATOM 2900 N N . GLU A 1 379 ? -34.502 5.626 -12.449 1.00 42.44 379 GLU A N 1
ATOM 2901 C CA . GLU A 1 379 ? -35.526 5.964 -13.447 1.00 42.44 379 GLU A CA 1
ATOM 2902 C C . GLU A 1 379 ? -36.764 6.625 -12.788 1.00 42.44 379 GLU A C 1
ATOM 2904 O O . GLU A 1 379 ? -37.473 7.380 -13.443 1.00 42.44 379 GLU A O 1
ATOM 2909 N N . ASP A 1 380 ? -36.937 6.439 -11.468 1.00 43.22 380 ASP A N 1
ATOM 2910 C CA . ASP A 1 380 ? -37.934 7.088 -10.599 1.00 43.22 380 ASP A CA 1
ATOM 2911 C C . ASP A 1 380 ? -37.342 8.113 -9.584 1.00 43.22 380 ASP A C 1
ATOM 2913 O O . ASP A 1 380 ? -37.943 8.362 -8.535 1.00 43.22 380 ASP A O 1
ATOM 2917 N N . ARG A 1 381 ? -36.151 8.694 -9.818 1.00 47.06 381 ARG A N 1
ATOM 2918 C CA . ARG A 1 381 ? -35.568 9.761 -8.961 1.00 47.06 381 ARG A CA 1
ATOM 2919 C C . ARG A 1 381 ? -35.340 11.069 -9.716 1.00 47.06 381 ARG A C 1
ATOM 2921 O O . ARG A 1 381 ? -34.213 11.488 -9.968 1.00 47.06 381 ARG A O 1
ATOM 2928 N N . ASP A 1 382 ? -36.448 11.726 -10.036 1.00 45.47 382 ASP A N 1
ATOM 2929 C CA . ASP A 1 382 ? -36.492 13.053 -10.661 1.00 45.47 382 ASP A CA 1
ATOM 2930 C C . ASP A 1 382 ? -36.291 14.184 -9.617 1.00 45.47 382 ASP A C 1
ATOM 2932 O O . ASP A 1 382 ? -37.110 15.091 -9.470 1.00 45.47 382 ASP A O 1
ATOM 2936 N N . ASP A 1 383 ? -35.222 14.086 -8.813 1.00 46.25 383 ASP A N 1
ATOM 2937 C CA . ASP A 1 383 ? -34.883 15.004 -7.710 1.00 46.25 383 ASP A CA 1
ATOM 2938 C C . ASP A 1 383 ? -33.408 15.460 -7.743 1.00 46.25 383 ASP A C 1
ATOM 2940 O O . ASP A 1 383 ? -32.689 15.405 -6.747 1.00 46.25 383 ASP A O 1
ATOM 2944 N N . GLY A 1 384 ? -32.958 15.937 -8.912 1.00 54.12 384 GLY A N 1
ATOM 2945 C CA . GLY A 1 384 ? -31.546 16.119 -9.306 1.00 54.12 384 GLY A CA 1
ATOM 2946 C C . GLY A 1 384 ? -30.536 16.630 -8.259 1.00 54.12 384 GLY A C 1
ATOM 2947 O O . GLY A 1 384 ? -29.422 16.111 -8.210 1.00 54.12 384 GLY A O 1
ATOM 2948 N N . GLU A 1 385 ? -30.900 17.571 -7.376 1.00 53.72 385 GLU A N 1
ATOM 2949 C CA . GLU A 1 385 ? -30.010 18.041 -6.293 1.00 53.72 385 GLU A CA 1
ATOM 2950 C C . GLU A 1 385 ? -29.602 16.916 -5.313 1.00 53.72 385 GLU A C 1
ATOM 2952 O O . GLU A 1 385 ? -28.463 16.877 -4.835 1.00 53.72 385 GLU A O 1
ATOM 2957 N N . TRP A 1 386 ? -30.503 15.968 -5.029 1.00 53.03 386 TRP A N 1
ATOM 2958 C CA . TRP A 1 386 ? -30.219 14.799 -4.188 1.00 53.03 386 TRP A CA 1
ATOM 2959 C C . TRP A 1 386 ? -29.393 13.743 -4.926 1.00 53.03 386 TRP A C 1
ATOM 2961 O O . TRP A 1 386 ? -28.551 13.088 -4.303 1.00 53.03 386 TRP A O 1
ATOM 2971 N N . GLY A 1 387 ? -29.584 13.610 -6.243 1.00 64.62 387 GLY A N 1
ATOM 2972 C CA . GLY A 1 387 ? -28.775 12.752 -7.109 1.00 64.62 387 GLY A CA 1
ATOM 2973 C C . GLY A 1 387 ? -27.296 13.141 -7.072 1.00 64.62 387 GLY A C 1
ATOM 2974 O O . GLY A 1 387 ? -26.455 12.335 -6.663 1.00 64.62 387 GLY A O 1
ATOM 2975 N N . ASP A 1 388 ? -26.982 14.397 -7.398 1.00 76.00 388 ASP A N 1
ATOM 2976 C CA . ASP A 1 388 ? -25.608 14.922 -7.396 1.00 76.00 388 ASP A CA 1
ATOM 2977 C C . ASP A 1 388 ? -24.936 14.792 -6.023 1.00 76.00 388 ASP A C 1
ATOM 2979 O O . ASP A 1 388 ? -23.793 14.326 -5.910 1.00 76.00 388 ASP A O 1
ATOM 2983 N N . GLN A 1 389 ? -25.652 15.144 -4.950 1.00 81.81 389 GLN A N 1
ATOM 2984 C CA . GLN A 1 389 ? -25.115 15.044 -3.597 1.00 81.81 389 GLN A CA 1
ATOM 2985 C C . GLN A 1 389 ? -24.876 13.580 -3.182 1.00 81.81 389 GLN A C 1
ATOM 2987 O O . GLN A 1 389 ? -23.898 13.299 -2.476 1.00 81.81 389 GLN A O 1
ATOM 2992 N N . TRP A 1 390 ? -25.702 12.628 -3.625 1.00 80.56 390 TRP A N 1
ATOM 2993 C CA . TRP A 1 390 ? -25.470 11.201 -3.382 1.00 80.56 390 TRP A CA 1
ATOM 2994 C C . TRP A 1 390 ? -24.254 10.677 -4.161 1.00 80.56 390 TRP A C 1
ATOM 2996 O O . TRP A 1 390 ? -23.376 10.048 -3.562 1.00 80.56 390 TRP A O 1
ATOM 3006 N N . ILE A 1 391 ? -24.137 11.008 -5.450 1.00 81.94 391 ILE A N 1
ATOM 3007 C CA . ILE A 1 391 ? -22.989 10.646 -6.299 1.00 81.94 391 ILE A CA 1
ATOM 3008 C C . ILE A 1 391 ? -21.674 11.154 -5.680 1.00 81.94 391 ILE A C 1
ATOM 3010 O O . ILE A 1 391 ? -20.678 10.427 -5.615 1.00 81.94 391 ILE A O 1
ATOM 3014 N N . GLU A 1 392 ? -21.655 12.388 -5.179 1.00 87.19 392 GLU A N 1
ATOM 3015 C CA . GLU A 1 392 ? -20.476 12.973 -4.539 1.00 87.19 392 GLU A CA 1
ATOM 3016 C C . GLU A 1 392 ? -20.133 12.308 -3.190 1.00 87.19 392 GLU A C 1
ATOM 3018 O O . GLU A 1 392 ? -18.959 12.131 -2.853 1.00 87.19 392 GLU A O 1
ATOM 3023 N N . ASN A 1 393 ? -21.139 11.857 -2.438 1.00 89.06 393 ASN A N 1
ATOM 3024 C C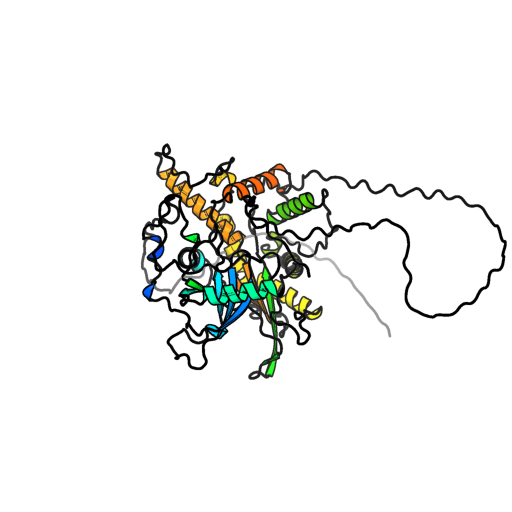A . ASN A 1 393 ? -20.941 11.067 -1.221 1.00 89.06 393 ASN A CA 1
ATOM 3025 C C . ASN A 1 393 ? -20.374 9.666 -1.520 1.00 89.06 393 ASN A C 1
ATOM 3027 O O . ASN A 1 393 ? -19.494 9.200 -0.791 1.00 89.06 393 ASN A O 1
ATOM 3031 N N . VAL A 1 394 ? -20.782 9.027 -2.624 1.00 89.56 394 VAL A N 1
ATOM 3032 C CA . VAL A 1 394 ? -20.166 7.779 -3.112 1.00 89.56 394 VAL A CA 1
ATOM 3033 C C . VAL A 1 394 ? -18.696 8.003 -3.479 1.00 89.56 394 VAL A C 1
ATOM 3035 O O . VAL A 1 394 ? -17.835 7.276 -2.978 1.00 89.56 394 VAL A O 1
ATOM 3038 N N . LYS A 1 395 ? -18.374 9.031 -4.280 1.00 89.94 395 LYS A N 1
ATOM 3039 C CA . LYS A 1 395 ? -16.984 9.361 -4.670 1.00 89.94 395 LYS A CA 1
ATOM 3040 C C . LYS A 1 395 ? -16.089 9.546 -3.443 1.00 89.94 395 LYS A C 1
ATOM 3042 O O . LYS A 1 395 ? -15.056 8.881 -3.323 1.00 89.94 395 LYS A O 1
ATOM 3047 N N . LYS A 1 396 ? -16.525 10.378 -2.489 1.00 94.19 396 LYS A N 1
ATOM 3048 C CA . LYS A 1 396 ? -15.829 10.596 -1.214 1.00 94.19 396 LYS A CA 1
ATOM 3049 C C . LYS A 1 396 ? -15.644 9.287 -0.429 1.00 94.19 396 LYS A C 1
ATOM 3051 O O . LYS A 1 396 ? -14.528 9.003 0.013 1.00 94.19 396 LYS A O 1
ATOM 3056 N N . TYR A 1 397 ? -16.673 8.443 -0.313 1.00 94.56 397 TYR A N 1
ATOM 3057 C CA . TYR A 1 397 ? -16.560 7.152 0.377 1.00 94.56 397 TYR A CA 1
ATOM 3058 C C . TYR A 1 397 ? -15.511 6.228 -0.270 1.00 94.56 397 TYR A C 1
ATOM 3060 O O . TYR A 1 397 ? -14.678 5.643 0.429 1.00 94.56 397 TYR A O 1
ATOM 3068 N N . LEU A 1 398 ? -15.495 6.124 -1.603 1.00 93.50 398 LEU A N 1
ATOM 3069 C CA . LEU A 1 398 ? -14.521 5.304 -2.336 1.00 93.50 398 LEU A CA 1
ATOM 3070 C C . LEU A 1 398 ? -13.087 5.830 -2.162 1.00 93.50 398 LEU A C 1
ATOM 3072 O O . LEU A 1 398 ? -12.174 5.047 -1.887 1.00 93.50 398 LEU A O 1
ATOM 3076 N N . MET A 1 399 ? -12.893 7.153 -2.207 1.00 94.81 399 MET A N 1
ATOM 3077 C CA . MET A 1 399 ? -11.608 7.799 -1.907 1.00 94.81 399 MET A CA 1
ATOM 3078 C C . MET A 1 399 ? -11.152 7.532 -0.465 1.00 94.81 399 MET A C 1
ATOM 3080 O O . MET A 1 399 ? -9.991 7.179 -0.242 1.00 94.81 399 MET A O 1
ATOM 3084 N N . ALA A 1 400 ? -12.056 7.613 0.518 1.00 95.75 400 ALA A N 1
ATOM 3085 C CA . ALA A 1 400 ? -11.761 7.240 1.902 1.00 95.75 400 ALA A CA 1
ATOM 3086 C C . ALA A 1 400 ? -11.317 5.772 1.999 1.00 95.75 400 ALA A C 1
ATOM 3088 O O . ALA A 1 400 ? -10.343 5.468 2.689 1.00 95.75 400 ALA A O 1
ATOM 3089 N N . MET A 1 401 ? -11.987 4.860 1.289 1.00 94.81 401 MET A N 1
ATOM 3090 C CA . MET A 1 401 ? -11.654 3.431 1.271 1.00 94.81 401 MET A CA 1
ATOM 3091 C C . MET A 1 401 ? -10.317 3.116 0.589 1.00 94.81 401 MET A C 1
ATOM 3093 O O . MET A 1 401 ? -9.636 2.188 1.031 1.00 94.81 401 MET A O 1
ATOM 3097 N N . THR A 1 402 ? -9.877 3.907 -0.394 1.00 94.62 402 THR A N 1
ATOM 3098 C CA . THR A 1 402 ? -8.492 3.857 -0.894 1.00 94.62 402 THR A CA 1
ATOM 3099 C C . THR A 1 402 ? -7.511 4.353 0.171 1.00 94.62 402 THR A C 1
ATOM 3101 O O . THR A 1 402 ? -6.589 3.623 0.526 1.00 94.62 402 THR A O 1
ATOM 3104 N N . VAL A 1 403 ? -7.747 5.509 0.803 1.00 95.88 403 VAL A N 1
ATOM 3105 C CA . VAL A 1 403 ? -6.850 6.045 1.856 1.00 95.88 403 VAL A CA 1
ATOM 3106 C C . VAL A 1 403 ? -6.820 5.174 3.131 1.00 95.88 403 VAL A C 1
ATOM 3108 O O . VAL A 1 403 ? -5.890 5.260 3.934 1.00 95.88 403 VAL A O 1
ATOM 3111 N N . ARG A 1 404 ? -7.796 4.278 3.320 1.00 95.44 404 ARG A N 1
ATOM 3112 C CA . ARG A 1 404 ? -7.840 3.250 4.384 1.00 95.44 404 ARG A CA 1
ATOM 3113 C C . ARG A 1 404 ? -7.125 1.943 4.033 1.00 95.44 404 ARG A C 1
ATOM 3115 O O . ARG A 1 404 ? -6.970 1.095 4.916 1.00 95.44 404 ARG A O 1
ATOM 3122 N N . ASP A 1 405 ? -6.731 1.748 2.780 1.00 94.50 405 ASP A N 1
ATOM 3123 C CA . ASP A 1 405 ? -6.100 0.516 2.295 1.00 94.50 405 ASP A CA 1
ATOM 3124 C C . ASP A 1 405 ? -4.867 0.750 1.400 1.00 94.50 405 ASP A C 1
ATOM 3126 O O . ASP A 1 405 ? -4.330 -0.199 0.837 1.00 94.50 405 ASP A O 1
ATOM 3130 N N . LEU A 1 406 ? -4.369 1.984 1.325 1.00 95.56 406 LEU A N 1
ATOM 3131 C CA . LEU A 1 406 ? -3.020 2.280 0.846 1.00 95.56 406 LEU A CA 1
ATOM 3132 C C . LEU A 1 406 ? -1.949 1.581 1.700 1.00 95.56 406 LEU A C 1
ATOM 3134 O O . LEU A 1 406 ? -2.214 1.136 2.826 1.00 95.56 406 LEU A O 1
ATOM 3138 N N . THR A 1 407 ? -0.731 1.537 1.175 1.00 95.94 407 THR A N 1
ATOM 3139 C CA . THR A 1 407 ? 0.448 0.959 1.829 1.00 95.94 407 THR A CA 1
ATOM 3140 C C . THR A 1 407 ? 1.462 2.056 2.130 1.00 95.94 407 THR A C 1
ATOM 3142 O O . THR A 1 407 ? 1.698 2.929 1.297 1.00 95.94 407 THR A O 1
ATOM 3145 N N . LEU A 1 408 ? 2.042 2.028 3.332 1.00 97.88 408 LEU A N 1
ATOM 3146 C CA . LEU A 1 408 ? 3.188 2.847 3.712 1.00 97.88 408 LEU A CA 1
ATOM 3147 C C . LEU A 1 408 ? 4.465 2.015 3.606 1.00 97.88 408 LEU A C 1
ATOM 3149 O O . LEU A 1 408 ? 4.564 0.933 4.188 1.00 97.88 408 LEU A O 1
ATOM 3153 N N . PHE A 1 409 ? 5.434 2.569 2.887 1.00 97.62 409 PHE A N 1
ATOM 3154 C CA . PHE A 1 409 ? 6.774 2.037 2.688 1.00 97.62 409 PHE A CA 1
ATOM 3155 C C . PHE A 1 409 ? 7.753 2.945 3.431 1.00 97.62 409 PHE A C 1
ATOM 3157 O O . PHE A 1 409 ? 7.866 4.123 3.095 1.00 97.62 409 PHE A O 1
ATOM 3164 N N . LEU A 1 410 ? 8.435 2.426 4.451 1.00 97.31 410 LEU A N 1
ATOM 3165 C CA . LEU A 1 410 ? 9.485 3.143 5.177 1.00 97.31 410 LEU A CA 1
ATOM 3166 C C . LEU A 1 410 ? 10.831 2.494 4.859 1.00 97.31 410 LEU A C 1
ATOM 3168 O O . LEU A 1 410 ? 11.123 1.423 5.393 1.00 97.31 410 LEU A O 1
ATOM 3172 N N . LYS A 1 411 ? 11.652 3.116 4.012 1.00 95.88 411 LYS A N 1
ATOM 3173 C CA . LYS A 1 411 ? 13.051 2.706 3.859 1.00 95.88 411 LYS A CA 1
ATOM 3174 C C . LYS A 1 411 ? 13.862 3.349 4.982 1.00 95.88 411 LYS A C 1
ATOM 3176 O O . LYS A 1 411 ? 13.788 4.560 5.185 1.00 95.88 411 LYS A O 1
ATOM 3181 N N . VAL A 1 412 ? 14.557 2.524 5.757 1.00 95.06 412 VAL A N 1
ATOM 3182 C CA . VAL A 1 412 ? 15.241 2.908 6.995 1.00 95.06 412 VAL A CA 1
ATOM 3183 C C . VAL A 1 412 ? 16.711 2.522 6.902 1.00 95.06 412 VAL A C 1
ATOM 3185 O O . VAL A 1 412 ? 17.032 1.340 6.782 1.00 95.06 412 VAL A O 1
ATOM 3188 N N . ASP A 1 413 ? 17.601 3.505 7.012 1.00 92.50 413 ASP A N 1
ATOM 3189 C CA . ASP A 1 413 ? 19.023 3.263 7.263 1.00 92.50 413 ASP A CA 1
ATOM 3190 C C . ASP A 1 413 ? 19.227 2.815 8.721 1.00 92.50 413 ASP A C 1
ATOM 3192 O O . ASP A 1 413 ? 18.758 3.468 9.656 1.00 92.50 413 ASP A O 1
ATOM 3196 N N . LEU A 1 414 ? 19.958 1.723 8.935 1.00 91.69 414 LEU A N 1
ATOM 3197 C CA . LEU A 1 414 ? 20.328 1.194 10.255 1.00 91.69 414 LEU A CA 1
ATOM 3198 C C . LEU A 1 414 ? 21.802 1.444 10.613 1.00 91.69 414 LEU A C 1
ATOM 3200 O O . LEU A 1 414 ? 22.235 1.087 11.708 1.00 91.69 414 LEU A O 1
ATOM 3204 N N . SER A 1 415 ? 22.576 2.039 9.706 1.00 85.56 415 SER A N 1
ATOM 3205 C CA . SER A 1 415 ? 24.023 2.271 9.855 1.00 85.56 415 SER A CA 1
ATOM 3206 C C . SER A 1 415 ? 24.325 3.418 10.817 1.00 85.56 415 SER A C 1
ATOM 3208 O O . SER A 1 415 ? 25.369 3.441 11.469 1.00 85.56 415 SER A O 1
ATOM 3210 N N . THR A 1 416 ? 23.404 4.376 10.914 1.00 80.44 416 THR A N 1
ATOM 3211 C CA . THR A 1 416 ? 23.439 5.467 11.892 1.00 80.44 416 THR A CA 1
ATOM 3212 C C . THR A 1 416 ? 22.566 5.149 13.117 1.00 80.44 416 THR A C 1
ATOM 3214 O O . THR A 1 416 ? 21.522 4.508 12.975 1.00 80.44 416 THR A O 1
ATOM 3217 N N . PRO A 1 417 ? 22.926 5.605 14.333 1.00 76.00 417 PRO A N 1
ATOM 3218 C CA . PRO A 1 417 ? 22.017 5.555 15.479 1.00 76.00 417 PRO A CA 1
ATOM 3219 C C . PRO A 1 417 ? 20.796 6.478 15.258 1.00 76.00 417 PRO A C 1
ATOM 3221 O O . PRO A 1 417 ? 20.866 7.375 14.417 1.00 76.00 417 PRO A O 1
ATOM 3224 N N . PRO A 1 418 ? 19.690 6.303 16.008 1.00 73.38 418 PRO A N 1
ATOM 3225 C CA . PRO A 1 418 ? 18.539 7.212 15.955 1.00 73.38 418 PRO A CA 1
ATOM 3226 C C . PRO A 1 418 ? 18.915 8.669 16.273 1.00 73.38 418 PRO A C 1
ATOM 3228 O O . PRO A 1 418 ? 19.855 8.921 17.039 1.00 73.38 418 PRO A O 1
ATOM 3231 N N . ALA A 1 419 ? 18.158 9.629 15.733 1.00 70.50 419 ALA A N 1
ATOM 3232 C CA . ALA A 1 419 ? 18.341 11.048 16.041 1.00 70.50 419 ALA A CA 1
ATOM 3233 C C . ALA A 1 419 ? 18.289 11.335 17.560 1.00 70.50 419 ALA A C 1
ATOM 3235 O O . ALA A 1 419 ? 17.405 10.865 18.276 1.00 70.50 419 ALA A O 1
ATOM 3236 N N . ARG A 1 420 ? 19.245 12.137 18.061 1.00 70.62 420 ARG A N 1
ATOM 3237 C CA . ARG A 1 420 ? 19.340 12.495 19.493 1.00 70.62 420 ARG A CA 1
ATOM 3238 C C . ARG A 1 420 ? 18.297 13.520 19.948 1.00 70.62 420 ARG A C 1
ATOM 3240 O O . ARG A 1 420 ? 17.966 13.547 21.128 1.00 70.62 420 ARG A O 1
ATOM 3247 N N . ASP A 1 421 ? 17.818 14.364 19.037 1.00 70.00 421 ASP A N 1
ATOM 3248 C CA . ASP A 1 421 ? 16.717 15.298 19.280 1.00 70.00 421 ASP A CA 1
ATOM 3249 C C . ASP A 1 421 ? 15.431 14.729 18.654 1.00 70.00 421 ASP A C 1
ATOM 3251 O O . ASP A 1 421 ? 15.390 14.567 17.433 1.00 70.00 421 ASP A O 1
ATOM 3255 N N . PRO A 1 422 ? 14.373 14.440 19.439 1.00 62.25 422 PRO A N 1
ATOM 3256 C CA . PRO A 1 422 ? 13.107 13.923 18.916 1.00 62.25 422 PRO A CA 1
ATOM 3257 C C . PRO A 1 422 ? 12.296 14.947 18.099 1.00 62.25 422 PRO A C 1
ATOM 3259 O O . PRO A 1 422 ? 11.256 14.586 17.544 1.00 62.25 422 PRO A O 1
ATOM 3262 N N . ASN A 1 423 ? 12.723 16.213 18.038 1.00 62.47 423 ASN A N 1
ATOM 3263 C CA . ASN A 1 423 ? 12.095 17.257 17.221 1.00 62.47 423 ASN A CA 1
ATOM 3264 C C . ASN A 1 423 ? 12.756 17.411 15.844 1.00 62.47 423 ASN A C 1
ATOM 3266 O O . ASN A 1 423 ? 12.115 17.911 14.916 1.00 62.47 423 ASN A O 1
ATOM 3270 N N . ALA A 1 424 ? 14.005 16.962 15.693 1.00 65.12 424 ALA A N 1
ATOM 3271 C CA . ALA A 1 424 ? 14.684 16.928 14.408 1.00 65.12 424 ALA A CA 1
ATOM 3272 C C . ALA A 1 424 ? 13.979 15.952 13.450 1.00 65.12 424 ALA A C 1
ATOM 3274 O O . ALA A 1 424 ? 13.476 14.900 13.853 1.00 65.12 424 ALA A O 1
ATOM 3275 N N . SER A 1 425 ? 13.953 16.273 12.155 1.00 62.19 425 SER A N 1
ATOM 3276 C CA . SER A 1 425 ? 13.536 15.297 11.150 1.00 62.19 425 SER A CA 1
ATOM 3277 C C . SER A 1 425 ? 14.637 14.256 10.973 1.00 62.19 425 SER A C 1
ATOM 3279 O O . SER A 1 425 ? 15.651 14.551 10.346 1.00 62.19 425 SER A O 1
ATOM 3281 N N . ASP A 1 426 ? 14.433 13.051 11.504 1.00 69.62 426 ASP A N 1
ATOM 3282 C CA . ASP A 1 426 ? 15.338 11.927 11.262 1.00 69.62 426 ASP A CA 1
ATOM 3283 C C . ASP A 1 426 ? 15.275 11.528 9.776 1.00 69.62 426 ASP A C 1
ATOM 3285 O O . ASP A 1 426 ? 14.314 10.911 9.310 1.00 69.62 426 ASP A O 1
ATOM 3289 N N . GLU A 1 427 ? 16.281 11.952 9.010 1.00 79.56 427 GLU A N 1
ATOM 3290 C CA . GLU A 1 427 ? 16.359 11.729 7.561 1.00 79.56 427 GLU A CA 1
ATOM 3291 C C . GLU A 1 427 ? 16.741 10.292 7.200 1.00 79.56 427 GLU A C 1
ATOM 3293 O O . GLU A 1 427 ? 16.624 9.899 6.043 1.00 79.56 427 GLU A O 1
ATOM 3298 N N . SER A 1 428 ? 17.116 9.478 8.192 1.00 88.06 428 SER A N 1
ATOM 3299 C CA . SER A 1 428 ? 17.375 8.052 7.999 1.00 88.06 428 SER A CA 1
ATOM 3300 C C . SER A 1 428 ? 16.102 7.208 7.829 1.00 88.06 428 SER A C 1
ATOM 3302 O O . SER A 1 428 ? 16.207 5.995 7.661 1.00 88.06 428 SER A O 1
ATOM 3304 N N . VAL A 1 429 ? 14.909 7.827 7.844 1.00 94.12 429 VAL A N 1
ATOM 3305 C CA . VAL A 1 429 ? 13.620 7.196 7.507 1.00 94.12 429 VAL A CA 1
ATOM 3306 C C . VAL A 1 429 ? 12.964 7.922 6.323 1.00 94.12 429 VAL A C 1
ATOM 3308 O O . VAL A 1 429 ? 12.363 8.990 6.468 1.00 94.12 429 VAL A O 1
ATOM 3311 N N . GLN A 1 430 ? 13.022 7.302 5.145 1.00 95.00 430 GLN A N 1
ATOM 3312 C CA . GLN A 1 430 ? 12.330 7.736 3.931 1.00 95.00 430 GLN A CA 1
ATOM 3313 C C . GLN A 1 430 ? 10.956 7.057 3.852 1.00 95.00 430 GLN A C 1
ATOM 3315 O O . GLN A 1 430 ? 10.870 5.835 3.761 1.00 95.00 430 GLN A O 1
ATOM 3320 N N . ALA A 1 431 ? 9.876 7.839 3.877 1.00 96.44 431 ALA A N 1
ATOM 3321 C CA . ALA A 1 431 ? 8.503 7.331 3.855 1.00 96.44 431 ALA A CA 1
ATOM 3322 C C . ALA A 1 431 ? 7.800 7.613 2.521 1.00 96.44 431 ALA A C 1
ATOM 3324 O O . ALA A 1 431 ? 7.876 8.733 2.018 1.00 96.44 431 ALA A O 1
ATOM 3325 N N . ARG A 1 432 ? 7.064 6.627 1.994 1.00 97.38 432 ARG A N 1
ATOM 3326 C CA . ARG A 1 432 ? 6.246 6.730 0.774 1.00 97.38 432 ARG A CA 1
ATOM 3327 C C . ARG A 1 432 ? 4.889 6.041 0.921 1.00 97.38 432 ARG A C 1
ATOM 3329 O O . ARG A 1 432 ? 4.752 5.065 1.658 1.00 97.38 432 ARG A O 1
ATOM 3336 N N . ILE A 1 433 ? 3.902 6.534 0.181 1.00 97.56 433 ILE A N 1
ATOM 3337 C CA . ILE A 1 433 ? 2.551 5.994 0.017 1.00 97.56 433 ILE A CA 1
ATOM 3338 C C . ILE A 1 433 ? 2.464 5.286 -1.342 1.00 97.56 433 ILE A C 1
ATOM 3340 O O . ILE A 1 433 ? 2.773 5.889 -2.369 1.00 97.56 433 ILE A O 1
ATOM 3344 N N . GLY A 1 434 ? 1.961 4.050 -1.349 1.00 93.94 434 GLY A N 1
ATOM 3345 C CA . GLY A 1 434 ? 1.557 3.310 -2.551 1.00 93.94 434 GLY A CA 1
ATOM 3346 C C . GLY A 1 434 ? 0.191 2.631 -2.395 1.00 93.94 434 GLY A C 1
ATOM 3347 O O . GLY A 1 434 ? -0.523 2.874 -1.424 1.00 93.94 434 GLY A O 1
ATOM 3348 N N . ASP A 1 435 ? -0.182 1.771 -3.348 1.00 89.00 435 ASP A N 1
ATOM 3349 C CA . ASP A 1 435 ? -1.500 1.102 -3.429 1.00 89.00 435 ASP A CA 1
ATOM 3350 C C . ASP A 1 435 ? -2.713 2.061 -3.424 1.00 89.00 435 ASP A C 1
ATOM 3352 O O . ASP A 1 435 ? -3.791 1.748 -2.912 1.00 89.00 435 ASP A O 1
ATOM 3356 N N . LEU A 1 436 ? -2.550 3.233 -4.043 1.00 91.19 436 LEU A N 1
ATOM 3357 C CA . LEU A 1 436 ? -3.586 4.259 -4.226 1.00 91.19 436 LEU A CA 1
ATOM 3358 C C . LEU A 1 436 ? -4.579 3.940 -5.370 1.00 91.19 436 LEU A C 1
ATOM 3360 O O . LEU A 1 436 ? -5.178 4.846 -5.946 1.00 91.19 436 LEU A O 1
ATOM 3364 N N . ASP A 1 437 ? -4.788 2.660 -5.696 1.00 85.81 437 ASP A N 1
ATOM 3365 C CA . ASP A 1 437 ? -5.809 2.252 -6.668 1.00 85.81 437 ASP A CA 1
ATOM 3366 C C . ASP A 1 437 ? -7.211 2.631 -6.126 1.00 85.81 437 ASP A C 1
ATOM 3368 O O . ASP A 1 437 ? -7.576 2.284 -4.991 1.00 85.81 437 ASP A O 1
ATOM 3372 N N . LEU A 1 438 ? -8.007 3.362 -6.919 1.00 87.56 438 LEU A N 1
ATOM 3373 C CA . LEU A 1 438 ? -9.356 3.797 -6.532 1.00 87.56 438 LEU A CA 1
ATOM 3374 C C . LEU A 1 438 ? -10.276 2.578 -6.344 1.00 87.56 438 LEU A C 1
ATOM 3376 O O . LEU A 1 438 ? -10.383 1.734 -7.234 1.00 87.56 438 LEU A O 1
ATOM 3380 N N . LYS A 1 439 ? -10.944 2.460 -5.189 1.00 87.38 439 LYS A N 1
ATOM 3381 C CA . LYS A 1 439 ? -11.880 1.347 -4.952 1.00 87.38 439 LYS A CA 1
ATOM 3382 C C . LYS A 1 439 ? -13.166 1.525 -5.779 1.00 87.38 439 LYS A C 1
ATOM 3384 O O . LYS A 1 439 ? -13.642 2.642 -5.947 1.00 87.38 439 LYS A O 1
ATOM 3389 N N . SER A 1 440 ? -13.756 0.413 -6.220 1.00 84.56 440 SER A N 1
ATOM 3390 C CA . SER A 1 440 ? -15.089 0.341 -6.845 1.00 84.56 440 SER A CA 1
ATOM 3391 C C . SER A 1 440 ? -16.070 -0.419 -5.924 1.00 84.56 440 SER A C 1
ATOM 3393 O O . SER A 1 440 ? -15.624 -1.328 -5.212 1.00 84.56 440 SER A O 1
ATOM 3395 N N . PRO A 1 441 ? -17.374 -0.063 -5.896 1.00 82.56 441 PRO A N 1
ATOM 3396 C CA . PRO A 1 441 ? -18.426 -0.780 -5.177 1.00 82.56 441 PRO A CA 1
ATOM 3397 C C . PRO A 1 441 ? -18.939 -2.026 -5.924 1.00 82.56 441 PRO A C 1
ATOM 3399 O O . PRO A 1 441 ? -19.607 -2.856 -5.303 1.00 82.56 441 PRO A O 1
ATOM 3402 N N . GLU A 1 442 ? -18.628 -2.164 -7.221 1.00 80.62 442 GLU A N 1
ATOM 3403 C CA . GLU A 1 442 ? -19.053 -3.267 -8.097 1.00 80.62 442 GLU A CA 1
ATOM 3404 C C . GLU A 1 442 ? -18.644 -4.657 -7.574 1.00 80.62 442 GLU A C 1
ATOM 3406 O O . GLU A 1 442 ? -17.833 -4.797 -6.656 1.00 80.62 442 GLU A O 1
ATOM 3411 N N . ASN A 1 443 ? -19.128 -5.716 -8.237 1.00 76.75 443 ASN A N 1
ATOM 3412 C CA . ASN A 1 443 ? -18.696 -7.102 -8.006 1.00 76.75 443 ASN A CA 1
ATOM 3413 C C . ASN A 1 443 ? -18.840 -7.489 -6.512 1.00 76.75 443 ASN A C 1
ATOM 3415 O O . ASN A 1 443 ? -17.956 -8.092 -5.900 1.00 76.75 443 ASN A O 1
ATOM 3419 N N . GLY A 1 444 ? -19.944 -7.037 -5.901 1.00 81.12 444 GLY A N 1
ATOM 3420 C CA . GLY A 1 444 ? -20.287 -7.258 -4.495 1.00 81.12 444 GLY A CA 1
ATOM 3421 C C . GLY A 1 444 ? -19.479 -6.462 -3.461 1.00 81.12 444 GLY A C 1
ATOM 3422 O O . GLY A 1 444 ? -19.682 -6.685 -2.265 1.00 81.12 444 GLY A O 1
ATOM 3423 N N . LYS A 1 445 ? -18.574 -5.544 -3.843 1.00 85.69 445 LYS A N 1
ATOM 3424 C CA . LYS A 1 445 ? -17.711 -4.841 -2.870 1.00 85.69 445 LYS A CA 1
ATOM 3425 C C . LYS A 1 445 ? -18.487 -3.915 -1.929 1.00 85.69 445 LYS A C 1
ATOM 3427 O O . LYS A 1 445 ? -18.204 -3.947 -0.731 1.00 85.69 445 LYS A O 1
ATOM 3432 N N . ALA A 1 446 ? -19.495 -3.181 -2.411 1.00 89.06 446 ALA A N 1
ATOM 3433 C CA . ALA A 1 446 ? -20.380 -2.389 -1.548 1.00 89.06 446 ALA A CA 1
ATOM 3434 C C . ALA A 1 446 ? -21.081 -3.263 -0.501 1.00 89.06 446 ALA A C 1
ATOM 3436 O O . ALA A 1 446 ? -20.968 -2.997 0.699 1.00 89.06 446 ALA A O 1
ATOM 3437 N N . LYS A 1 447 ? -21.717 -4.361 -0.937 1.00 87.00 447 LYS A N 1
ATOM 3438 C CA . LYS A 1 447 ? -22.352 -5.326 -0.033 1.00 87.00 447 LYS A CA 1
ATOM 3439 C C . LYS A 1 447 ? -21.368 -5.900 0.989 1.00 87.00 447 LYS A C 1
ATOM 3441 O O . LYS A 1 447 ? -21.678 -5.920 2.175 1.00 87.00 447 LYS A O 1
ATOM 3446 N N . TYR A 1 448 ? -20.168 -6.296 0.569 1.00 91.06 448 TYR A N 1
ATOM 3447 C CA . TYR A 1 448 ? -19.130 -6.779 1.483 1.00 91.06 448 TYR A CA 1
ATOM 3448 C C . TYR A 1 448 ? -18.753 -5.736 2.552 1.00 91.06 448 TYR A C 1
ATOM 3450 O O . TYR A 1 448 ? -18.567 -6.090 3.717 1.00 91.06 448 TYR A O 1
ATOM 3458 N N . TRP A 1 449 ? -18.668 -4.447 2.204 1.00 94.31 449 TRP A N 1
ATOM 3459 C CA . TRP A 1 449 ? -18.405 -3.392 3.190 1.00 94.31 449 TRP A CA 1
ATOM 3460 C C . TRP A 1 449 ? -19.572 -3.188 4.165 1.00 94.31 449 TRP A C 1
ATOM 3462 O O . TRP A 1 449 ? -19.318 -3.023 5.360 1.00 94.31 449 TRP A O 1
ATOM 3472 N N . ILE A 1 450 ? -20.821 -3.250 3.684 1.00 93.25 450 ILE A N 1
ATOM 3473 C CA . ILE A 1 450 ? -22.031 -3.226 4.524 1.00 93.25 450 ILE A CA 1
ATOM 3474 C C . ILE A 1 450 ? -22.018 -4.411 5.494 1.00 93.25 450 ILE A C 1
ATOM 3476 O O . ILE A 1 450 ? -22.007 -4.209 6.706 1.00 93.25 450 ILE A O 1
ATOM 3480 N N . ASP A 1 451 ? -21.947 -5.639 4.974 1.00 93.44 451 ASP A N 1
ATOM 3481 C CA . ASP A 1 451 ? -22.027 -6.878 5.754 1.00 93.44 451 ASP A CA 1
ATOM 3482 C C . ASP A 1 451 ? -20.928 -6.944 6.829 1.00 93.44 451 ASP A C 1
ATOM 3484 O O . ASP A 1 451 ? -21.173 -7.401 7.950 1.00 93.44 451 ASP A O 1
ATOM 3488 N N . VAL A 1 452 ? -19.724 -6.435 6.532 1.00 95.06 452 VAL A N 1
ATOM 3489 C CA . VAL A 1 452 ? -18.641 -6.322 7.518 1.00 95.06 452 VAL A CA 1
ATOM 3490 C C . VAL A 1 452 ? -18.979 -5.319 8.625 1.00 95.06 452 VAL A C 1
ATOM 3492 O O . VAL A 1 452 ? -18.881 -5.695 9.793 1.00 95.06 452 VAL A O 1
ATOM 3495 N N . GLU A 1 453 ? -19.384 -4.079 8.325 1.00 95.19 453 GLU A N 1
ATOM 3496 C CA . GLU A 1 453 ? -19.701 -3.108 9.390 1.00 95.19 453 GLU A CA 1
ATOM 3497 C C . GLU A 1 453 ? -20.908 -3.542 10.230 1.00 95.19 453 GLU A C 1
ATOM 3499 O O . GLU A 1 453 ? -20.842 -3.490 11.462 1.00 95.19 453 GLU A O 1
ATOM 3504 N N . THR A 1 454 ? -21.957 -4.057 9.587 1.00 94.12 454 THR A N 1
ATOM 3505 C CA . THR A 1 454 ? -23.146 -4.639 10.226 1.00 94.12 454 THR A CA 1
ATOM 3506 C C . THR A 1 454 ? -22.750 -5.755 11.197 1.00 94.12 454 THR A C 1
ATOM 3508 O O . THR A 1 454 ? -23.068 -5.678 12.388 1.00 94.12 454 THR A O 1
ATOM 3511 N N . LYS A 1 455 ? -21.929 -6.727 10.760 1.00 94.62 455 LYS A N 1
ATOM 3512 C CA . LYS A 1 455 ? -21.403 -7.799 11.629 1.00 94.62 455 LYS A CA 1
ATOM 3513 C C . LYS A 1 455 ? -20.602 -7.252 12.818 1.00 94.62 455 LYS A C 1
ATOM 3515 O O . LYS A 1 455 ? -20.715 -7.789 13.923 1.00 94.62 455 LYS A O 1
ATOM 3520 N N . LEU A 1 456 ? -19.773 -6.222 12.618 1.00 95.94 456 LEU A N 1
ATOM 3521 C CA . LEU A 1 456 ? -18.947 -5.631 13.685 1.00 95.94 456 LEU A CA 1
ATOM 3522 C C . LEU A 1 456 ? -19.775 -4.862 14.723 1.00 95.94 456 LEU A C 1
ATOM 3524 O O . LEU A 1 456 ? -19.463 -4.929 15.918 1.00 95.94 456 LEU A O 1
ATOM 3528 N N . ARG A 1 457 ? -20.832 -4.179 14.274 1.00 94.94 457 ARG A N 1
ATOM 3529 C CA . ARG A 1 457 ? -21.817 -3.468 15.098 1.00 94.94 457 ARG A CA 1
ATOM 3530 C C . ARG A 1 457 ? -22.656 -4.447 15.921 1.00 94.94 457 ARG A C 1
ATOM 3532 O O . ARG A 1 457 ? -22.599 -4.422 17.148 1.00 94.94 457 ARG A O 1
ATOM 3539 N N . GLU A 1 458 ? -23.377 -5.345 15.260 1.00 93.44 458 GLU A N 1
ATOM 3540 C CA . GLU A 1 458 ? -24.387 -6.211 15.890 1.00 93.44 458 GLU A CA 1
ATOM 3541 C C . GLU A 1 458 ? -23.781 -7.363 16.694 1.00 93.44 458 GLU A C 1
ATOM 3543 O O . GLU A 1 458 ? -24.327 -7.764 17.721 1.00 93.44 458 GLU A O 1
ATOM 3548 N N . GLY A 1 459 ? -22.599 -7.847 16.307 1.00 92.38 459 GLY A N 1
ATOM 3549 C CA . GLY A 1 459 ? -21.862 -8.837 17.091 1.00 92.38 459 GLY A CA 1
ATOM 3550 C C . GLY A 1 459 ? -21.201 -8.292 18.366 1.00 92.38 459 GLY A C 1
ATOM 3551 O O . GLY A 1 459 ? -20.550 -9.061 19.070 1.00 92.38 459 GLY A O 1
ATOM 3552 N N . GLY A 1 460 ? -21.321 -6.991 18.668 1.00 93.81 460 GLY A N 1
ATOM 3553 C CA . GLY A 1 460 ? -20.742 -6.362 19.864 1.00 93.81 460 GLY A CA 1
ATOM 3554 C C . GLY A 1 460 ? -19.221 -6.148 19.817 1.00 93.81 460 GLY A C 1
ATOM 3555 O O . GLY A 1 460 ? -18.619 -5.754 20.819 1.00 93.81 460 GLY A O 1
ATOM 3556 N N . TRP A 1 461 ? -18.587 -6.379 18.660 1.00 94.50 461 TRP A N 1
ATOM 3557 C CA . TRP A 1 461 ? -17.128 -6.343 18.494 1.00 94.50 461 TRP A CA 1
ATOM 3558 C C . TRP A 1 461 ? -16.544 -4.939 18.689 1.00 94.50 461 TRP A C 1
ATOM 3560 O O . TRP A 1 461 ? -15.407 -4.804 19.147 1.00 94.50 461 TRP A O 1
ATOM 3570 N N . TYR A 1 462 ? -17.313 -3.890 18.388 1.00 95.94 462 TYR A N 1
ATOM 3571 C CA . TYR A 1 462 ? -16.945 -2.506 18.696 1.00 95.94 462 TYR A CA 1
ATOM 3572 C C . TYR A 1 462 ? -16.994 -2.195 20.202 1.00 95.94 462 TYR A C 1
ATOM 3574 O O . TYR A 1 462 ? -16.083 -1.557 20.729 1.00 95.94 462 TYR A O 1
ATOM 3582 N N . THR A 1 463 ? -18.026 -2.652 20.912 1.00 94.94 463 THR A N 1
ATOM 3583 C CA . THR A 1 463 ? -18.312 -2.345 22.331 1.00 94.94 463 THR A CA 1
ATOM 3584 C C . THR A 1 463 ? -17.588 -3.246 23.336 1.00 94.94 463 THR A C 1
ATOM 3586 O O . THR A 1 463 ? -17.611 -2.955 24.531 1.00 94.94 463 THR A O 1
ATOM 3589 N N . ALA A 1 464 ? -16.918 -4.308 22.875 1.00 91.81 464 ALA A N 1
ATOM 3590 C CA . ALA A 1 464 ? -16.365 -5.383 23.709 1.00 91.81 464 ALA A CA 1
ATOM 3591 C C . ALA A 1 464 ? -17.437 -6.190 24.473 1.00 91.81 464 ALA A C 1
ATOM 3593 O O . ALA A 1 464 ? -17.192 -6.682 25.579 1.00 91.81 464 ALA A O 1
ATOM 3594 N N . THR A 1 465 ? -18.629 -6.308 23.876 1.00 90.69 465 THR A N 1
ATOM 3595 C CA . THR A 1 465 ? -19.792 -7.036 24.415 1.00 90.69 465 THR A CA 1
ATOM 3596 C C . THR A 1 465 ? -20.120 -8.302 23.624 1.00 90.69 465 THR A C 1
ATOM 3598 O O . THR A 1 465 ? -21.183 -8.890 23.822 1.00 90.69 465 THR A O 1
ATOM 3601 N N . GLU A 1 466 ? -19.226 -8.741 22.734 1.00 89.31 466 GLU A N 1
ATOM 3602 C CA . GLU A 1 466 ? -19.341 -10.034 22.061 1.00 89.31 466 GLU A CA 1
ATOM 3603 C C . GLU A 1 466 ? -19.484 -11.202 23.061 1.00 89.31 466 GLU A C 1
ATOM 3605 O O . GLU A 1 466 ? -18.928 -11.183 24.167 1.00 89.31 466 GLU A O 1
ATOM 3610 N N . LYS A 1 467 ? -20.237 -12.246 22.682 1.00 73.38 467 LYS A N 1
ATOM 3611 C CA . LYS A 1 467 ? -20.493 -13.408 23.550 1.00 73.38 467 LYS A CA 1
ATOM 3612 C C . LYS A 1 467 ? -19.207 -14.204 23.786 1.00 73.38 467 LYS A C 1
ATOM 3614 O O . LYS A 1 467 ? -18.859 -15.087 23.010 1.00 73.38 467 LYS A O 1
ATOM 3619 N N . LYS A 1 468 ? -18.529 -13.930 24.903 1.00 63.25 468 LYS A N 1
ATOM 3620 C CA . LYS A 1 468 ? -17.384 -14.718 25.378 1.00 63.25 468 LYS A CA 1
ATOM 3621 C C . LYS A 1 468 ? -17.821 -16.148 25.699 1.00 63.25 468 LYS A C 1
ATOM 3623 O O . LYS A 1 468 ? -18.348 -16.410 26.782 1.00 63.25 468 LYS A O 1
ATOM 3628 N N . THR A 1 469 ? -17.537 -17.080 24.796 1.00 46.69 469 THR A N 1
ATOM 3629 C CA . THR A 1 469 ? -17.456 -18.510 25.110 1.00 46.69 469 THR A CA 1
ATOM 3630 C C . THR A 1 469 ? -16.422 -18.689 26.220 1.00 46.69 469 THR A C 1
ATOM 3632 O O . THR A 1 469 ? -15.216 -18.551 26.003 1.00 46.69 469 THR A O 1
ATOM 3635 N N . ARG A 1 470 ? -16.891 -18.928 27.450 1.00 42.56 470 ARG A N 1
ATOM 3636 C CA . ARG A 1 470 ? -16.000 -19.208 28.577 1.00 42.56 470 ARG A CA 1
ATOM 3637 C C . ARG A 1 470 ? -15.231 -20.484 28.257 1.00 42.56 470 ARG A C 1
ATOM 3639 O O . ARG A 1 470 ? -15.855 -21.522 28.052 1.00 42.56 470 ARG A O 1
ATOM 3646 N N . HIS A 1 471 ? -13.902 -20.435 28.323 1.00 39.69 471 HIS A N 1
ATOM 3647 C CA . HIS A 1 471 ? -13.162 -21.653 28.621 1.00 39.69 471 HIS A CA 1
ATOM 3648 C C . HIS A 1 471 ? -13.694 -22.181 29.955 1.00 39.69 471 HIS A C 1
ATOM 3650 O O . HIS A 1 471 ? -13.549 -21.537 30.997 1.00 39.69 471 HIS A O 1
ATOM 3656 N N . THR A 1 472 ? -14.318 -23.354 29.930 1.00 33.28 472 THR A N 1
ATOM 3657 C CA . THR A 1 472 ? -14.362 -24.204 31.113 1.00 33.28 472 THR A CA 1
ATOM 3658 C C . THR A 1 472 ? -12.915 -24.525 31.447 1.00 33.28 472 THR A C 1
ATOM 3660 O O . THR A 1 472 ? -12.296 -25.339 30.761 1.00 33.28 472 THR A O 1
ATOM 3663 N N . ASN A 1 473 ? -12.357 -23.848 32.458 1.00 36.84 473 ASN A N 1
ATOM 3664 C CA . ASN A 1 473 ? -11.070 -24.232 33.029 1.00 36.84 473 ASN A CA 1
ATOM 3665 C C . ASN A 1 473 ? -11.129 -25.736 33.287 1.00 36.84 473 ASN A C 1
ATOM 3667 O O . ASN A 1 473 ? -12.019 -26.191 34.012 1.00 36.84 473 ASN A O 1
ATOM 3671 N N . GLY A 1 474 ? -10.228 -26.488 32.647 1.00 34.44 474 GLY A N 1
ATOM 3672 C CA . GLY A 1 474 ? -10.201 -27.939 32.769 1.00 34.44 474 GLY A CA 1
ATOM 3673 C C . GLY A 1 474 ? -10.217 -28.303 34.245 1.00 34.44 474 GLY A C 1
ATOM 3674 O O . GLY A 1 474 ? -9.425 -27.755 35.017 1.00 34.44 474 GLY A O 1
ATOM 3675 N N . HIS A 1 475 ? -11.157 -29.162 34.647 1.00 31.33 475 HIS A N 1
ATOM 3676 C CA . HIS A 1 475 ? -11.238 -29.630 36.024 1.00 31.33 475 HIS A CA 1
ATOM 3677 C C . HIS A 1 475 ? -9.891 -30.250 36.378 1.00 31.33 475 HIS A C 1
ATOM 3679 O O . HIS A 1 475 ? -9.572 -31.341 35.913 1.00 31.33 475 HIS A O 1
ATOM 3685 N N . ARG A 1 476 ? -9.089 -29.531 37.172 1.00 32.31 476 ARG A N 1
ATOM 3686 C CA . ARG A 1 476 ? -7.828 -30.035 37.710 1.00 32.31 476 ARG A CA 1
ATOM 3687 C C . ARG A 1 476 ? -8.195 -31.293 38.495 1.00 32.31 476 ARG A C 1
ATOM 3689 O O . ARG A 1 476 ? -8.890 -31.142 39.503 1.00 32.31 476 ARG A O 1
ATOM 3696 N N . PRO A 1 477 ? -7.805 -32.505 38.056 1.00 30.34 477 PRO A N 1
ATOM 3697 C CA . PRO A 1 477 ? -8.203 -33.709 38.762 1.00 30.34 477 PRO A CA 1
ATOM 3698 C C . PRO A 1 477 ? -7.700 -33.589 40.195 1.00 30.34 477 PRO A C 1
ATOM 3700 O O . PRO A 1 477 ? -6.527 -33.269 40.412 1.00 30.34 477 PRO A O 1
ATOM 3703 N N . GLN A 1 478 ? -8.580 -33.781 41.180 1.00 28.30 478 GLN A N 1
ATOM 3704 C CA . GLN A 1 478 ? -8.123 -33.836 42.560 1.00 28.30 478 GLN A CA 1
ATOM 3705 C C . GLN A 1 478 ? -7.243 -35.075 42.696 1.00 28.30 478 GLN A C 1
ATOM 3707 O O . GLN A 1 478 ? -7.741 -36.198 42.753 1.00 28.30 478 GLN A O 1
ATOM 3712 N N . VAL A 1 479 ? -5.927 -34.860 42.743 1.00 30.31 479 VAL A N 1
ATOM 3713 C CA . VAL A 1 479 ? -4.955 -35.887 43.115 1.00 30.31 479 VAL A CA 1
ATOM 3714 C C . VAL A 1 479 ? -5.191 -36.196 44.589 1.00 30.31 479 VAL A C 1
ATOM 3716 O O . VAL A 1 479 ? -4.618 -35.573 45.486 1.00 30.31 479 VAL A O 1
ATOM 3719 N N . THR A 1 480 ? -6.110 -37.124 44.839 1.00 29.69 480 THR A N 1
ATOM 3720 C CA . THR A 1 480 ? -6.419 -37.617 46.174 1.00 29.69 480 THR A CA 1
ATOM 3721 C C . THR A 1 480 ? -5.184 -38.333 46.703 1.00 29.69 480 THR A C 1
ATOM 3723 O O . THR A 1 480 ? -4.780 -39.386 46.212 1.00 29.69 480 THR A O 1
ATOM 3726 N N . ARG A 1 481 ? -4.537 -37.731 47.706 1.00 31.56 481 ARG A N 1
ATOM 3727 C CA . ARG A 1 481 ? -3.395 -38.343 48.390 1.00 31.56 481 ARG A CA 1
ATOM 3728 C C . ARG A 1 481 ? -3.838 -39.672 49.008 1.00 31.56 481 ARG A C 1
ATOM 3730 O O . ARG A 1 481 ? -4.540 -39.671 50.016 1.00 31.56 481 ARG A O 1
ATOM 3737 N N . LYS A 1 482 ? -3.373 -40.790 48.453 1.00 28.12 482 LYS A N 1
ATOM 3738 C CA . LYS A 1 482 ? -3.289 -42.073 49.159 1.00 28.12 482 LYS A CA 1
ATOM 3739 C C . LYS A 1 482 ? -1.821 -42.400 49.399 1.00 28.12 482 LYS A C 1
ATOM 3741 O O . LYS A 1 482 ? -1.016 -42.334 48.476 1.00 28.12 482 LYS A O 1
ATOM 3746 N N . ALA A 1 483 ? -1.490 -42.723 50.645 1.00 28.53 483 ALA A N 1
ATOM 3747 C CA . ALA A 1 483 ? -0.149 -43.095 51.071 1.00 28.53 483 ALA A CA 1
ATOM 3748 C C . ALA A 1 483 ? -0.184 -44.491 51.709 1.00 28.53 483 ALA A C 1
ATOM 3750 O O . ALA A 1 483 ? -0.874 -44.700 52.703 1.00 28.53 483 ALA A O 1
ATOM 3751 N N . SER A 1 484 ? 0.558 -45.425 51.117 1.00 28.31 484 SER A N 1
ATOM 3752 C CA . SER A 1 484 ? 0.834 -46.783 51.612 1.00 28.31 484 SER A CA 1
ATOM 3753 C C . SER A 1 484 ? 1.971 -47.346 50.740 1.00 28.31 484 SER A C 1
ATOM 3755 O O . SER A 1 484 ? 1.748 -47.606 49.563 1.00 28.31 484 SER A O 1
ATOM 3757 N N . VAL A 1 485 ? 3.238 -47.233 51.151 1.00 28.28 485 VAL A N 1
ATOM 3758 C CA . VAL A 1 485 ? 3.969 -48.153 52.056 1.00 28.28 485 VAL A CA 1
ATOM 3759 C C . VAL A 1 485 ? 4.480 -49.418 51.338 1.00 28.28 485 VAL A C 1
ATOM 3761 O O . VAL A 1 485 ? 3.697 -50.279 50.971 1.00 28.28 485 VAL A O 1
ATOM 3764 N N . ALA A 1 486 ? 5.815 -49.464 51.202 1.00 28.45 486 ALA A N 1
ATOM 3765 C CA . ALA A 1 486 ? 6.763 -50.591 51.101 1.00 28.45 486 ALA A CA 1
ATOM 3766 C C . ALA A 1 486 ? 6.407 -51.904 50.354 1.00 28.45 486 ALA A C 1
ATOM 3768 O O . ALA A 1 486 ? 5.433 -52.582 50.658 1.00 28.45 486 ALA A O 1
ATOM 3769 N N . GLY A 1 487 ? 7.343 -52.362 49.505 1.00 26.84 487 GLY A N 1
ATOM 3770 C CA . GLY A 1 487 ? 7.336 -53.710 48.917 1.00 26.84 487 GLY A CA 1
ATOM 3771 C C . GLY A 1 487 ? 8.562 -54.018 48.043 1.00 26.84 487 GLY A C 1
ATOM 3772 O O . GLY A 1 487 ? 8.470 -53.960 46.823 1.00 26.84 487 GLY A O 1
ATOM 3773 N N . ASP A 1 488 ? 9.710 -54.344 48.651 1.00 29.55 488 ASP A N 1
ATOM 3774 C CA . ASP A 1 488 ? 10.910 -54.818 47.929 1.00 29.55 488 ASP A CA 1
ATOM 3775 C C . ASP A 1 488 ? 10.709 -56.237 47.361 1.00 29.55 488 ASP A C 1
ATOM 3777 O O . ASP A 1 488 ? 10.288 -57.139 48.095 1.00 29.55 488 ASP A O 1
ATOM 3781 N N . LYS A 1 489 ? 11.079 -56.445 46.085 1.00 30.41 489 LYS A N 1
ATOM 3782 C CA . LYS A 1 489 ? 11.761 -57.672 45.633 1.00 30.41 489 LYS A CA 1
ATOM 3783 C C . LYS A 1 489 ? 12.412 -57.538 44.251 1.00 30.41 489 LYS A C 1
ATOM 3785 O O . LYS A 1 489 ? 11.779 -57.177 43.266 1.00 30.41 489 LYS A O 1
ATOM 3790 N N . ARG A 1 490 ? 13.684 -57.938 44.192 1.00 28.94 490 ARG A N 1
ATOM 3791 C CA . ARG A 1 490 ? 14.532 -58.068 42.991 1.00 28.94 490 ARG A CA 1
ATOM 3792 C C . ARG A 1 490 ? 14.166 -59.316 42.174 1.00 28.94 490 ARG A C 1
ATOM 3794 O O . ARG A 1 490 ? 13.787 -60.325 42.772 1.00 28.94 490 ARG A O 1
ATOM 3801 N N . LYS A 1 491 ? 14.483 -59.327 40.870 1.00 30.05 491 LYS A N 1
ATOM 3802 C CA . LYS A 1 491 ? 15.120 -60.488 40.203 1.00 30.05 491 LYS A CA 1
ATOM 3803 C C . LYS A 1 491 ? 15.816 -60.115 38.883 1.00 30.05 491 LYS A C 1
ATOM 3805 O O . LYS A 1 491 ? 15.550 -59.062 38.322 1.00 30.05 491 LYS A O 1
ATOM 3810 N N . HIS A 1 492 ? 16.760 -60.969 38.477 1.00 27.22 492 HIS A N 1
ATOM 3811 C CA . HIS A 1 492 ? 17.733 -60.770 37.391 1.00 27.22 492 HIS A CA 1
ATOM 3812 C C . HIS A 1 492 ? 17.143 -60.915 35.978 1.00 27.22 492 HIS A C 1
ATOM 3814 O O . HIS A 1 492 ? 16.101 -61.546 35.803 1.00 27.22 492 HIS A O 1
ATOM 3820 N N . GLY A 1 493 ? 17.888 -60.421 34.981 1.00 27.02 493 GLY A N 1
ATOM 3821 C CA . GLY A 1 493 ? 17.636 -60.640 33.554 1.00 27.02 493 GLY A CA 1
ATOM 3822 C C . GLY A 1 493 ? 18.657 -59.937 32.651 1.00 27.02 493 GLY A C 1
ATOM 3823 O O . GLY A 1 493 ? 18.285 -59.027 31.920 1.00 27.02 493 GLY A O 1
ATOM 3824 N N . GLU A 1 494 ? 19.935 -60.321 32.724 1.00 27.16 494 GLU A N 1
ATOM 3825 C CA . GLU A 1 494 ? 20.971 -59.864 31.781 1.00 27.16 494 GLU A CA 1
ATOM 3826 C C . GLU A 1 494 ? 20.897 -60.654 30.466 1.00 27.16 494 GLU A C 1
ATOM 3828 O O . GLU A 1 494 ? 20.871 -61.884 30.498 1.00 27.16 494 GLU A O 1
ATOM 3833 N N . VAL A 1 495 ? 20.931 -59.956 29.324 1.00 28.62 495 VAL A N 1
ATOM 3834 C CA . VAL A 1 495 ? 21.400 -60.482 28.029 1.00 28.62 495 VAL A CA 1
ATOM 3835 C C . VAL A 1 495 ? 22.069 -59.330 27.272 1.00 28.62 495 VAL A C 1
ATOM 3837 O O . VAL A 1 495 ? 21.416 -58.332 26.971 1.00 28.62 495 VAL A O 1
ATOM 3840 N N . GLU A 1 496 ? 23.357 -59.465 26.961 1.00 30.11 496 GLU A N 1
ATOM 3841 C CA . GLU A 1 496 ? 24.073 -58.576 26.034 1.00 30.11 496 GLU A CA 1
ATOM 3842 C C . GLU A 1 496 ? 23.815 -58.996 24.572 1.00 30.11 496 GLU A C 1
ATOM 3844 O O . GLU A 1 496 ? 23.553 -60.167 24.291 1.00 30.11 496 GLU A O 1
ATOM 3849 N N . GLY A 1 497 ? 23.893 -58.057 23.624 1.00 27.27 497 GLY A N 1
ATOM 3850 C CA . GLY A 1 497 ? 23.715 -58.340 22.196 1.00 27.27 497 GLY A CA 1
ATOM 3851 C C . GLY A 1 497 ? 24.089 -57.150 21.308 1.00 27.27 497 GLY A C 1
ATOM 3852 O O . GLY A 1 497 ? 23.741 -56.011 21.615 1.00 27.27 497 GLY A O 1
ATOM 3853 N N . GLU A 1 498 ? 24.828 -57.416 20.231 1.00 26.95 498 GLU A N 1
ATOM 3854 C CA . GLU A 1 498 ? 25.554 -56.405 19.447 1.00 26.95 498 GLU A CA 1
ATOM 3855 C C . GLU A 1 498 ? 24.730 -55.681 18.359 1.00 26.95 498 GLU A C 1
ATOM 3857 O O . GLU A 1 498 ? 23.593 -56.027 18.035 1.00 26.95 498 GLU A O 1
ATOM 3862 N N . ILE A 1 499 ? 25.353 -54.652 17.774 1.00 33.88 499 ILE A N 1
ATOM 3863 C CA . ILE A 1 499 ? 24.835 -53.820 16.681 1.00 33.88 499 ILE A CA 1
ATOM 3864 C C . ILE A 1 499 ? 25.275 -54.389 15.323 1.00 33.88 499 ILE A C 1
ATOM 3866 O O . ILE A 1 499 ? 26.466 -54.355 15.027 1.00 33.88 499 ILE A O 1
ATOM 3870 N N . VAL A 1 500 ? 24.330 -54.758 14.446 1.00 28.75 500 VAL A N 1
ATOM 3871 C CA . VAL A 1 500 ? 24.519 -54.751 12.975 1.00 28.75 500 VAL A CA 1
ATOM 3872 C C . VAL A 1 500 ? 23.202 -54.363 12.271 1.00 28.75 500 VAL A C 1
ATOM 3874 O O . VAL A 1 500 ? 22.118 -54.721 12.724 1.00 28.75 500 VAL A O 1
ATOM 3877 N N . ASP A 1 501 ? 23.315 -53.596 11.184 1.00 30.89 501 ASP A N 1
ATOM 3878 C CA . ASP A 1 501 ? 22.324 -53.272 10.139 1.00 30.89 501 ASP A CA 1
ATOM 3879 C C . ASP A 1 501 ? 20.816 -53.147 10.472 1.00 30.89 501 ASP A C 1
ATOM 3881 O O . ASP A 1 501 ? 19.992 -54.045 10.310 1.00 30.89 501 ASP A O 1
ATOM 3885 N N . GLY A 1 502 ? 20.387 -51.891 10.606 1.00 41.41 502 GLY A N 1
ATOM 3886 C CA . GLY A 1 502 ? 20.010 -51.205 9.362 1.00 41.41 502 GLY A CA 1
ATOM 3887 C C . GLY A 1 502 ? 18.608 -51.417 8.774 1.00 41.41 502 GLY A C 1
ATOM 3888 O O . GLY A 1 502 ? 18.372 -50.894 7.687 1.00 41.41 502 GLY A O 1
ATOM 3889 N N . ARG A 1 503 ? 17.661 -52.099 9.443 1.00 31.66 503 ARG A N 1
ATOM 3890 C CA . ARG A 1 503 ? 16.200 -51.992 9.163 1.00 31.66 503 ARG A CA 1
ATOM 3891 C C . ARG A 1 503 ? 15.330 -52.625 10.258 1.00 31.66 503 ARG A C 1
ATOM 3893 O O . ARG A 1 503 ? 15.495 -53.798 10.568 1.00 31.66 503 ARG A O 1
ATOM 3900 N N . LYS A 1 504 ? 14.302 -51.908 10.735 1.00 26.47 504 LYS A N 1
ATOM 3901 C CA . LYS A 1 504 ? 13.121 -52.506 11.393 1.00 26.47 504 LYS A CA 1
ATOM 3902 C C . LYS A 1 504 ? 11.840 -51.759 11.023 1.00 26.47 504 LYS A C 1
ATOM 3904 O O . LYS A 1 504 ? 11.815 -50.534 10.995 1.00 26.47 504 LYS A O 1
ATOM 3909 N N . ILE A 1 505 ? 10.786 -52.528 10.759 1.00 29.16 505 ILE 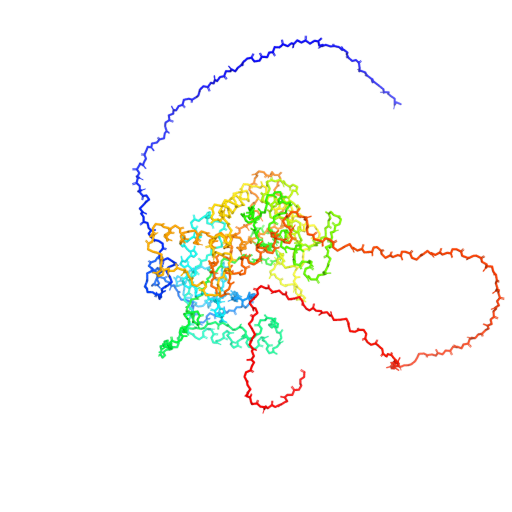A N 1
ATOM 3910 C CA . ILE A 1 505 ? 9.409 -52.055 10.577 1.00 29.16 505 ILE A CA 1
ATOM 3911 C C . ILE A 1 505 ? 8.715 -52.117 11.944 1.00 29.16 505 ILE A C 1
ATOM 3913 O O . ILE A 1 505 ? 8.863 -53.111 12.656 1.00 29.16 505 ILE A O 1
ATOM 3917 N N . GLY A 1 506 ? 7.966 -51.075 12.309 1.00 31.05 506 GLY A N 1
ATOM 3918 C CA . GLY A 1 506 ? 7.104 -51.065 13.494 1.00 31.05 506 GLY A CA 1
ATOM 3919 C C . GLY A 1 506 ? 5.654 -51.418 13.131 1.00 31.05 506 GLY A C 1
ATOM 3920 O O . GLY A 1 506 ? 5.132 -50.836 12.181 1.00 31.05 506 GLY A O 1
ATOM 3921 N N . PRO A 1 507 ? 4.993 -52.356 13.836 1.00 29.11 507 PRO A N 1
ATOM 3922 C CA . PRO A 1 507 ? 3.575 -52.649 13.647 1.00 29.11 507 PRO A CA 1
ATOM 3923 C C . PRO A 1 507 ? 2.684 -51.732 14.499 1.00 29.11 507 PRO A C 1
ATOM 3925 O O . PRO A 1 507 ? 3.094 -51.274 15.563 1.00 29.11 507 PRO A O 1
ATOM 3928 N N . THR A 1 508 ? 1.427 -51.576 14.072 1.00 30.48 508 THR A N 1
ATOM 3929 C CA . THR A 1 508 ? 0.373 -50.718 14.660 1.00 30.48 508 THR A CA 1
ATOM 3930 C C . THR A 1 508 ? 0.669 -49.205 14.602 1.00 30.48 508 THR A C 1
ATOM 3932 O O . THR A 1 508 ? 1.758 -48.752 14.921 1.00 30.48 508 THR A O 1
ATOM 3935 N N . GLY A 1 509 ? -0.270 -48.357 14.182 1.00 36.78 509 GLY A N 1
ATOM 3936 C CA . GLY A 1 509 ? -1.633 -48.681 13.737 1.00 36.78 509 GLY A CA 1
ATOM 3937 C C . GLY A 1 509 ? -2.587 -47.489 13.656 1.00 36.78 509 GLY A C 1
ATOM 3938 O O . GLY A 1 509 ? -3.626 -47.612 13.023 1.00 36.78 509 GLY A O 1
ATOM 3939 N N . GLU A 1 510 ? -2.228 -46.346 14.245 1.00 26.42 510 GLU A N 1
ATOM 3940 C CA . GLU A 1 510 ? -3.024 -45.114 14.216 1.00 26.42 510 GLU A CA 1
ATOM 3941 C C . GLU A 1 510 ? -2.138 -43.923 13.836 1.00 26.42 510 GLU A C 1
ATOM 3943 O O . GLU A 1 510 ? -1.304 -43.460 14.614 1.00 26.42 510 GLU A O 1
ATOM 3948 N N . SER A 1 511 ? -2.312 -43.419 12.614 1.00 23.12 511 SER A N 1
ATOM 3949 C CA . SER A 1 511 ? -1.714 -42.164 12.167 1.00 23.12 511 SER A CA 1
ATOM 3950 C C . SER A 1 511 ? -2.633 -41.001 12.533 1.00 23.12 511 SER A C 1
ATOM 3952 O O . SER A 1 511 ? -3.666 -40.802 11.895 1.00 23.12 511 SER A O 1
ATO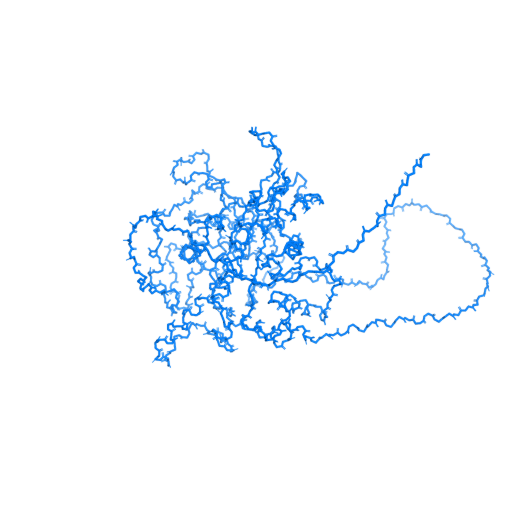M 3954 N N . ILE A 1 512 ? -2.248 -40.206 13.535 1.00 22.81 512 ILE A N 1
ATOM 3955 C CA . ILE A 1 512 ? -2.899 -38.918 13.798 1.00 22.81 512 ILE A CA 1
ATOM 3956 C C . ILE A 1 512 ? -2.558 -37.979 12.636 1.00 22.81 512 ILE A C 1
ATOM 3958 O O . ILE A 1 512 ? -1.456 -37.430 12.576 1.00 22.81 512 ILE A O 1
ATOM 3962 N N . GLU A 1 513 ? -3.502 -37.786 11.714 1.00 22.83 513 GLU A N 1
ATOM 3963 C CA . GLU A 1 513 ? -3.398 -36.746 10.693 1.00 22.83 513 GLU A CA 1
ATOM 3964 C C . GLU A 1 513 ? -3.461 -35.369 11.359 1.00 22.83 513 GLU A C 1
ATOM 3966 O O . GLU A 1 513 ? -4.528 -34.832 11.666 1.00 22.83 513 GLU A O 1
ATOM 3971 N N . VAL A 1 514 ? -2.291 -34.766 11.572 1.00 22.06 514 VAL A N 1
ATOM 3972 C CA . VAL A 1 514 ? -2.196 -33.342 11.893 1.00 22.06 514 VAL A CA 1
ATOM 3973 C C . VAL A 1 514 ? -2.524 -32.566 10.619 1.00 22.06 514 VAL A C 1
ATOM 3975 O O . VAL A 1 514 ? -1.640 -32.229 9.831 1.00 22.06 514 VAL A O 1
ATOM 3978 N N . LEU A 1 515 ? -3.815 -32.304 10.410 1.00 21.31 515 LEU A N 1
ATOM 3979 C CA . LEU A 1 515 ? -4.320 -31.443 9.344 1.00 21.31 515 LEU A CA 1
ATOM 3980 C C . LEU A 1 515 ? -3.800 -30.012 9.541 1.00 21.31 515 LEU A C 1
ATOM 3982 O O . LEU A 1 515 ? -4.417 -29.181 10.208 1.00 21.31 515 LEU A O 1
ATOM 3986 N N . ILE A 1 516 ? -2.646 -29.719 8.939 1.00 21.52 516 ILE A N 1
ATOM 3987 C CA . ILE A 1 516 ? -2.129 -28.357 8.795 1.00 21.52 516 ILE A CA 1
ATOM 3988 C C . ILE A 1 516 ? -2.971 -27.659 7.719 1.00 21.52 516 ILE A C 1
ATOM 3990 O O . ILE A 1 516 ? -2.577 -27.566 6.552 1.00 21.52 516 ILE A O 1
ATOM 3994 N N . GLU A 1 517 ? -4.157 -27.185 8.110 1.00 22.59 517 GLU A N 1
ATOM 3995 C CA . GLU A 1 517 ? -4.962 -26.306 7.266 1.00 22.59 517 GLU A CA 1
ATOM 3996 C C . GLU A 1 517 ? -4.143 -25.062 6.901 1.00 22.59 517 GLU A C 1
ATOM 3998 O O . GLU A 1 517 ? -3.676 -24.303 7.755 1.00 22.59 517 GLU A O 1
ATOM 4003 N N . ARG A 1 518 ? -3.923 -24.890 5.597 1.00 24.44 518 ARG A N 1
ATOM 4004 C CA . ARG A 1 518 ? -3.024 -23.873 5.046 1.00 24.44 518 ARG A CA 1
ATOM 4005 C C . ARG A 1 518 ? -3.618 -22.477 5.239 1.00 24.44 518 ARG A C 1
ATOM 4007 O O . ARG A 1 518 ? -4.826 -22.290 5.116 1.00 24.44 518 ARG A O 1
ATOM 4014 N N . GLU A 1 519 ? -2.759 -21.488 5.490 1.00 25.58 519 GLU A N 1
ATOM 4015 C CA . GLU A 1 519 ? -3.153 -20.081 5.643 1.00 25.58 519 GLU A CA 1
ATOM 4016 C C . GLU A 1 519 ? -3.887 -19.565 4.391 1.00 25.58 519 GLU A C 1
ATOM 4018 O O . GLU A 1 519 ? -3.272 -19.226 3.375 1.00 25.58 519 GLU A O 1
ATOM 4023 N N . ARG A 1 520 ? -5.219 -19.493 4.475 1.00 26.30 520 ARG A N 1
ATOM 4024 C CA . ARG A 1 520 ? -6.070 -18.841 3.481 1.00 26.30 520 ARG A CA 1
ATOM 4025 C C . ARG A 1 520 ? -6.130 -17.338 3.741 1.00 26.30 520 ARG A C 1
ATOM 4027 O O . ARG A 1 520 ? -6.892 -16.862 4.580 1.00 26.30 520 ARG A O 1
ATOM 4034 N N . ASP A 1 521 ? -5.342 -16.591 2.972 1.00 28.83 521 ASP A N 1
ATOM 4035 C CA . ASP A 1 521 ? -5.493 -15.140 2.827 1.00 28.83 521 ASP A CA 1
ATOM 4036 C C . ASP A 1 521 ? -6.746 -14.832 1.978 1.00 28.83 521 ASP A C 1
ATOM 4038 O O . ASP A 1 521 ? -6.643 -14.469 0.806 1.00 28.83 521 ASP A O 1
ATOM 4042 N N . GLU A 1 522 ? -7.937 -15.003 2.563 1.00 31.16 522 GLU A N 1
ATOM 4043 C CA . GLU A 1 522 ? -9.244 -14.645 1.976 1.00 31.16 522 GLU A CA 1
ATOM 4044 C C . GLU A 1 522 ? -9.399 -13.106 1.865 1.00 31.16 522 GLU A C 1
ATOM 4046 O O . GLU A 1 522 ? -10.183 -12.471 2.574 1.00 31.16 522 GLU A O 1
ATOM 4051 N N . GLU A 1 523 ? -8.607 -12.493 0.977 1.00 32.16 523 GLU A N 1
ATOM 4052 C CA . GLU A 1 523 ? -8.832 -11.164 0.373 1.00 32.16 523 GLU A CA 1
ATOM 4053 C C . GLU A 1 523 ? -8.811 -11.254 -1.176 1.00 32.16 523 GLU A C 1
ATOM 4055 O O . GLU A 1 523 ? -8.382 -10.343 -1.882 1.00 32.16 523 GLU A O 1
ATOM 4060 N N . GLY A 1 524 ? -9.322 -12.377 -1.695 1.00 27.78 524 GLY A N 1
ATOM 4061 C CA . GLY A 1 524 ? -9.864 -12.558 -3.049 1.00 27.78 524 GLY A CA 1
ATOM 4062 C C . GLY A 1 524 ? -11.373 -12.843 -2.974 1.00 27.78 524 GLY A C 1
ATOM 4063 O O . GLY A 1 524 ? -11.905 -12.994 -1.876 1.00 27.78 524 GLY A O 1
ATOM 4064 N N . LEU A 1 525 ? -12.075 -12.862 -4.109 1.00 33.19 525 LEU A N 1
ATOM 4065 C CA . LEU A 1 525 ? -13.471 -13.320 -4.162 1.00 33.19 525 LEU A CA 1
ATOM 4066 C C . LEU A 1 525 ? -13.505 -14.853 -4.246 1.00 33.19 525 LEU A C 1
ATOM 4068 O O . LEU A 1 525 ? -12.672 -15.433 -4.940 1.00 33.19 525 LEU A O 1
ATOM 4072 N N . ASP A 1 526 ? -14.468 -15.482 -3.571 1.00 25.12 526 ASP A N 1
ATOM 4073 C CA . ASP A 1 526 ? -14.861 -16.857 -3.883 1.00 25.12 526 ASP A CA 1
ATOM 4074 C C . ASP A 1 526 ? -15.620 -16.835 -5.219 1.00 25.12 526 ASP A C 1
ATOM 4076 O O . ASP A 1 526 ? -16.704 -16.255 -5.312 1.00 25.12 526 ASP A O 1
ATOM 4080 N N . GLU A 1 527 ? -15.048 -17.449 -6.254 1.00 32.25 527 GLU A N 1
ATOM 4081 C CA . GLU A 1 527 ? -15.724 -17.717 -7.525 1.00 32.25 527 GLU A CA 1
ATOM 4082 C C . GLU A 1 527 ? -15.830 -19.240 -7.696 1.00 32.25 527 GLU A C 1
ATOM 4084 O O . GLU A 1 527 ? -14.840 -19.918 -7.972 1.00 32.25 527 GLU A O 1
ATOM 4089 N N . ASP A 1 528 ? -17.040 -19.779 -7.495 1.00 26.94 528 ASP A N 1
ATOM 4090 C CA . ASP A 1 528 ? -17.381 -21.198 -7.682 1.00 26.94 528 ASP A CA 1
ATOM 4091 C C . ASP A 1 528 ? -17.344 -21.579 -9.177 1.00 26.94 528 ASP A C 1
ATOM 4093 O O . ASP A 1 528 ? -18.377 -21.787 -9.824 1.00 26.94 528 ASP A O 1
ATOM 4097 N N . ILE A 1 529 ? -16.142 -21.684 -9.748 1.00 28.03 529 ILE A N 1
ATOM 4098 C CA . ILE A 1 529 ? -15.944 -22.230 -11.093 1.00 28.03 529 ILE A CA 1
ATOM 4099 C C . ILE A 1 529 ? -16.184 -23.741 -11.037 1.00 28.03 529 ILE A C 1
ATOM 4101 O O . ILE A 1 529 ? -15.290 -24.531 -10.729 1.00 28.03 529 ILE A O 1
ATOM 4105 N N . LYS A 1 530 ? -17.410 -24.153 -11.368 1.00 24.06 530 LYS A N 1
ATOM 4106 C CA . LYS A 1 530 ? -17.695 -25.537 -11.754 1.00 24.06 530 LYS A CA 1
ATOM 4107 C C . LYS A 1 530 ? -17.051 -25.794 -13.123 1.00 24.06 530 LYS A C 1
ATOM 4109 O O . LYS A 1 530 ? -17.400 -25.083 -14.063 1.00 24.06 530 LYS A O 1
ATOM 4114 N N . PRO A 1 531 ? -16.147 -26.777 -13.271 1.00 27.94 531 PRO A N 1
ATOM 4115 C CA . PRO A 1 531 ? -15.677 -27.177 -14.590 1.00 27.94 531 PRO A CA 1
ATOM 4116 C C . PRO A 1 531 ? -16.809 -27.888 -15.342 1.00 27.94 531 PRO A C 1
ATOM 4118 O O . PRO A 1 531 ? -17.456 -28.779 -14.791 1.00 27.94 531 PRO A O 1
ATOM 4121 N N . GLU A 1 532 ? -17.042 -27.501 -16.595 1.00 26.84 532 GLU A N 1
ATOM 4122 C CA . GLU A 1 532 ? -17.941 -28.228 -17.495 1.00 26.84 532 GLU A CA 1
ATOM 4123 C C . GLU A 1 532 ? -17.300 -29.548 -17.962 1.00 26.84 532 GLU A C 1
ATOM 4125 O O . GLU A 1 532 ? -16.076 -29.695 -18.017 1.00 26.84 532 GLU A O 1
ATOM 4130 N N . GLU A 1 533 ? -18.132 -30.545 -18.266 1.00 28.64 533 GLU A N 1
ATOM 4131 C CA . GLU A 1 533 ? -17.689 -31.917 -18.522 1.00 28.64 533 GLU A CA 1
ATOM 4132 C C . GLU A 1 533 ? -17.126 -32.101 -19.944 1.00 28.64 533 GLU A C 1
ATOM 4134 O O . GLU A 1 533 ? -17.873 -32.351 -20.890 1.00 28.64 533 GLU A O 1
ATOM 4139 N N . THR A 1 534 ? -15.797 -32.083 -20.109 1.00 27.58 534 THR A N 1
ATOM 4140 C CA . THR A 1 534 ? -15.157 -32.535 -21.362 1.00 27.58 534 THR A CA 1
ATOM 4141 C C . THR A 1 534 ? -13.877 -33.349 -21.152 1.00 27.58 534 THR A C 1
ATOM 4143 O O . THR A 1 534 ? -12.939 -32.883 -20.514 1.00 27.58 534 THR A O 1
ATOM 4146 N N . GLY A 1 535 ? -13.794 -34.507 -21.819 1.00 23.59 535 GLY A N 1
ATOM 4147 C CA . GLY A 1 535 ? -12.535 -35.058 -22.347 1.00 23.59 535 GLY A CA 1
ATOM 4148 C C . GLY A 1 535 ? -11.590 -35.775 -21.373 1.00 23.59 535 GLY A C 1
ATOM 4149 O O . GLY A 1 535 ? -10.589 -35.221 -20.930 1.00 23.59 535 GLY A O 1
ATOM 4150 N N . THR A 1 536 ? -11.808 -37.073 -21.152 1.00 22.61 536 THR A N 1
ATOM 4151 C CA . THR A 1 536 ? -10.833 -37.963 -20.497 1.00 22.61 536 THR A CA 1
ATOM 4152 C C . THR A 1 536 ? -9.576 -38.210 -21.347 1.00 22.61 536 THR A C 1
ATOM 4154 O O . THR A 1 536 ? -9.670 -38.863 -22.386 1.00 22.61 536 THR A O 1
ATOM 4157 N N . VAL A 1 537 ? -8.391 -37.850 -20.840 1.00 22.67 537 VAL A N 1
ATOM 4158 C CA . VAL A 1 537 ? -7.104 -38.534 -21.119 1.00 22.67 537 VAL A CA 1
ATOM 4159 C C . VAL A 1 537 ? -6.303 -38.599 -19.805 1.00 22.67 537 VAL A C 1
ATOM 4161 O O . VAL A 1 537 ? -6.553 -37.812 -18.895 1.00 22.67 537 VAL A O 1
ATOM 4164 N N . SER A 1 538 ? -5.405 -39.575 -19.649 1.00 20.22 538 SER A N 1
ATOM 4165 C CA . SER A 1 538 ? -4.759 -39.924 -18.371 1.00 20.22 538 SER A CA 1
ATOM 4166 C C . SER A 1 538 ? -3.224 -40.014 -18.447 1.00 20.22 538 SER A C 1
ATOM 4168 O O . SER A 1 538 ? -2.654 -40.010 -19.536 1.00 20.22 538 SER A O 1
ATOM 4170 N N . TRP A 1 539 ? -2.597 -40.179 -17.267 1.00 20.66 539 TRP A N 1
ATOM 4171 C CA . TRP A 1 539 ? -1.153 -40.355 -16.997 1.00 20.66 539 TRP A CA 1
ATOM 4172 C C . TRP A 1 539 ? -0.300 -39.062 -17.057 1.00 20.66 539 TRP A C 1
ATOM 4174 O O . TRP A 1 539 ? -0.634 -38.134 -17.778 1.00 20.66 539 TRP A O 1
ATOM 4184 N N . CYS A 1 540 ? 0.802 -38.915 -16.303 1.00 19.52 540 CYS A N 1
ATOM 4185 C CA . CYS A 1 540 ? 1.430 -39.832 -15.334 1.00 19.52 540 CYS A CA 1
ATOM 4186 C C . CYS A 1 540 ? 2.050 -39.091 -14.125 1.00 19.52 540 CYS A C 1
ATOM 4188 O O . CYS A 1 540 ? 2.048 -37.866 -14.065 1.00 19.52 540 CYS A O 1
ATOM 4190 N N . ARG A 1 541 ? 2.581 -39.854 -13.160 1.00 19.75 541 ARG A N 1
ATOM 4191 C CA . ARG A 1 541 ? 3.259 -39.362 -11.945 1.00 19.75 541 ARG A CA 1
ATOM 4192 C C . ARG A 1 541 ? 4.660 -38.809 -12.235 1.00 19.75 541 ARG A C 1
ATOM 4194 O O . ARG A 1 541 ? 5.417 -39.475 -12.942 1.00 19.75 541 ARG A O 1
ATOM 4201 N N . LEU A 1 542 ? 5.055 -37.772 -11.493 1.00 22.27 542 LEU A N 1
ATOM 4202 C CA . LEU A 1 542 ? 6.100 -37.887 -10.461 1.00 22.27 542 LEU A CA 1
ATOM 4203 C C . LEU A 1 542 ? 5.873 -36.858 -9.343 1.00 22.27 542 LEU A C 1
ATOM 4205 O O . LEU A 1 542 ? 5.333 -35.779 -9.664 1.00 22.27 542 LEU A O 1
#

InterPro domains:
  IPR009286 Inositol-pentakisphosphate 2-kinase [PF06090] (77-454)
  IPR009286 Inositol-pentakisphosphate 2-kinase [PTHR14456] (73-301)